Protein 6XAL (pdb70)

InterPro domains:
  IPR001128 Cytochrome P450 [PF00067] (275-364)
  IPR002397 Cytochrome P450, B-class [PR00359] (137-153)
  IPR002397 Cytochrome P450, B-class [PR00359] (194-216)
  IPR002397 Cytochrome P450, B-class [PR00359] (275-286)
  IPR002397 Cytochrome P450, B-class [PR00359] (293-320)
  IPR002397 Cytochrome P450, B-class [PR00359] (321-336)
  IPR002397 Cytochrome P450, B-class [PR00359] (342-351)
  IPR002397 Cytochrome P450, B-class [PR00359] (351-362)
  IPR017972 Cytochrome P450, conserved site [PS00086] (344-353)
  IPR036396 Cytochrome P450 superfamily [G3DSA:1.10.630.10] (3-401)
  IPR036396 Cytochrome P450 superfamily [SSF48264] (15-401)

B-factor: mean 25.26, std 9.52, range [11.2, 67.5]

Secondary structure (DSSP, 8-state):
--SPEES----SSS--HHHHHHHTSS-SSEEEEETTT--EEEEE--HHHHHHHHH-TTEEHHHHHSTTS--SSSS-SS-TT----HHHHHHHTT-SSHHHHHHSHHHHHHHHHHHHHHHHHHHHHHHT--S-EEHIIIIIHHHHHHHIIIIII----HHHHHHHHHHHHHHSB----HHHHHHHHHHHHHHHHHHHHHHHHSSS--HHHHHHT--PPPHHHHHHHHHHHHHHHHHHHHHHHHHHHHHHHT-HHHHHHHHH-GGGHHHHHHHHHHHS--BSS-EEEEESS-EEETTEEE-TT-EEEE-HHHHHT-TTTSSSTTS--TT---SPPSTT--GGG--TTHHHHHHHHHHHHHHHHTSTT-EESS-GGG--B-TTBSB--BS--EEE-

Structure (mmCIF, N/CA/C/O backbone):
data_6XAL
#
_entry.id   6XAL
#
_cell.length_a   55.805
_cell.length_b   56.282
_cell.length_c   56.094
_cell.angle_alpha   90.000
_cell.angle_beta   101.740
_cell.angle_gamma   90.000
#
_symmetry.space_group_name_H-M   'P 1 21 1'
#
loop_
_entity.id
_entity.type
_entity.pdbx_description
1 polymer NzeB
2 non-polymer 'PROTOPORPHYRIN IX CONTAINING FE'
3 non-polymer (3S,6S)-3-[(1H-indol-3-yl)methyl]-6-(propan-2-yl)piperazine-2,5-dione
4 water water
#
loop_
_atom_site.group_PDB
_atom_site.id
_atom_site.type_symbol
_atom_site.label_atom_id
_atom_site.label_alt_id
_atom_site.label_comp_id
_atom_site.label_asym_id
_atom_site.label_entity_id
_atom_site.label_seq_id
_atom_site.pdbx_PDB_ins_code
_atom_site.Cartn_x
_atom_site.Cartn_y
_atom_site.Cartn_z
_atom_site.occupancy
_atom_site.B_iso_or_equiv
_atom_site.auth_seq_id
_atom_site.auth_comp_id
_atom_site.auth_asym_id
_atom_site.auth_atom_id
_atom_site.pdbx_PDB_model_num
ATOM 1 N N . THR A 1 4 ? 36.963 -1.821 2.205 1.00 49.67 4 THR A N 1
ATOM 2 C CA . THR A 1 4 ? 37.202 -1.603 0.787 1.00 42.91 4 THR A CA 1
ATOM 3 C C . THR A 1 4 ? 35.997 -0.898 0.164 1.00 38.30 4 THR A C 1
ATOM 4 O O . THR A 1 4 ? 35.054 -0.496 0.851 1.00 35.72 4 THR A O 1
ATOM 8 N N . ALA A 1 5 ? 36.042 -0.719 -1.158 1.00 34.79 5 ALA A N 1
ATOM 9 C CA . ALA A 1 5 ? 34.953 -0.043 -1.855 1.00 37.53 5 ALA A CA 1
ATOM 10 C C . ALA A 1 5 ? 33.747 -0.939 -2.087 1.00 35.11 5 ALA A C 1
ATOM 11 O O . ALA A 1 5 ? 32.741 -0.470 -2.629 1.00 35.67 5 ALA A O 1
ATOM 13 N N . THR A 1 6 ? 33.824 -2.210 -1.714 1.00 31.79 6 THR A N 1
ATOM 14 C CA . THR A 1 6 ? 32.662 -3.084 -1.715 1.00 31.31 6 THR A CA 1
ATOM 15 C C . THR A 1 6 ? 32.062 -3.053 -0.317 1.00 27.01 6 THR A C 1
ATOM 16 O O . THR A 1 6 ? 32.780 -3.245 0.668 1.00 27.66 6 THR A O 1
ATOM 20 N N . LEU A 1 7 ? 30.758 -2.790 -0.234 1.00 30.58 7 LEU A N 1
ATOM 21 C CA . LEU A 1 7 ? 30.087 -2.728 1.058 1.00 31.53 7 LEU A CA 1
ATOM 22 C C . LEU A 1 7 ? 30.197 -4.060 1.779 1.00 25.81 7 LEU A C 1
ATOM 23 O O . LEU A 1 7 ? 30.044 -5.124 1.172 1.00 27.81 7 LEU A O 1
ATOM 28 N N . THR A 1 8 ? 30.461 -4.001 3.084 1.00 25.41 8 THR A N 1
ATOM 29 C CA . THR A 1 8 ? 30.370 -5.187 3.919 1.00 22.41 8 THR A CA 1
ATOM 30 C C . THR A 1 8 ? 28.961 -5.311 4.492 1.00 21.90 8 THR A C 1
ATOM 31 O O . THR A 1 8 ? 28.285 -4.314 4.756 1.00 25.99 8 THR A O 1
ATOM 35 N N . TYR A 1 9 ? 28.525 -6.549 4.668 1.00 22.97 9 TYR A N 1
ATOM 36 C CA . TYR A 1 9 ? 27.151 -6.839 5.042 1.00 19.44 9 TYR A CA 1
ATOM 37 C C . TYR A 1 9 ? 27.150 -7.749 6.264 1.00 23.00 9 TYR A C 1
ATOM 38 O O . TYR A 1 9 ? 27.959 -8.682 6.329 1.00 23.47 9 TYR A O 1
ATOM 47 N N . PRO A 1 10 ? 26.251 -7.528 7.253 1.00 19.43 10 PRO A N 1
ATOM 48 C CA . PRO A 1 10 ? 25.091 -6.625 7.298 1.00 19.57 10 PRO A CA 1
ATOM 49 C C . PRO A 1 10 ? 25.462 -5.206 7.710 1.00 20.13 10 PRO A C 1
ATOM 50 O O . PRO A 1 10 ? 26.653 -4.903 7.812 1.00 22.71 10 PRO A O 1
ATOM 54 N N . PHE A 1 11 ? 24.463 -4.354 7.947 1.00 17.84 11 PHE A N 1
ATOM 55 C CA . PHE A 1 11 ? 24.688 -2.925 8.118 1.00 19.01 11 PHE A CA 1
ATOM 56 C C . PHE A 1 11 ? 24.569 -2.449 9.561 1.00 20.11 11 PHE A C 1
ATOM 57 O O . PHE A 1 11 ? 24.482 -1.242 9.797 1.00 21.53 11 PHE A O 1
ATOM 65 N N . HIS A 1 12 ? 24.555 -3.363 10.526 1.00 18.52 12 HIS A N 1
ATOM 66 C CA . HIS A 1 12 ? 24.675 -3.045 11.948 1.00 20.38 12 HIS A CA 1
ATOM 67 C C . HIS A 1 12 ? 23.504 -2.238 12.491 1.00 22.37 12 HIS A C 1
ATOM 68 O O . HIS A 1 12 ? 23.645 -1.536 13.504 1.00 22.21 12 HIS A O 1
ATOM 75 N N . ASP A 1 13 ? 22.339 -2.346 11.856 1.00 19.56 13 ASP A N 1
ATOM 76 C CA . ASP A 1 13 ? 21.169 -1.593 12.295 1.00 19.04 13 ASP A CA 1
ATOM 77 C C . ASP A 1 13 ? 20.388 -2.451 13.289 1.00 19.09 13 ASP A C 1
ATOM 78 O O . ASP A 1 13 ? 19.349 -3.035 12.980 1.00 18.19 13 ASP A O 1
ATOM 83 N N . TRP A 1 14 ? 20.900 -2.512 14.522 1.00 17.81 14 TRP A N 1
ATOM 84 C CA . TRP A 1 14 ? 20.354 -3.439 15.503 1.00 18.15 14 TRP A CA 1
ATOM 85 C C . TRP A 1 14 ? 19.079 -2.941 16.169 1.00 16.38 14 TRP A C 1
ATOM 86 O O . TRP A 1 14 ? 18.422 -3.734 16.849 1.00 16.87 14 TRP A O 1
ATOM 97 N N . SER A 1 15 ? 18.736 -1.653 16.034 1.00 17.84 15 SER A N 1
ATOM 98 C CA . SER A 1 15 ? 17.509 -1.103 16.609 1.00 18.02 15 SER A CA 1
ATOM 99 C C . SER A 1 15 ? 16.414 -1.071 15.543 1.00 15.94 15 SER A C 1
ATOM 100 O O . SER A 1 15 ? 16.567 -1.633 14.464 1.00 18.41 15 SER A O 1
ATOM 103 N N . GLN A 1 16 ? 15.300 -0.383 15.817 1.00 18.29 16 GLN A N 1
ATOM 104 C CA . GLN A 1 16 ? 14.278 -0.280 14.772 1.00 17.51 16 GLN A CA 1
ATOM 105 C C . GLN A 1 16 ? 14.625 0.736 13.689 1.00 19.47 16 GLN A C 1
ATOM 106 O O . GLN A 1 16 ? 13.923 0.796 12.670 1.00 21.65 16 GLN A O 1
ATOM 112 N N . GLU A 1 17 ? 15.688 1.514 13.865 1.00 17.92 17 GLU A N 1
ATOM 113 C CA . GLU A 1 17 ? 16.089 2.468 12.833 1.00 21.35 17 GLU A CA 1
ATOM 114 C C . GLU A 1 17 ? 16.834 1.694 11.753 1.00 20.49 17 GLU A C 1
ATOM 115 O O . GLU A 1 17 ? 17.978 1.278 11.954 1.00 23.26 17 GLU A O 1
ATOM 121 N N . LEU A 1 18 ? 16.186 1.506 10.599 1.00 21.83 18 LEU A N 1
ATOM 122 C CA . LEU A 1 18 ? 16.793 0.765 9.500 1.00 20.43 18 LEU A CA 1
ATOM 123 C C . LEU A 1 18 ? 18.006 1.516 8.972 1.00 18.49 18 LEU A C 1
ATOM 124 O O . LEU A 1 18 ? 18.019 2.750 8.921 1.00 20.36 18 LEU A O 1
ATOM 129 N N . SER A 1 19 ? 19.030 0.775 8.562 1.00 18.40 19 SER A N 1
ATOM 130 C CA . SER A 1 19 ? 20.217 1.436 8.047 1.00 20.41 19 SER A CA 1
ATOM 131 C C . SER A 1 19 ? 19.842 2.291 6.840 1.00 20.13 19 SER A C 1
ATOM 132 O O . SER A 1 19 ? 19.177 1.796 5.916 1.00 19.81 19 SER A O 1
ATOM 135 N N . PRO A 1 20 ? 20.266 3.557 6.793 1.00 19.58 20 PRO A N 1
ATOM 136 C CA . PRO A 1 20 ? 19.994 4.382 5.604 1.00 21.75 20 PRO A CA 1
ATOM 137 C C . PRO A 1 20 ? 20.582 3.814 4.326 1.00 20.66 20 PRO A C 1
ATOM 138 O O . PRO A 1 20 ? 20.156 4.216 3.238 1.00 23.16 20 PRO A O 1
ATOM 142 N N . ARG A 1 21 ? 21.531 2.880 4.422 1.00 18.22 21 ARG A N 1
ATOM 143 C CA . ARG A 1 21 ? 22.149 2.323 3.221 1.00 17.17 21 ARG A CA 1
ATOM 144 C C . ARG A 1 21 ? 21.144 1.583 2.348 1.00 18.34 21 ARG A C 1
ATOM 145 O O . ARG A 1 21 ? 21.279 1.577 1.118 1.00 19.29 21 ARG A O 1
ATOM 153 N N . TYR A 1 22 ? 20.131 0.962 2.954 1.00 19.47 22 TYR A N 1
ATOM 154 C CA . TYR A 1 22 ? 19.153 0.217 2.171 1.00 17.89 22 TYR A CA 1
ATOM 155 C C . TYR A 1 22 ? 18.428 1.121 1.178 1.00 18.43 22 TYR A C 1
ATOM 156 O O . TYR A 1 22 ? 18.278 0.769 0.003 1.00 20.51 22 TYR A O 1
ATOM 165 N N . ALA A 1 23 ? 17.961 2.290 1.639 1.00 21.11 23 ALA A N 1
ATOM 166 C CA . ALA A 1 23 ? 17.274 3.225 0.745 1.00 22.74 23 ALA A CA 1
ATOM 167 C C . ALA A 1 23 ? 18.205 3.732 -0.353 1.00 21.73 23 ALA A C 1
ATOM 168 O O . ALA A 1 23 ? 17.789 3.906 -1.510 1.00 22.81 23 ALA A O 1
ATOM 170 N N . GLN A 1 24 ? 19.474 3.966 -0.011 1.00 20.76 24 GLN A N 1
ATOM 171 C CA . GLN A 1 24 ? 20.433 4.433 -1.011 1.00 23.41 24 GLN A CA 1
ATOM 172 C C . GLN A 1 24 ? 20.662 3.388 -2.093 1.00 21.96 24 GLN A C 1
ATOM 173 O O . GLN A 1 24 ? 20.711 3.717 -3.284 1.00 21.85 24 GLN A O 1
ATOM 179 N N . LEU A 1 25 ? 20.811 2.122 -1.704 1.00 18.51 25 LEU A N 1
ATOM 180 C CA . LEU A 1 25 ? 20.951 1.076 -2.708 1.00 17.87 25 LEU A CA 1
ATOM 181 C C . LEU A 1 25 ? 19.676 0.923 -3.530 1.00 19.14 25 LEU A C 1
ATOM 182 O O . LEU A 1 25 ? 19.740 0.683 -4.739 1.00 20.17 25 LEU A O 1
ATOM 187 N N . ARG A 1 26 ? 18.510 1.074 -2.890 1.00 20.02 26 ARG A N 1
ATOM 188 C CA . ARG A 1 26 ? 17.234 0.958 -3.597 1.00 22.87 26 ARG A CA 1
ATOM 189 C C . ARG A 1 26 ? 17.151 1.958 -4.744 1.00 23.91 26 ARG A C 1
ATOM 190 O O . ARG A 1 26 ? 16.678 1.624 -5.838 1.00 25.74 26 ARG A O 1
ATOM 198 N N . ALA A 1 27 ? 17.624 3.182 -4.517 1.00 22.12 27 ALA A N 1
ATOM 199 C CA . ALA A 1 27 ? 17.568 4.248 -5.513 1.00 23.34 27 ALA A CA 1
ATOM 200 C C . ALA A 1 27 ? 18.765 4.265 -6.461 1.00 25.08 27 ALA A C 1
ATOM 201 O O . ALA A 1 27 ? 18.843 5.153 -7.318 1.00 26.52 27 ALA A O 1
ATOM 203 N N . SER A 1 28 ? 19.700 3.330 -6.327 1.00 22.21 28 SER A N 1
ATOM 204 C CA . SER A 1 28 ? 20.849 3.281 -7.218 1.00 26.07 28 SER A CA 1
ATOM 205 C C . SER A 1 28 ? 20.424 2.767 -8.591 1.00 24.38 28 SER A C 1
ATOM 206 O O . SER A 1 28 ? 19.274 2.372 -8.811 1.00 26.17 28 SER A O 1
ATOM 209 N N . ASP A 1 29 ? 21.365 2.790 -9.536 1.00 28.12 29 ASP A N 1
ATOM 210 C CA . ASP A 1 29 ? 21.067 2.310 -10.880 1.00 27.00 29 ASP A CA 1
ATOM 211 C C . ASP A 1 29 ? 21.050 0.791 -10.977 1.00 31.99 29 ASP A C 1
ATOM 212 O O . ASP A 1 29 ? 20.531 0.254 -11.961 1.00 41.65 29 ASP A O 1
ATOM 217 N N . ALA A 1 30 ? 21.587 0.096 -9.995 1.00 22.85 30 ALA A N 1
ATOM 218 C CA . ALA A 1 30 ? 21.677 -1.358 -10.036 1.00 25.96 30 ALA A CA 1
ATOM 219 C C . ALA A 1 30 ? 20.470 -1.970 -9.333 1.00 24.74 30 ALA A C 1
ATOM 220 O O . ALA A 1 30 ? 20.149 -1.568 -8.207 1.00 26.95 30 ALA A O 1
ATOM 222 N N . PRO A 1 31 ? 19.773 -2.922 -9.963 1.00 21.50 31 PRO A N 1
ATOM 223 C CA . PRO A 1 31 ? 18.719 -3.661 -9.246 1.00 21.03 31 PRO A CA 1
ATOM 224 C C . PRO A 1 31 ? 19.269 -4.721 -8.308 1.00 21.43 31 PRO A C 1
ATOM 225 O O . PRO A 1 31 ? 18.533 -5.211 -7.437 1.00 20.67 31 PRO A O 1
ATOM 229 N N . VAL A 1 32 ? 20.529 -5.106 -8.474 1.00 19.88 32 VAL A N 1
ATOM 230 C CA . VAL A 1 32 ? 21.213 -6.048 -7.604 1.00 21.41 32 VAL A CA 1
ATOM 231 C C . VAL A 1 32 ? 22.591 -5.458 -7.361 1.00 23.41 32 VAL A C 1
ATOM 232 O O . VAL A 1 32 ? 23.259 -5.037 -8.312 1.00 26.04 32 VAL A O 1
ATOM 236 N N . CYS A 1 33 ? 23.014 -5.405 -6.103 1.00 23.93 33 CYS A N 1
ATOM 237 C CA A CYS A 1 33 ? 24.267 -4.760 -5.740 0.54 24.97 33 CYS A CA 1
ATOM 238 C CA B CYS A 1 33 ? 24.266 -4.765 -5.755 0.46 24.98 33 CYS A CA 1
ATOM 239 C C . CYS A 1 33 ? 25.217 -5.772 -5.115 1.00 25.54 33 CYS A C 1
ATOM 240 O O . CYS A 1 33 ? 24.827 -6.481 -4.175 1.00 23.31 33 CYS A O 1
ATOM 245 N N . PRO A 1 34 ? 26.459 -5.884 -5.598 1.00 23.72 34 PRO A N 1
ATOM 246 C CA . PRO A 1 34 ? 27.412 -6.806 -4.967 1.00 23.17 34 PRO A CA 1
ATOM 247 C C . PRO A 1 34 ? 27.876 -6.269 -3.619 1.00 27.46 34 PRO A C 1
ATOM 248 O O . PRO A 1 34 ? 28.166 -5.079 -3.466 1.00 27.32 34 PRO A O 1
ATOM 252 N N . VAL A 1 35 ? 27.921 -7.159 -2.629 1.00 23.30 35 VAL A N 1
ATOM 253 C CA . VAL A 1 35 ? 28.427 -6.855 -1.302 1.00 22.88 35 VAL A CA 1
ATOM 254 C C . VAL A 1 35 ? 29.355 -7.990 -0.873 1.00 21.71 35 VAL A C 1
ATOM 255 O O . VAL A 1 35 ? 29.513 -8.984 -1.576 1.00 23.82 35 VAL A O 1
ATOM 259 N N . VAL A 1 36 ? 29.957 -7.849 0.305 1.00 23.06 36 VAL A N 1
ATOM 260 C CA . VAL A 1 36 ? 30.812 -8.892 0.862 1.00 23.41 36 VAL A CA 1
ATOM 261 C C . VAL A 1 36 ? 30.415 -9.130 2.312 1.00 20.96 36 VAL A C 1
ATOM 262 O O . VAL A 1 36 ? 30.173 -8.177 3.058 1.00 23.68 36 VAL A O 1
ATOM 266 N N . SER A 1 37 ? 30.319 -10.401 2.697 1.00 22.89 37 SER A N 1
ATOM 267 C CA . SER A 1 37 ? 29.951 -10.766 4.060 1.00 25.31 37 SER A CA 1
ATOM 268 C C . SER A 1 37 ? 31.033 -10.329 5.041 1.00 26.03 37 SER A C 1
ATOM 269 O O . SER A 1 37 ? 32.203 -10.691 4.885 1.00 27.28 37 SER A O 1
ATOM 272 N N . GLU A 1 38 ? 30.639 -9.572 6.070 1.00 25.87 38 GLU A N 1
ATOM 273 C CA . GLU A 1 38 ? 31.596 -9.166 7.094 1.00 24.18 38 GLU A CA 1
ATOM 274 C C . GLU A 1 38 ? 32.152 -10.376 7.836 1.00 27.50 38 GLU A C 1
ATOM 275 O O . GLU A 1 38 ? 33.336 -10.402 8.194 1.00 32.58 38 GLU A O 1
ATOM 281 N N . GLY A 1 39 ? 31.320 -11.402 8.048 1.00 27.55 39 GLY A N 1
ATOM 282 C CA . GLY A 1 39 ? 31.718 -12.520 8.886 1.00 30.14 39 GLY A CA 1
ATOM 283 C C . GLY A 1 39 ? 32.573 -13.562 8.198 1.00 29.93 39 GLY A C 1
ATOM 284 O O . GLY A 1 39 ? 33.331 -14.273 8.865 1.00 33.79 39 GLY A O 1
ATOM 285 N N . THR A 1 40 ? 32.463 -13.677 6.872 1.00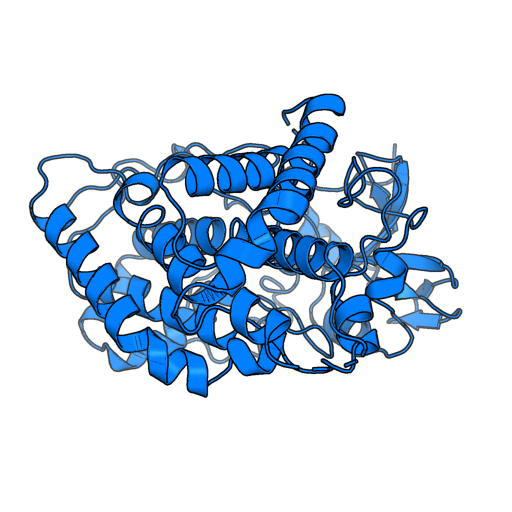 28.08 40 THR A N 1
ATOM 286 C CA . THR A 1 40 ? 33.195 -14.681 6.102 1.00 29.33 40 THR A CA 1
ATOM 287 C C . THR A 1 40 ? 34.021 -14.120 4.955 1.00 28.42 40 THR A C 1
ATOM 288 O O . THR A 1 40 ? 34.887 -14.839 4.442 1.00 33.06 40 THR A O 1
ATOM 292 N N . GLY A 1 41 ? 33.779 -12.891 4.516 1.00 27.75 41 GLY A N 1
ATOM 293 C CA . GLY A 1 41 ? 34.429 -12.404 3.316 1.00 28.35 41 GLY A CA 1
ATOM 294 C C . GLY A 1 41 ? 33.846 -12.929 2.023 1.00 26.34 41 GLY A C 1
ATOM 295 O O . GLY A 1 41 ? 34.386 -12.626 0.951 1.00 30.80 41 GLY A O 1
ATOM 296 N N . ASP A 1 42 ? 32.760 -13.699 2.086 1.00 25.42 42 ASP A N 1
ATOM 297 C CA . ASP A 1 42 ? 32.163 -14.251 0.876 1.00 28.27 42 ASP A CA 1
ATOM 298 C C . ASP A 1 42 ? 31.494 -13.148 0.059 1.00 28.55 42 ASP A C 1
ATOM 299 O O . ASP A 1 42 ? 30.854 -12.250 0.620 1.00 24.92 42 ASP A O 1
ATOM 304 N N . PRO A 1 43 ? 31.598 -13.197 -1.266 1.00 29.11 43 PRO A N 1
ATOM 305 C CA . PRO A 1 43 ? 30.851 -12.247 -2.093 1.00 23.27 43 PRO A CA 1
ATOM 306 C C . PRO A 1 43 ? 29.375 -12.615 -2.104 1.00 23.24 43 PRO A C 1
ATOM 307 O O . PRO A 1 43 ? 29.014 -13.793 -2.091 1.00 25.97 43 PRO A O 1
ATOM 311 N N . LEU A 1 44 ? 28.526 -11.587 -2.106 1.00 22.50 44 LEU A N 1
ATOM 312 C CA . LEU A 1 44 ? 27.080 -11.758 -2.116 1.00 23.05 44 LEU A CA 1
ATOM 313 C C . LEU A 1 44 ? 26.460 -10.664 -2.971 1.00 22.79 44 LEU A C 1
ATOM 314 O O . LEU A 1 44 ? 27.063 -9.620 -3.216 1.00 26.07 44 LEU A O 1
ATOM 319 N N . TRP A 1 45 ? 25.235 -10.918 -3.425 1.00 20.61 45 TRP A N 1
ATOM 320 C CA . TRP A 1 45 ? 24.432 -9.929 -4.126 1.00 19.37 45 TRP A CA 1
ATOM 321 C C . TRP A 1 45 ? 23.279 -9.525 -3.210 1.00 17.52 45 TRP A C 1
ATOM 322 O O . TRP A 1 45 ? 22.769 -10.352 -2.456 1.00 21.71 45 TRP A O 1
ATOM 333 N N . LEU A 1 46 ? 22.864 -8.263 -3.290 1.00 17.80 46 LEU A N 1
ATOM 334 C CA . LEU A 1 46 ? 21.823 -7.722 -2.414 1.00 16.63 46 LEU A CA 1
ATOM 335 C C . LEU A 1 46 ? 20.748 -6.995 -3.214 1.00 18.10 46 LEU A C 1
ATOM 336 O O . LEU A 1 46 ? 21.052 -6.073 -3.982 1.00 17.93 46 LEU A O 1
ATOM 341 N N . VAL A 1 47 ? 19.487 -7.383 -2.988 1.00 17.16 47 VAL A N 1
ATOM 342 C CA . VAL A 1 47 ? 18.305 -6.765 -3.587 1.00 17.86 47 VAL A CA 1
ATOM 343 C C . VAL A 1 47 ? 17.551 -5.984 -2.516 1.00 16.64 47 VAL A C 1
ATOM 344 O O . VAL A 1 47 ? 17.361 -6.477 -1.394 1.00 18.57 47 VAL A O 1
ATOM 348 N N . THR A 1 48 ? 17.102 -4.779 -2.871 1.00 16.96 48 THR A N 1
ATOM 349 C CA . THR A 1 48 ? 16.365 -3.909 -1.968 1.00 16.72 48 THR A CA 1
ATOM 350 C C . THR A 1 48 ? 15.056 -3.408 -2.548 1.00 18.23 48 THR A C 1
ATOM 351 O O . THR A 1 48 ? 14.322 -2.720 -1.834 1.00 18.40 48 THR A O 1
ATOM 355 N N . ARG A 1 49 ? 14.753 -3.701 -3.811 1.00 18.32 49 ARG A N 1
ATOM 356 C CA . ARG A 1 49 ? 13.527 -3.244 -4.460 1.00 18.90 49 ARG A CA 1
ATOM 357 C C . ARG A 1 49 ? 12.481 -4.344 -4.465 1.00 17.18 49 ARG A C 1
ATOM 358 O O . ARG A 1 49 ? 12.778 -5.500 -4.788 1.00 16.23 49 ARG A O 1
ATOM 366 N N . TYR A 1 50 ? 11.243 -3.954 -4.142 1.00 18.24 50 TYR A N 1
ATOM 367 C CA . TYR A 1 50 ? 10.110 -4.875 -4.131 1.00 17.09 50 TYR A CA 1
ATOM 368 C C . TYR A 1 50 ? 9.974 -5.635 -5.452 1.00 15.94 50 TYR A C 1
ATOM 369 O O . TYR A 1 50 ? 9.841 -6.864 -5.463 1.00 16.51 50 TYR A O 1
ATOM 378 N N . ALA A 1 51 ? 9.990 -4.914 -6.584 1.00 19.27 51 ALA A N 1
ATOM 379 C CA . ALA A 1 51 ? 9.713 -5.568 -7.861 1.00 20.61 51 ALA A CA 1
ATOM 380 C C . ALA A 1 51 ? 10.784 -6.595 -8.200 1.00 15.89 51 ALA A C 1
ATOM 381 O O . ALA A 1 51 ? 10.483 -7.673 -8.723 1.00 20.04 51 ALA A O 1
ATOM 383 N N . THR A 1 52 ? 12.043 -6.292 -7.874 1.00 17.31 52 THR A N 1
ATOM 384 C CA . THR A 1 52 ? 13.115 -7.247 -8.123 1.00 18.60 52 THR A CA 1
ATOM 385 C C . THR A 1 52 ? 13.018 -8.434 -7.175 1.00 17.62 52 THR A C 1
ATOM 386 O O . THR A 1 52 ? 13.253 -9.581 -7.572 1.00 17.99 52 THR A O 1
ATOM 390 N N . ALA A 1 53 ? 12.638 -8.171 -5.920 1.00 17.15 53 ALA A N 1
ATOM 391 C CA . ALA A 1 53 ? 12.507 -9.238 -4.930 1.00 16.32 53 ALA A CA 1
ATOM 392 C C . ALA A 1 53 ? 11.417 -10.234 -5.304 1.00 14.13 53 ALA A C 1
ATOM 393 O O . ALA A 1 53 ? 11.539 -11.432 -5.026 1.00 15.99 53 ALA A O 1
ATOM 395 N N . VAL A 1 54 ? 10.311 -9.750 -5.883 1.00 17.21 54 VAL A N 1
ATOM 396 C CA . VAL A 1 54 ? 9.269 -10.658 -6.350 1.00 17.86 54 VAL A CA 1
ATOM 397 C C . VAL A 1 54 ? 9.846 -11.611 -7.383 1.00 17.55 54 VAL A C 1
ATOM 398 O O . VAL A 1 54 ? 9.671 -12.831 -7.303 1.00 18.37 54 VAL A O 1
ATOM 402 N N . LYS A 1 55 ? 10.578 -11.059 -8.356 1.00 19.87 55 LYS A N 1
ATOM 403 C CA . LYS A 1 55 ? 11.199 -11.893 -9.378 1.00 20.40 55 LYS A CA 1
ATOM 404 C C . LYS A 1 55 ? 12.167 -12.897 -8.768 1.00 19.52 55 LYS A C 1
ATOM 405 O O . LYS A 1 55 ? 12.190 -14.065 -9.174 1.00 23.18 55 LYS A O 1
ATOM 411 N N . LEU A 1 56 ? 12.990 -12.455 -7.808 1.00 18.59 56 LEU A N 1
ATOM 412 C CA . LEU A 1 56 ? 13.969 -13.345 -7.190 1.00 22.09 56 LEU A CA 1
ATOM 413 C C . LEU A 1 56 ? 13.286 -14.499 -6.472 1.00 19.92 56 LEU A C 1
ATOM 414 O O . LEU A 1 56 ? 13.639 -15.664 -6.674 1.00 21.99 56 LEU A O 1
ATOM 419 N N . LEU A 1 57 ? 12.299 -14.191 -5.625 1.00 19.83 57 LEU A N 1
ATOM 420 C CA . LEU A 1 57 ? 11.720 -15.197 -4.742 1.00 18.54 57 LEU A CA 1
ATOM 421 C C . LEU A 1 57 ? 10.669 -16.073 -5.411 1.00 19.44 57 LEU A C 1
ATOM 422 O O . LEU A 1 57 ? 10.219 -17.040 -4.790 1.00 20.83 57 LEU A O 1
ATOM 427 N N . GLU A 1 58 ? 10.284 -15.776 -6.652 1.00 20.22 58 GLU A N 1
ATOM 428 C CA . GLU A 1 58 ? 9.381 -16.633 -7.411 1.00 22.79 58 GLU A CA 1
ATOM 429 C C . GLU A 1 58 ? 10.077 -17.381 -8.539 1.00 23.19 58 GLU A C 1
ATOM 430 O O . GLU A 1 58 ? 9.415 -18.124 -9.267 1.00 25.67 58 GLU A O 1
ATOM 436 N N . ASP A 1 59 ? 11.389 -17.210 -8.690 1.00 20.60 59 ASP A N 1
ATOM 437 C CA . ASP A 1 59 ? 12.167 -17.827 -9.759 1.00 23.36 59 ASP A CA 1
ATOM 438 C C . ASP A 1 59 ? 12.625 -19.206 -9.306 1.00 25.55 59 ASP A C 1
ATOM 439 O O . ASP A 1 59 ? 13.358 -19.332 -8.318 1.00 23.29 59 ASP A O 1
ATOM 444 N N . SER A 1 60 ? 12.211 -20.236 -10.044 1.00 25.62 60 SER A N 1
ATOM 445 C CA . SER A 1 60 ? 12.562 -21.607 -9.704 1.00 24.53 60 SER A CA 1
ATOM 446 C C . SER A 1 60 ? 14.052 -21.893 -9.841 1.00 24.44 60 SER A C 1
ATOM 447 O O . SER A 1 60 ? 14.511 -22.927 -9.343 1.00 30.15 60 SER A O 1
ATOM 450 N N . ARG A 1 61 ? 14.813 -21.012 -10.495 1.00 23.13 61 ARG A N 1
ATOM 451 C CA . ARG A 1 61 ? 16.254 -21.188 -10.626 1.00 25.52 61 ARG A CA 1
ATOM 452 C C . ARG A 1 61 ? 17.028 -20.711 -9.403 1.00 25.16 61 ARG A C 1
ATOM 453 O O . ARG A 1 61 ? 18.254 -20.850 -9.371 1.00 23.85 61 ARG A O 1
ATOM 461 N N . PHE A 1 62 ? 16.357 -20.148 -8.405 1.00 24.80 62 PHE A N 1
ATOM 462 C CA . PHE A 1 62 ? 16.999 -19.686 -7.183 1.00 23.63 62 PHE A CA 1
ATOM 463 C C . PHE A 1 62 ? 16.590 -20.620 -6.052 1.00 28.41 62 PHE A C 1
ATOM 464 O O . PHE A 1 62 ? 15.400 -20.728 -5.734 1.00 29.65 62 PHE A O 1
ATOM 472 N N . SER A 1 63 ? 17.569 -21.287 -5.446 1.00 22.20 63 SER A N 1
ATOM 473 C CA . SER A 1 63 ? 17.331 -22.352 -4.480 1.00 20.98 63 SER A CA 1
ATOM 474 C C . SER A 1 63 ? 17.672 -21.865 -3.079 1.00 22.08 63 SER A C 1
ATOM 475 O O . SER A 1 63 ? 18.800 -21.435 -2.819 1.00 21.08 63 SER A O 1
ATOM 478 N N . SER A 1 64 ? 16.706 -21.958 -2.171 1.00 19.10 64 SER A N 1
ATOM 479 C CA . SER A 1 64 ? 16.999 -21.658 -0.775 1.00 21.91 64 SER A CA 1
ATOM 480 C C . SER A 1 64 ? 17.908 -22.721 -0.180 1.00 23.86 64 SER A C 1
ATOM 481 O O . SER A 1 64 ? 18.909 -22.407 0.479 1.00 22.56 64 SER A O 1
ATOM 484 N N . GLU A 1 65 ? 17.590 -23.990 -0.438 1.00 27.57 65 GLU A N 1
ATOM 485 C CA . GLU A 1 65 ? 18.343 -25.086 0.157 1.00 24.70 65 GLU A CA 1
ATOM 486 C C . GLU A 1 65 ? 19.801 -25.062 -0.286 1.00 25.30 65 GLU A C 1
ATOM 487 O O . GLU A 1 65 ? 20.703 -25.330 0.516 1.00 27.64 65 GLU A O 1
ATOM 493 N N . ALA A 1 66 ? 20.055 -24.714 -1.551 1.00 23.50 66 ALA A N 1
ATOM 494 C CA . ALA A 1 66 ? 21.433 -24.633 -2.025 1.00 25.85 66 ALA A CA 1
ATOM 495 C C . ALA A 1 66 ? 22.213 -23.545 -1.298 1.00 26.23 66 ALA A C 1
ATOM 496 O O . ALA A 1 66 ? 23.418 -23.688 -1.075 1.00 24.32 66 ALA A O 1
ATOM 498 N N . ALA A 1 67 ? 21.548 -22.457 -0.913 1.00 24.29 67 ALA A N 1
ATOM 499 C CA . ALA A 1 67 ? 22.211 -21.397 -0.165 1.00 22.71 67 ALA A CA 1
ATOM 500 C C . ALA A 1 67 ? 22.419 -21.753 1.300 1.00 22.84 67 ALA A C 1
ATOM 501 O O . ALA A 1 67 ? 23.178 -21.058 1.986 1.00 24.69 67 ALA A O 1
ATOM 503 N N . GLN A 1 68 ? 21.754 -22.792 1.789 1.00 21.18 68 GLN A N 1
ATOM 504 C CA . GLN A 1 68 ? 21.917 -23.287 3.143 1.00 21.47 68 GLN A CA 1
ATOM 505 C C . GLN A 1 68 ? 23.052 -24.299 3.271 1.00 27.02 68 GLN A C 1
ATOM 506 O O . GLN A 1 68 ? 23.430 -24.635 4.396 1.00 25.67 68 GLN A O 1
ATOM 512 N N . ALA A 1 69 ? 23.612 -24.771 2.159 1.00 25.48 69 ALA A N 1
ATOM 513 C CA . ALA A 1 69 ? 24.559 -25.879 2.201 1.00 26.73 69 ALA A CA 1
ATOM 514 C C . ALA A 1 69 ? 25.932 -25.418 2.687 1.00 24.50 69 ALA A C 1
ATOM 515 O O . ALA A 1 69 ? 26.293 -24.246 2.588 1.00 26.03 69 ALA A O 1
ATOM 517 N N . SER A 1 70 ? 26.703 -26.369 3.218 1.00 31.40 70 SER A N 1
ATOM 518 C CA A SER A 1 70 ? 28.045 -26.052 3.685 0.59 30.93 70 SER A CA 1
ATOM 519 C CA B SER A 1 70 ? 28.050 -26.068 3.685 0.41 30.91 70 SER A CA 1
ATOM 520 C C . SER A 1 70 ? 28.918 -25.598 2.524 1.00 26.34 70 SER A C 1
ATOM 521 O O . SER A 1 70 ? 28.861 -26.152 1.422 1.00 30.39 70 SER A O 1
ATOM 526 N N . GLY A 1 71 ? 29.725 -24.573 2.773 1.00 29.09 71 GLY A N 1
ATOM 527 C CA . GLY A 1 71 ? 30.557 -24.003 1.740 1.00 29.14 71 GLY A CA 1
ATOM 528 C C . GLY A 1 71 ? 29.882 -22.964 0.876 1.00 30.21 71 GLY A C 1
ATOM 529 O O . GLY A 1 71 ? 30.578 -22.243 0.149 1.00 30.54 71 GLY A O 1
ATOM 530 N N . ALA A 1 72 ? 28.555 -22.853 0.930 1.00 26.66 72 ALA A N 1
ATOM 531 C CA . ALA A 1 72 ? 27.880 -21.799 0.191 1.00 24.62 72 ALA A CA 1
ATOM 532 C C . ALA A 1 72 ? 28.351 -20.441 0.703 1.00 21.45 72 ALA A C 1
ATOM 533 O O . ALA A 1 72 ? 28.597 -20.285 1.907 1.00 25.32 72 ALA A O 1
ATOM 535 N N . PRO A 1 73 ? 28.520 -19.451 -0.175 1.00 22.71 73 PRO A N 1
ATOM 536 C CA . PRO A 1 73 ? 28.727 -18.081 0.304 1.00 24.40 73 PRO A CA 1
ATOM 537 C C . PRO A 1 73 ? 27.574 -17.691 1.219 1.00 23.07 73 PRO A C 1
ATOM 538 O O . PRO A 1 73 ? 26.410 -17.975 0.932 1.00 23.35 73 PRO A O 1
ATOM 542 N N . ARG A 1 74 ? 27.909 -17.065 2.341 1.00 23.00 74 ARG A N 1
ATOM 543 C CA . ARG A 1 74 ? 26.918 -16.873 3.388 1.00 20.42 74 ARG A CA 1
ATOM 544 C C . ARG A 1 74 ? 27.183 -15.570 4.119 1.00 25.34 74 ARG A C 1
ATOM 545 O O . ARG A 1 74 ? 28.296 -15.037 4.108 1.00 25.22 74 ARG A O 1
ATOM 553 N N . GLN A 1 75 ? 26.136 -15.054 4.759 1.00 22.37 75 GLN A N 1
ATOM 554 C CA . GLN A 1 75 ? 26.297 -13.863 5.582 1.00 22.63 75 GLN A CA 1
ATOM 555 C C . GLN A 1 75 ? 26.617 -14.197 7.034 1.00 20.32 75 GLN A C 1
ATOM 556 O O . GLN A 1 75 ? 27.266 -13.393 7.712 1.00 23.59 75 GLN A O 1
ATOM 562 N N . GLU A 1 76 ? 26.191 -15.366 7.529 1.00 21.52 76 GLU A N 1
ATOM 563 C CA . GLU A 1 76 ? 26.370 -15.685 8.944 1.00 22.16 76 GLU A CA 1
ATOM 564 C C . GLU A 1 76 ? 27.826 -16.060 9.226 1.00 24.31 76 GLU A C 1
ATOM 565 O O . GLU A 1 76 ? 28.470 -16.713 8.401 1.00 24.56 76 GLU A O 1
ATOM 571 N N . PRO A 1 77 ? 28.372 -15.646 10.376 1.00 22.59 77 PRO A N 1
ATOM 572 C CA . PRO A 1 77 ? 29.786 -15.963 10.647 1.00 22.73 77 PRO A CA 1
ATOM 573 C C . PRO A 1 77 ? 30.046 -17.439 10.886 1.00 27.10 77 PRO A C 1
ATOM 574 O O . PRO A 1 77 ? 31.080 -17.957 10.439 1.00 30.29 77 PRO A O 1
ATOM 578 N N . VAL A 1 78 ? 29.164 -18.133 11.595 1.00 25.83 78 VAL A N 1
ATOM 579 C CA . VAL A 1 78 ? 29.314 -19.560 11.853 1.00 29.11 78 VAL A CA 1
ATOM 580 C C . VAL A 1 78 ? 28.132 -20.304 11.245 1.00 35.17 78 VAL A C 1
ATOM 581 O O . VAL A 1 78 ? 26.993 -19.823 11.283 1.00 30.71 78 VAL A O 1
ATOM 585 N N . GLU A 1 79 ? 28.417 -21.461 10.654 1.00 29.21 79 GLU A N 1
ATOM 586 C CA . GLU A 1 79 ? 27.365 -22.271 10.054 1.00 32.69 79 GLU A CA 1
ATOM 587 C C . GLU A 1 79 ? 26.305 -22.613 11.097 1.00 27.99 79 GLU A C 1
ATOM 588 O O . GLU A 1 79 ? 26.617 -22.897 12.257 1.00 28.88 79 GLU A O 1
ATOM 594 N N . LEU A 1 80 ? 25.041 -22.566 10.676 1.00 31.26 80 LEU A N 1
ATOM 595 C CA . LEU A 1 80 ? 23.903 -22.765 11.568 1.00 30.33 80 LEU A CA 1
ATOM 596 C C . LEU A 1 80 ? 23.580 -24.237 11.791 1.00 34.70 80 LEU A C 1
ATOM 597 O O . LEU A 1 80 ? 22.413 -24.612 11.968 1.00 37.17 80 LEU A O 1
ATOM 602 N N . ARG A 1 81 ? 24.596 -25.101 11.797 1.00 35.89 81 ARG A N 1
ATOM 603 C CA . ARG A 1 81 ? 24.404 -26.527 12.029 1.00 36.27 81 ARG A CA 1
ATOM 604 C C . ARG A 1 81 ? 25.384 -27.002 13.094 1.00 37.02 81 ARG A C 1
ATOM 605 O O . ARG A 1 81 ? 26.382 -26.337 13.398 1.00 41.67 81 ARG A O 1
ATOM 613 N N . ALA A 1 82 ? 25.078 -28.155 13.672 1.00 45.56 82 ALA A N 1
ATOM 614 C CA . ALA A 1 82 ? 26.021 -28.803 14.563 1.00 44.84 82 ALA A CA 1
ATOM 615 C C . ALA A 1 82 ? 27.220 -29.302 13.756 1.00 46.33 82 ALA A C 1
ATOM 616 O O . ALA A 1 82 ? 27.096 -29.588 12.560 1.00 39.61 82 ALA A O 1
ATOM 618 N N . PRO A 1 83 ? 28.397 -29.391 14.378 1.00 51.09 83 PRO A N 1
ATOM 619 C CA . PRO A 1 83 ? 29.606 -29.790 13.635 1.00 51.67 83 PRO A CA 1
ATOM 620 C C . PRO A 1 83 ? 29.450 -31.151 12.973 1.00 39.79 83 PRO A C 1
ATOM 621 O O . PRO A 1 83 ? 29.221 -32.164 13.637 1.00 39.29 83 PRO A O 1
ATOM 625 N N . GLY A 1 84 ? 29.568 -31.164 11.645 1.00 41.48 84 GLY A N 1
ATOM 626 C CA . GLY A 1 84 ? 29.520 -32.403 10.896 1.00 42.27 84 GLY A CA 1
ATOM 627 C C . GLY A 1 84 ? 28.145 -33.002 10.707 1.00 41.23 84 GLY A C 1
ATOM 628 O O . GLY A 1 84 ? 28.038 -34.211 10.484 1.00 35.56 84 GLY A O 1
ATOM 629 N N . THR A 1 85 ? 27.088 -32.204 10.801 1.00 37.95 85 THR A N 1
ATOM 630 C CA . THR A 1 85 ? 25.734 -32.675 10.559 1.00 36.89 85 THR A CA 1
ATOM 631 C C . THR A 1 85 ? 25.219 -32.091 9.251 1.00 35.75 85 THR A C 1
ATOM 632 O O . THR A 1 85 ? 25.787 -31.149 8.692 1.00 37.02 85 THR A O 1
ATOM 636 N N . ARG A 1 86 ? 24.119 -32.667 8.765 1.00 34.02 86 ARG A N 1
ATOM 637 C CA . ARG A 1 86 ? 23.565 -32.237 7.488 1.00 37.27 86 ARG A CA 1
ATOM 638 C C . ARG A 1 86 ? 23.068 -30.795 7.555 1.00 36.92 86 ARG A C 1
ATOM 639 O O . ARG A 1 86 ? 23.387 -29.976 6.684 1.00 35.66 86 ARG A O 1
ATOM 647 N N . GLY A 1 87 ? 22.312 -30.456 8.598 1.00 39.59 87 GLY A N 1
ATOM 648 C CA . GLY A 1 87 ? 21.688 -29.146 8.649 1.00 39.16 87 GLY A CA 1
ATOM 649 C C . GLY A 1 87 ? 20.759 -28.969 7.465 1.00 36.80 87 GLY A C 1
ATOM 650 O O . GLY A 1 87 ? 20.939 -28.067 6.639 1.00 34.98 87 GLY A O 1
ATOM 651 N N . ASP A 1 88 ? 19.766 -29.848 7.379 1.00 35.85 88 ASP A N 1
ATOM 652 C CA . ASP A 1 88 ? 18.922 -29.975 6.197 1.00 36.99 88 ASP A CA 1
ATOM 653 C C . ASP A 1 88 ? 17.549 -30.474 6.642 1.00 35.15 88 ASP A C 1
ATOM 654 O O . ASP A 1 88 ? 16.987 -31.408 6.068 1.00 37.00 88 ASP A O 1
ATOM 659 N N . ALA A 1 89 ? 16.993 -29.842 7.684 1.00 30.89 89 ALA A N 1
ATOM 660 C CA . ALA A 1 89 ? 15.868 -30.434 8.409 1.00 30.44 89 ALA A CA 1
ATOM 661 C C . ALA A 1 89 ? 14.647 -30.626 7.516 1.00 30.64 89 ALA A C 1
ATOM 662 O O . ALA A 1 89 ? 14.005 -31.681 7.556 1.00 30.86 89 ALA A O 1
ATOM 664 N N . ILE A 1 90 ? 14.304 -29.618 6.712 1.00 30.74 90 ILE A N 1
ATOM 665 C CA . ILE A 1 90 ? 13.110 -29.722 5.878 1.00 34.51 90 ILE A CA 1
ATOM 666 C C . ILE A 1 90 ? 13.248 -30.857 4.864 1.00 37.05 90 ILE A C 1
ATOM 667 O O . ILE A 1 90 ? 12.290 -31.598 4.605 1.00 36.69 90 ILE A O 1
ATOM 672 N N . ALA A 1 91 ? 14.444 -31.032 4.295 1.00 37.35 91 ALA A N 1
ATOM 673 C CA . ALA A 1 91 ? 14.643 -32.116 3.335 1.00 41.99 91 ALA A CA 1
ATOM 674 C C . ALA A 1 91 ? 14.620 -33.479 4.017 1.00 42.00 91 ALA A C 1
ATOM 675 O O . ALA A 1 91 ? 14.111 -34.454 3.449 1.00 38.70 91 ALA A O 1
ATOM 677 N N . MET A 1 92 ? 15.174 -33.570 5.232 1.00 36.03 92 MET A N 1
ATOM 678 C CA . MET A 1 92 ? 15.145 -34.837 5.960 1.00 36.69 92 MET A CA 1
ATOM 679 C C . MET A 1 92 ? 13.724 -35.235 6.338 1.00 39.32 92 MET A C 1
ATOM 680 O O . MET A 1 92 ? 13.401 -36.429 6.358 1.00 34.09 92 MET A O 1
ATOM 685 N N . LEU A 1 93 ? 12.861 -34.256 6.626 1.00 39.73 93 LEU A N 1
ATOM 686 C CA . LEU A 1 93 ? 11.458 -34.559 6.895 1.00 41.58 93 LEU A CA 1
ATOM 687 C C . LEU A 1 93 ? 10.760 -35.063 5.637 1.00 40.46 93 LEU A C 1
ATOM 688 O O . LEU A 1 93 ? 9.984 -36.024 5.691 1.00 43.87 93 LEU A O 1
ATOM 693 N N . ARG A 1 94 ? 11.028 -34.428 4.496 1.00 36.86 94 ARG A N 1
ATOM 694 C CA . ARG A 1 94 ? 10.433 -34.874 3.242 1.00 46.13 94 ARG A CA 1
ATOM 695 C C . ARG A 1 94 ? 10.919 -36.266 2.857 1.00 48.20 94 ARG A C 1
ATOM 696 O O . ARG A 1 94 ? 10.156 -37.051 2.279 1.00 44.60 94 ARG A O 1
ATOM 704 N N . GLU A 1 95 ? 12.174 -36.592 3.183 1.00 41.98 95 GLU A N 1
ATOM 705 C CA . GLU A 1 95 ? 12.721 -37.907 2.858 1.00 44.23 95 GLU A CA 1
ATOM 706 C C . GLU A 1 95 ? 11.970 -39.028 3.566 1.00 50.05 95 GLU A C 1
ATOM 707 O O . GLU A 1 95 ? 11.818 -40.120 3.008 1.00 53.76 95 GLU A O 1
ATOM 713 N N . ALA A 1 96 ? 11.543 -38.742 4.781 1.00 46.28 96 ALA A N 1
ATOM 714 C CA . ALA A 1 96 ? 10.831 -39.690 5.651 1.00 50.67 96 ALA A CA 1
ATOM 715 C C . ALA A 1 96 ? 9.378 -39.815 5.190 1.00 50.59 96 ALA A C 1
ATOM 716 O O . ALA A 1 96 ? 8.628 -40.576 5.781 1.00 54.12 96 ALA A O 1
ATOM 718 N N . GLY A 1 97 ? 9.013 -39.060 4.171 1.00 50.14 97 GLY A N 1
ATOM 719 C CA . GLY A 1 97 ? 7.642 -39.082 3.647 1.00 53.40 97 GLY A CA 1
ATOM 720 C C . GLY A 1 97 ? 6.752 -38.058 4.309 1.00 55.95 97 GLY A C 1
ATOM 721 O O . GLY A 1 97 ? 5.566 -38.188 4.129 1.00 58.22 97 GLY A O 1
ATOM 722 N N . LEU A 1 98 ? 7.308 -37.189 5.156 1.00 51.86 98 LEU A N 1
ATOM 723 C CA . LEU A 1 98 ? 6.574 -36.087 5.832 1.00 51.83 98 LEU A CA 1
ATOM 724 C C . LEU A 1 98 ? 6.699 -34.836 4.959 1.00 53.54 98 LEU A C 1
ATOM 725 O O . LEU A 1 98 ? 7.321 -33.868 5.392 1.00 53.52 98 LEU A O 1
ATOM 730 N N . ARG A 1 99 ? 6.124 -34.834 3.769 1.00 55.90 99 ARG A N 1
ATOM 731 C CA . ARG A 1 99 ? 6.331 -33.616 2.937 1.00 58.23 99 ARG A CA 1
ATOM 732 C C . ARG A 1 99 ? 5.733 -32.341 3.559 1.00 53.56 99 ARG A C 1
ATOM 733 O O . ARG A 1 99 ? 6.383 -31.309 3.461 1.00 55.58 99 ARG A O 1
ATOM 735 N N . SER A 1 100 ? 4.554 -32.400 4.173 1.00 52.00 100 SER A N 1
ATOM 736 C CA . SER A 1 100 ? 3.798 -31.184 4.622 1.00 46.63 100 SER A CA 1
ATOM 737 C C . SER A 1 100 ? 3.535 -31.072 6.135 1.00 43.01 100 SER A C 1
ATOM 738 O O . SER A 1 100 ? 2.720 -30.234 6.514 1.00 37.79 100 SER A O 1
ATOM 741 N N . VAL A 1 101 ? 4.229 -31.819 6.976 1.00 39.62 101 VAL A N 1
ATOM 742 C CA . VAL A 1 101 ? 3.889 -31.816 8.427 1.00 35.36 101 VAL A CA 1
ATOM 743 C C . VAL A 1 101 ? 4.018 -30.404 9.026 1.00 36.59 101 VAL A C 1
ATOM 744 O O . VAL A 1 101 ? 3.165 -30.081 9.810 1.00 34.56 101 VAL A O 1
ATOM 748 N N . LEU A 1 102 ? 5.025 -29.599 8.647 1.00 35.67 102 LEU A N 1
ATOM 749 C CA . LEU A 1 102 ? 5.152 -28.267 9.303 1.00 34.69 102 LEU A CA 1
ATOM 750 C C . LEU A 1 102 ? 3.954 -27.375 8.987 1.00 39.14 102 LEU A C 1
ATOM 751 O O . LEU A 1 102 ? 3.358 -26.845 9.904 1.00 30.52 102 LEU A O 1
ATOM 756 N N . ALA A 1 103 ? 3.605 -27.291 7.711 1.00 39.34 103 ALA A N 1
ATOM 757 C CA . ALA A 1 103 ? 2.437 -26.480 7.385 1.00 42.04 103 ALA A CA 1
ATOM 758 C C . ALA A 1 103 ? 1.174 -27.057 8.009 1.00 40.72 103 ALA A C 1
ATOM 759 O O . ALA A 1 103 ? 0.319 -26.310 8.502 1.00 38.49 103 ALA A O 1
ATOM 761 N N . ASP A 1 104 ? 1.043 -28.388 8.002 1.00 37.32 104 ASP A N 1
ATOM 762 C CA . ASP A 1 104 ? -0.154 -29.022 8.543 1.00 41.14 104 ASP A CA 1
ATOM 763 C C . ASP A 1 104 ? -0.345 -28.669 10.013 1.00 42.05 104 ASP A C 1
ATOM 764 O O . ASP A 1 104 ? -1.436 -28.261 10.428 1.00 43.97 104 ASP A O 1
ATOM 769 N N . GLY A 1 105 ? 0.713 -28.806 10.814 1.00 38.30 105 GLY A N 1
ATOM 770 C CA . GLY A 1 105 ? 0.652 -28.524 12.234 1.00 35.41 105 GLY A CA 1
ATOM 771 C C . GLY A 1 105 ? 0.675 -27.064 12.623 1.00 39.18 105 GLY A C 1
ATOM 772 O O . GLY A 1 105 ? 0.528 -26.746 13.806 1.00 39.38 105 GLY A O 1
ATOM 773 N N . LEU A 1 106 ? 0.853 -26.157 11.664 1.00 33.07 106 LEU A N 1
ATOM 774 C CA . LEU A 1 106 ? 0.873 -24.727 11.940 1.00 33.50 106 LEU A CA 1
ATOM 775 C C . LEU A 1 106 ? -0.209 -23.956 11.189 1.00 28.05 106 LEU A C 1
ATOM 776 O O . LEU A 1 106 ? -0.238 -22.723 11.274 1.00 30.40 106 LEU A O 1
ATOM 781 N N . GLY A 1 107 ? -1.098 -24.640 10.475 1.00 28.55 107 GLY A N 1
ATOM 782 C CA . GLY A 1 107 ? -2.036 -23.992 9.587 1.00 27.08 107 GLY A CA 1
ATOM 783 C C . GLY A 1 107 ? -3.330 -23.591 10.264 1.00 22.32 107 GLY A C 1
ATOM 784 O O . GLY A 1 107 ? -3.421 -23.503 11.495 1.00 25.49 107 GLY A O 1
ATOM 785 N N . PRO A 1 108 ? -4.373 -23.376 9.459 1.00 21.40 108 PRO A N 1
ATOM 786 C CA . PRO A 1 108 ? -5.622 -22.819 10.003 1.00 20.17 108 PRO A CA 1
ATOM 787 C C . PRO A 1 108 ? -6.288 -23.687 11.049 1.00 24.69 108 PRO A C 1
ATOM 788 O O . PRO A 1 108 ? -6.880 -23.151 11.997 1.00 22.25 108 PRO A O 1
ATOM 792 N N . ARG A 1 109 ? -6.215 -25.010 10.921 1.00 24.62 109 ARG A N 1
ATOM 793 C CA . ARG A 1 109 ? -6.815 -25.849 11.955 1.00 27.01 109 ARG A CA 1
ATOM 794 C C . ARG A 1 109 ? -6.072 -25.720 13.278 1.00 27.11 109 ARG A C 1
ATOM 795 O O . ARG A 1 109 ? -6.701 -25.758 14.345 1.00 27.27 109 ARG A O 1
ATOM 803 N N . ALA A 1 110 ? -4.749 -25.549 13.234 1.00 24.08 110 ALA A N 1
ATOM 804 C CA . ALA A 1 110 ? -3.968 -25.361 14.453 1.00 27.26 110 ALA A CA 1
ATOM 805 C C . ALA A 1 110 ? -4.300 -24.034 15.133 1.00 26.51 110 ALA A C 1
ATOM 806 O O . ALA A 1 110 ? -4.385 -23.963 16.366 1.00 24.54 110 ALA A O 1
ATOM 808 N N . VAL A 1 111 ? -4.474 -22.968 14.351 1.00 20.26 111 VAL A N 1
ATOM 809 C CA . VAL A 1 111 ? -4.951 -21.708 14.910 1.00 18.21 111 VAL A CA 1
ATOM 810 C C . VAL A 1 111 ? -6.293 -21.911 15.598 1.00 20.44 111 VAL A C 1
ATOM 811 O O . VAL A 1 111 ? -6.536 -21.385 16.689 1.00 18.58 111 VAL A O 1
ATOM 815 N N . ARG A 1 112 ? -7.191 -22.671 14.977 1.00 20.93 112 ARG A N 1
ATOM 816 C CA . ARG A 1 112 ? -8.488 -22.868 15.612 1.00 23.71 112 ARG A CA 1
ATOM 817 C C . ARG A 1 112 ? -8.370 -23.652 16.919 1.00 20.58 112 ARG A C 1
ATOM 818 O O . ARG A 1 112 ? -9.191 -23.453 17.825 1.00 25.04 112 ARG A O 1
ATOM 826 N N . ARG A 1 113 ? -7.351 -24.502 17.063 1.00 20.14 113 ARG A N 1
ATOM 827 C CA . ARG A 1 113 ? -7.133 -25.194 18.334 1.00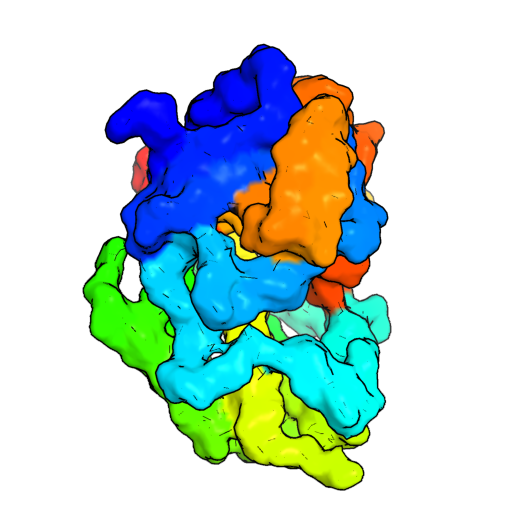 22.86 113 ARG A CA 1
ATOM 828 C C . ARG A 1 113 ? -6.540 -24.265 19.389 1.00 19.02 113 ARG A C 1
ATOM 829 O O . ARG A 1 113 ? -6.945 -24.309 20.558 1.00 19.33 113 ARG A O 1
ATOM 837 N N . HIS A 1 114 ? -5.581 -23.421 19.010 1.00 16.62 114 HIS A N 1
ATOM 838 C CA . HIS A 1 114 ? -4.789 -22.694 19.989 1.00 17.70 114 HIS A CA 1
ATOM 839 C C . HIS A 1 114 ? -5.229 -21.253 20.214 1.00 15.41 114 HIS A C 1
ATOM 840 O O . HIS A 1 114 ? -4.810 -20.667 21.214 1.00 15.16 114 HIS A O 1
ATOM 847 N N . GLN A 1 115 ? -6.050 -20.671 19.338 1.00 14.60 115 GLN A N 1
ATOM 848 C CA . GLN A 1 115 ? -6.316 -19.235 19.460 1.00 14.01 115 GLN A CA 1
ATOM 849 C C . GLN A 1 115 ? -6.994 -18.897 20.779 1.00 18.59 115 GLN A C 1
ATOM 850 O O . GLN A 1 115 ? -6.747 -17.827 21.346 1.00 16.39 115 GLN A O 1
ATOM 856 N N . GLY A 1 116 ? -7.795 -19.816 21.315 1.00 16.04 116 GLY A N 1
ATOM 857 C CA . GLY A 1 116 ? -8.493 -19.582 22.567 1.00 15.93 116 GLY A CA 1
ATOM 858 C C . GLY A 1 116 ? -7.553 -19.347 23.727 1.00 14.42 116 GLY A C 1
ATOM 859 O O . GLY A 1 116 ? -7.619 -18.299 24.393 1.00 15.69 116 GLY A O 1
ATOM 860 N N . TRP A 1 117 ? -6.666 -20.303 23.994 1.00 15.54 117 TRP A N 1
ATOM 861 C CA . TRP A 1 117 ? -5.740 -20.101 25.105 1.00 14.73 117 TRP A CA 1
ATOM 862 C C . TRP A 1 117 ? -4.738 -18.988 24.823 1.00 14.94 117 TRP A C 1
ATOM 863 O O . TRP A 1 117 ? -4.282 -18.330 25.762 1.00 15.48 117 TRP A O 1
ATOM 874 N N . ILE A 1 118 ? -4.362 -18.771 23.558 1.00 14.04 118 ILE A N 1
ATOM 875 C CA . ILE A 1 118 ? -3.432 -17.683 23.247 1.00 14.86 118 ILE A CA 1
ATOM 876 C C . ILE A 1 118 ? -4.040 -16.339 23.650 1.00 14.42 118 ILE A C 1
ATOM 877 O O . ILE A 1 118 ? -3.392 -15.510 24.303 1.00 14.62 118 ILE A O 1
ATOM 882 N N . ASN A 1 119 ? -5.305 -16.122 23.294 1.00 14.53 119 ASN A N 1
ATOM 883 C CA . ASN A 1 119 ? -5.996 -14.898 23.691 1.00 15.15 119 ASN A CA 1
ATOM 884 C C . ASN A 1 119 ? -6.242 -14.848 25.193 1.00 15.76 119 ASN A C 1
ATOM 885 O O . ASN A 1 119 ? -6.095 -13.779 25.805 1.00 17.30 119 ASN A O 1
ATOM 890 N N . ASP A 1 120 ? -6.611 -15.984 25.811 1.00 15.64 120 ASP A N 1
ATOM 891 C CA . ASP A 1 120 ? -6.742 -16.032 27.270 1.00 16.66 120 ASP A CA 1
ATOM 892 C C . ASP A 1 120 ? -5.459 -15.558 27.934 1.00 15.14 120 ASP A C 1
ATOM 893 O O . ASP A 1 120 ? -5.486 -14.771 28.891 1.00 16.30 120 ASP A O 1
ATOM 898 N N . LEU A 1 121 ? -4.320 -16.057 27.459 1.00 15.35 121 LEU A N 1
ATOM 899 C CA . LEU A 1 121 ? -3.049 -15.765 28.105 1.00 16.28 121 LEU A CA 1
ATOM 900 C C . LEU A 1 121 ? -2.625 -14.324 27.876 1.00 16.83 121 LEU A C 1
ATOM 901 O O . LEU A 1 121 ? -2.125 -13.667 28.802 1.00 15.82 121 LEU A O 1
ATOM 906 N N . ALA A 1 122 ? -2.790 -13.819 26.646 1.00 15.03 122 ALA A N 1
ATOM 907 C CA . ALA A 1 122 ? -2.502 -12.411 26.405 1.00 14.38 122 ALA A CA 1
ATOM 908 C C . ALA A 1 122 ? -3.311 -11.542 27.357 1.00 16.87 122 ALA A C 1
ATOM 909 O O . ALA A 1 122 ? -2.801 -10.560 27.913 1.00 16.64 122 ALA A O 1
ATOM 911 N N . GLU A 1 123 ? -4.573 -11.909 27.571 1.00 16.28 123 GLU A N 1
ATOM 912 C CA . GLU A 1 123 ? -5.433 -11.161 28.474 1.00 17.93 123 GLU A CA 1
ATOM 913 C C . GLU A 1 123 ? -5.002 -11.321 29.927 1.00 18.30 123 GLU A C 1
ATOM 914 O O . GLU A 1 123 ? -4.982 -10.340 30.679 1.00 19.05 123 GLU A O 1
ATOM 920 N N . THR A 1 124 ? -4.657 -12.538 30.345 1.00 16.87 124 THR A N 1
ATOM 921 C CA . THR A 1 124 ? -4.187 -12.739 31.716 1.00 18.40 124 THR A CA 1
ATOM 922 C C . THR A 1 124 ? -2.942 -11.902 31.989 1.00 18.44 124 THR A C 1
ATOM 923 O O . THR A 1 124 ? -2.851 -11.209 33.015 1.00 18.31 124 THR A O 1
ATOM 927 N N . LEU A 1 125 ? -1.986 -11.914 31.053 1.00 16.62 125 LEU A N 1
ATOM 928 C CA . LEU A 1 125 ? -0.741 -11.178 31.242 1.00 16.27 125 LEU A CA 1
ATOM 929 C C . LEU A 1 125 ? -0.990 -9.678 31.288 1.00 15.33 125 LEU A C 1
ATOM 930 O O . LEU A 1 125 ? -0.435 -8.975 32.144 1.00 16.22 125 LEU A O 1
ATOM 935 N N . MET A 1 126 ? -1.829 -9.166 30.388 1.00 15.81 126 MET A N 1
ATOM 936 C CA . MET A 1 126 ? -2.087 -7.734 30.382 1.00 14.62 126 MET A CA 1
ATOM 937 C C . MET A 1 126 ? -2.898 -7.308 31.601 1.00 17.88 126 MET A C 1
ATOM 938 O O . MET A 1 126 ? -2.672 -6.213 32.130 1.00 18.06 126 MET A O 1
ATOM 943 N N . SER A 1 127 ? -3.815 -8.159 32.074 1.00 16.30 127 SER A N 1
ATOM 944 C CA . SER A 1 127 ? -4.583 -7.833 33.276 1.00 18.21 127 SER A CA 1
ATOM 945 C C . SER A 1 127 ? -3.672 -7.727 34.495 1.00 19.74 127 SER A C 1
ATOM 946 O O . SER A 1 127 ? -3.861 -6.850 35.351 1.00 20.10 127 SER A O 1
ATOM 949 N N . GLU A 1 128 ? -2.677 -8.604 34.590 1.00 15.81 128 GLU A N 1
ATOM 950 C CA . GLU A 1 128 ? -1.688 -8.494 35.658 1.00 18.24 128 GLU A CA 1
ATOM 951 C C . GLU A 1 128 ? -0.924 -7.182 35.554 1.00 18.91 128 GLU A C 1
ATOM 952 O O . GLU A 1 128 ? -0.727 -6.486 36.559 1.00 18.52 128 GLU A O 1
ATOM 958 N N . LEU A 1 129 ? -0.521 -6.798 34.340 1.00 16.00 129 LEU A N 1
ATOM 959 C CA . LEU A 1 129 ? 0.176 -5.524 34.174 1.00 15.08 129 LEU A CA 1
ATOM 960 C C . LEU A 1 129 ? -0.715 -4.340 34.524 1.00 15.40 129 LEU A C 1
ATOM 961 O O . LEU A 1 129 ? -0.221 -3.332 35.047 1.00 18.14 129 LEU A O 1
ATOM 966 N N . ALA A 1 130 ? -2.018 -4.448 34.275 1.00 16.78 130 ALA A N 1
ATOM 967 C CA . ALA A 1 130 ? -2.940 -3.376 34.619 1.00 17.73 130 ALA A CA 1
ATOM 968 C C . ALA A 1 130 ? -3.022 -3.147 36.122 1.00 24.15 130 ALA A C 1
ATOM 969 O O . ALA A 1 130 ? -3.485 -2.083 36.549 1.00 24.18 130 ALA A O 1
ATOM 971 N N . SER A 1 131 ?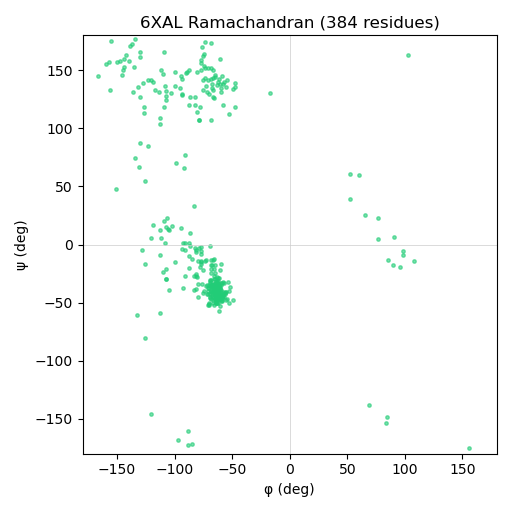 -2.582 -4.110 36.926 1.00 21.40 131 SER A N 1
ATOM 972 C CA . SER A 1 131 ? -2.551 -3.965 38.376 1.00 22.31 131 SER A CA 1
ATOM 973 C C . SER A 1 131 ? -1.220 -3.433 38.894 1.00 28.58 131 SER A C 1
ATOM 974 O O . SER A 1 131 ? -1.056 -3.286 40.112 1.00 31.30 131 SER A O 1
ATOM 977 N N . ARG A 1 132 ? -0.268 -3.141 38.017 1.00 23.99 132 ARG A N 1
ATOM 978 C CA . ARG A 1 132 ? 1.080 -2.784 38.428 1.00 25.22 132 ARG A CA 1
ATOM 979 C C . ARG A 1 132 ? 1.203 -1.293 38.695 1.00 30.87 132 ARG A C 1
ATOM 980 O O . ARG A 1 132 ? 0.511 -0.472 38.091 1.00 29.29 132 ARG A O 1
ATOM 988 N N . GLU A 1 133 ? 2.105 -0.962 39.613 1.00 35.45 133 GLU A N 1
ATOM 989 C CA . GLU A 1 133 ? 2.468 0.413 39.911 1.00 34.72 133 GLU A CA 1
ATOM 990 C C . GLU A 1 133 ? 3.692 0.795 39.101 1.00 27.34 133 GLU A C 1
ATOM 991 O O . GLU A 1 133 ? 4.580 -0.029 38.868 1.00 34.51 133 GLU A O 1
ATOM 997 N N . GLY A 1 134 ? 3.740 2.053 38.680 1.00 29.83 134 GLY A N 1
ATOM 998 C CA . GLY A 1 134 ? 4.972 2.580 38.134 1.00 23.90 134 GLY A CA 1
ATOM 999 C C . GLY A 1 134 ? 5.332 1.950 36.800 1.00 25.42 134 GLY A C 1
ATOM 1000 O O . GLY A 1 134 ? 4.481 1.736 35.929 1.00 25.68 134 GLY A O 1
ATOM 1001 N N . THR A 1 135 ? 6.614 1.649 36.643 1.00 20.45 135 THR A N 1
ATOM 1002 C CA . THR A 1 135 ? 7.143 1.141 35.381 1.00 21.00 135 THR A CA 1
ATOM 1003 C C . THR A 1 135 ? 7.192 -0.380 35.407 1.00 21.57 135 THR A C 1
ATOM 1004 O O . THR A 1 135 ? 7.617 -0.981 36.399 1.00 23.81 135 THR A O 1
ATOM 1008 N N . PHE A 1 136 ? 6.737 -0.998 34.321 1.00 17.32 136 PHE A N 1
ATOM 1009 C CA . PHE A 1 136 ? 6.803 -2.441 34.151 1.00 17.28 136 PHE A CA 1
ATOM 1010 C C . PHE A 1 136 ? 7.417 -2.750 32.789 1.00 16.80 136 PHE A C 1
ATOM 1011 O O . PHE A 1 136 ? 7.560 -1.874 31.933 1.00 18.34 136 PHE A O 1
ATOM 1019 N N . ASP A 1 137 ? 7.824 -3.992 32.600 1.00 16.20 137 ASP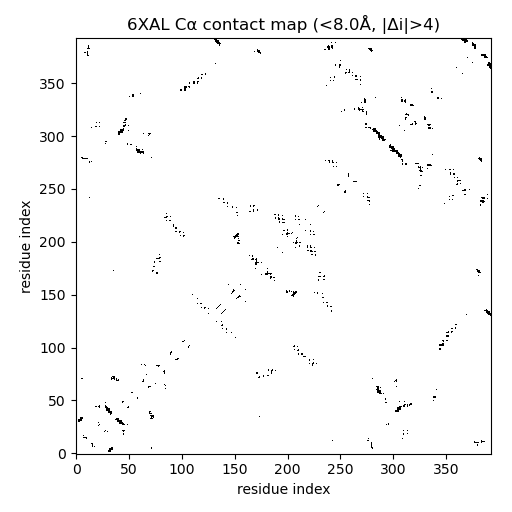 A N 1
ATOM 1020 C CA . ASP A 1 137 ? 8.613 -4.376 31.429 1.00 18.44 137 ASP A CA 1
ATOM 1021 C C . ASP A 1 137 ? 7.786 -5.295 30.538 1.00 15.67 137 ASP A C 1
ATOM 1022 O O . ASP A 1 137 ? 7.553 -6.459 30.885 1.00 17.20 137 ASP A O 1
ATOM 1027 N N . LEU A 1 138 ? 7.360 -4.780 29.378 1.00 14.52 138 LEU A N 1
ATOM 1028 C CA . LEU A 1 138 ? 6.551 -5.578 28.456 1.00 14.45 138 LEU A CA 1
ATOM 1029 C C . LEU A 1 138 ? 7.328 -6.719 27.815 1.00 13.64 138 LEU A C 1
ATOM 1030 O O . LEU A 1 138 ? 6.705 -7.703 27.391 1.00 16.15 138 LEU A O 1
ATOM 1035 N N . ALA A 1 139 ? 8.652 -6.624 27.722 1.00 13.78 139 ALA A N 1
ATOM 1036 C CA . ALA A 1 139 ? 9.422 -7.750 27.200 1.00 15.99 139 ALA A CA 1
ATOM 1037 C C . ALA A 1 139 ? 9.442 -8.898 28.208 1.00 19.03 139 ALA A C 1
ATOM 1038 O O . ALA A 1 139 ? 9.078 -10.033 27.881 1.00 18.52 139 ALA A O 1
ATOM 1040 N N . ALA A 1 140 ? 9.819 -8.616 29.459 1.00 15.94 140 ALA A N 1
ATOM 1041 C CA . ALA A 1 140 ? 9.962 -9.686 30.444 1.00 17.61 140 ALA A CA 1
ATOM 1042 C C . ALA A 1 140 ? 8.614 -10.231 30.893 1.00 17.66 140 ALA A C 1
ATOM 1043 O O . ALA A 1 140 ? 8.487 -11.435 31.163 1.00 17.43 140 ALA A O 1
ATOM 1045 N N . ASP A 1 141 ? 7.595 -9.377 31.009 1.00 16.04 141 ASP A N 1
ATOM 1046 C CA . ASP A 1 141 ? 6.368 -9.748 31.700 1.00 17.09 141 ASP A CA 1
ATOM 1047 C C . ASP A 1 141 ? 5.171 -9.877 30.767 1.00 15.10 141 ASP A C 1
ATOM 1048 O O . ASP A 1 141 ? 4.057 -10.138 31.223 1.00 17.09 141 ASP A O 1
ATOM 1053 N N . PHE A 1 142 ? 5.394 -9.749 29.456 1.00 15.33 142 PHE A N 1
ATOM 1054 C CA . PHE A 1 142 ? 4.362 -10.065 28.472 1.00 15.91 142 PHE A CA 1
ATOM 1055 C C . PHE A 1 142 ? 4.945 -10.941 27.365 1.00 14.60 142 PHE A C 1
ATOM 1056 O O . PHE A 1 142 ? 4.478 -12.065 27.163 1.00 15.64 142 PHE A O 1
ATOM 1064 N N . VAL A 1 143 ? 5.950 -10.452 26.644 1.00 13.91 143 VAL A N 1
ATOM 1065 C CA . VAL A 1 143 ? 6.427 -11.202 25.479 1.00 14.95 143 VAL A CA 1
ATOM 1066 C C . VAL A 1 143 ? 7.043 -12.530 25.902 1.00 16.57 143 VAL A C 1
ATOM 1067 O O . VAL A 1 143 ? 6.773 -13.572 25.293 1.00 17.23 143 VAL A O 1
ATOM 1071 N N . GLU A 1 144 ? 7.881 -12.520 26.941 1.00 16.18 144 GLU A N 1
ATOM 1072 C CA A GLU A 1 144 ? 8.538 -13.760 27.350 0.42 18.41 144 GLU A CA 1
ATOM 1073 C CA B GLU A 1 144 ? 8.539 -13.758 27.363 0.58 18.38 144 GLU A CA 1
ATOM 1074 C C . GLU A 1 144 ? 7.549 -14.844 27.767 1.00 19.96 144 GLU A C 1
ATOM 1075 O O . GLU A 1 144 ? 7.633 -15.963 27.226 1.00 18.14 144 GLU A O 1
ATOM 1086 N N . PRO A 1 145 ? 6.594 -14.605 28.671 1.00 15.88 145 PRO A N 1
ATOM 1087 C CA . PRO A 1 145 ? 5.665 -15.696 29.017 1.00 18.50 145 PRO A CA 1
ATOM 1088 C C . PRO A 1 145 ? 4.760 -16.108 27.869 1.00 19.73 145 PRO A C 1
ATOM 1089 O O . PRO A 1 145 ? 4.424 -17.295 27.743 1.00 18.88 145 PRO A O 1
ATOM 1093 N N . LEU A 1 146 ? 4.347 -15.171 27.017 1.00 16.97 146 LEU A N 1
ATOM 1094 C CA . LEU A 1 146 ? 3.485 -15.546 25.903 1.00 16.79 146 LEU A CA 1
ATOM 1095 C C . LEU A 1 146 ? 4.243 -16.393 24.887 1.00 17.72 146 LEU A C 1
ATOM 1096 O O . LEU A 1 146 ? 3.750 -17.439 24.441 1.00 17.64 146 LEU A O 1
ATOM 1101 N N . SER A 1 147 ? 5.450 -15.969 24.518 1.00 17.64 147 SER A N 1
ATOM 1102 C CA . SER A 1 147 ? 6.234 -16.743 23.559 1.00 19.05 147 SER A CA 1
ATOM 1103 C C . SER A 1 147 ? 6.698 -18.077 24.145 1.00 21.40 147 SER A C 1
ATOM 1104 O O . SER A 1 147 ? 6.768 -19.073 23.413 1.00 23.74 147 SER A O 1
ATOM 1107 N N . SER A 1 148 ? 7.014 -18.122 25.444 1.00 23.07 148 SER A N 1
ATOM 1108 C CA . SER A 1 148 ? 7.368 -19.386 26.092 1.00 23.84 148 SER A CA 1
ATOM 1109 C C . SER A 1 148 ? 6.222 -20.390 25.998 1.00 25.81 148 SER A C 1
ATOM 1110 O O . SER A 1 148 ? 6.429 -21.569 25.675 1.00 23.89 148 SER A O 1
ATOM 1113 N N . ALA A 1 149 ? 4.999 -19.937 26.279 1.00 21.72 149 ALA A N 1
ATOM 1114 C CA . ALA A 1 149 ? 3.836 -20.808 26.152 1.00 21.37 149 ALA A CA 1
ATOM 1115 C C . ALA A 1 149 ? 3.627 -21.255 24.710 1.00 21.70 149 ALA A C 1
ATOM 1116 O O . ALA A 1 149 ? 3.280 -22.417 24.458 1.00 19.63 149 ALA A O 1
ATOM 1118 N N . LEU A 1 150 ? 3.808 -20.342 23.751 1.00 18.06 150 LEU A N 1
ATOM 1119 C CA . LEU A 1 150 ? 3.673 -20.703 22.344 1.00 19.04 150 LEU A CA 1
ATOM 1120 C C . LEU A 1 150 ? 4.620 -21.839 21.990 1.00 19.72 150 LEU A C 1
ATOM 1121 O O . LEU A 1 150 ? 4.229 -22.815 21.335 1.00 18.58 150 LEU A O 1
ATOM 1126 N N . VAL A 1 151 ? 5.866 -21.734 22.444 1.00 21.04 151 VAL A N 1
ATOM 1127 C CA . VAL A 1 151 ? 6.892 -22.724 22.123 1.00 26.30 151 VAL A CA 1
ATOM 1128 C C . VAL A 1 151 ? 6.530 -24.085 22.700 1.00 24.96 151 VAL A C 1
ATOM 1129 O O . VAL A 1 151 ? 6.600 -25.111 22.011 1.00 23.78 151 VAL A O 1
ATOM 1133 N N . SER A 1 152 ? 6.184 -24.121 23.987 1.00 23.04 152 SER A N 1
ATOM 1134 C CA . SER A 1 152 ? 5.849 -25.385 24.633 1.00 24.57 152 SER A CA 1
ATOM 1135 C C . SER A 1 152 ? 4.606 -25.999 24.014 1.00 25.15 152 SER A C 1
ATOM 1136 O O . SER A 1 152 ? 4.603 -27.174 23.631 1.00 24.83 152 SER A O 1
ATOM 1139 N N . ARG A 1 153 ? 3.540 -25.210 23.890 1.00 20.36 153 ARG A N 1
ATOM 1140 C CA . ARG A 1 153 ? 2.243 -25.768 23.528 1.00 19.97 153 ARG A CA 1
ATOM 1141 C C . ARG A 1 153 ? 2.145 -26.106 22.042 1.00 20.29 153 ARG A C 1
ATOM 1142 O O . ARG A 1 153 ? 1.516 -27.109 21.685 1.00 21.59 153 ARG A O 1
ATOM 1150 N N . THR A 1 154 ? 2.787 -25.330 21.164 1.00 18.53 154 THR A N 1
ATOM 1151 C CA . THR A 1 154 ? 2.630 -25.557 19.731 1.00 18.03 154 THR A CA 1
ATOM 1152 C C . THR A 1 154 ? 3.839 -26.173 19.042 1.00 20.31 154 THR A C 1
ATOM 1153 O O . THR A 1 154 ? 3.679 -26.740 17.958 1.00 20.44 154 THR A O 1
ATOM 1157 N N . LEU A 1 155 ? 5.033 -26.079 19.617 1.00 18.35 155 LEU A N 1
ATOM 1158 C CA . LEU A 1 155 ? 6.231 -26.505 18.903 1.00 19.77 155 LEU A CA 1
ATOM 1159 C C . LEU A 1 155 ? 6.881 -27.741 19.512 1.00 21.94 155 LEU A C 1
ATOM 1160 O O . LEU A 1 155 ? 7.045 -28.750 18.821 1.00 20.93 155 LEU A O 1
ATOM 1165 N N . LEU A 1 156 ? 7.279 -27.690 20.782 1.00 21.54 156 LEU A N 1
ATOM 1166 C CA . LEU A 1 156 ? 8.174 -28.698 21.339 1.00 22.81 156 LEU A CA 1
ATOM 1167 C C . LEU A 1 156 ? 7.533 -29.638 22.348 1.00 28.09 156 LEU A C 1
ATOM 1168 O O . LEU A 1 156 ? 8.040 -30.750 22.530 1.00 25.85 156 LEU A O 1
ATOM 1173 N N . GLY A 1 157 ? 6.449 -29.236 22.996 1.00 22.52 157 GLY A N 1
ATOM 1174 C CA . GLY A 1 157 ? 5.958 -29.930 24.164 1.00 24.60 157 GLY A CA 1
ATOM 1175 C C . GLY A 1 157 ? 6.324 -29.187 25.437 1.00 24.56 157 GLY A C 1
ATOM 1176 O O . GLY A 1 157 ? 7.207 -28.324 25.460 1.00 23.42 157 GLY A O 1
ATOM 1177 N N . GLU A 1 158 ? 5.625 -29.536 26.522 1.00 29.78 158 GLU A N 1
ATOM 1178 C CA . GLU A 1 158 ? 5.816 -28.877 27.811 1.00 31.72 158 GLU A CA 1
ATOM 1179 C C . GLU A 1 158 ? 7.281 -28.879 28.233 1.00 29.51 158 GLU A C 1
ATOM 1180 O O . GLU A 1 158 ? 7.850 -29.936 28.514 1.00 33.70 158 GLU A O 1
ATOM 1186 N N . LEU A 1 159 ? 7.900 -27.701 28.269 1.00 31.80 159 LEU A N 1
ATOM 1187 C CA . LEU A 1 159 ? 9.274 -27.549 28.724 1.00 27.09 159 LEU A CA 1
ATOM 1188 C C . LEU A 1 159 ? 9.281 -27.050 30.161 1.00 31.24 159 LEU A C 1
ATOM 1189 O O . LEU A 1 159 ? 8.387 -26.315 30.586 1.00 35.99 159 LEU A O 1
ATOM 1194 N N . SER A 1 160 ? 10.300 -27.454 30.908 1.00 33.37 160 SER A N 1
ATOM 1195 C CA . SER A 1 160 ? 10.543 -26.824 32.193 1.00 32.81 160 SER A CA 1
ATOM 1196 C C . SER A 1 160 ? 11.149 -25.442 31.975 1.00 31.87 160 SER A C 1
ATOM 1197 O O . SER A 1 160 ? 11.630 -25.111 30.887 1.00 30.47 160 SER A O 1
ATOM 1200 N N . ALA A 1 161 ? 11.111 -24.622 33.030 1.00 31.08 161 ALA A N 1
ATOM 1201 C CA . ALA A 1 161 ? 11.709 -23.294 32.946 1.00 35.72 161 ALA A CA 1
ATOM 1202 C C . ALA A 1 161 ? 13.176 -23.375 32.543 1.00 33.33 161 ALA A C 1
ATOM 1203 O O . ALA A 1 161 ? 13.648 -22.576 31.724 1.00 34.22 161 ALA A O 1
ATOM 1205 N N . ASP A 1 162 ? 13.910 -24.343 33.098 1.00 31.46 162 ASP A N 1
ATOM 1206 C CA . ASP A 1 162 ? 15.326 -24.476 32.773 1.00 31.42 162 ASP A CA 1
ATOM 1207 C C . ASP A 1 162 ? 15.523 -24.881 31.319 1.00 31.36 162 ASP A C 1
ATOM 1208 O O . ASP A 1 162 ? 16.475 -24.434 30.668 1.00 30.51 162 ASP A O 1
ATOM 1213 N N . GLU A 1 163 ? 14.643 -25.737 30.794 1.00 31.26 163 GLU A N 1
ATOM 1214 C CA . GLU A 1 163 ? 14.763 -26.141 29.397 1.00 28.93 163 GLU A CA 1
ATOM 1215 C C . GLU A 1 163 ? 14.444 -24.979 28.468 1.00 27.13 163 GLU A C 1
ATOM 1216 O O . GLU A 1 163 ? 15.159 -24.740 27.490 1.00 28.81 163 GLU A O 1
ATOM 1222 N N . ARG A 1 164 ? 13.358 -24.257 28.755 1.00 31.37 164 ARG A N 1
ATOM 1223 C CA . ARG A 1 164 ? 13.037 -23.040 28.014 1.00 30.27 164 ARG A CA 1
ATOM 1224 C C . ARG A 1 164 ? 14.198 -22.058 28.053 1.00 31.69 164 ARG A C 1
ATOM 1225 O O . ARG A 1 164 ? 14.611 -21.527 27.014 1.00 31.70 164 ARG A O 1
ATOM 1233 N N . ASP A 1 165 ? 14.755 -21.826 29.249 1.00 30.64 165 ASP A N 1
ATOM 1234 C CA . ASP A 1 165 ? 15.875 -20.900 29.390 1.00 33.02 165 ASP A CA 1
ATOM 1235 C C . ASP A 1 165 ? 17.070 -21.336 28.550 1.00 29.51 165 ASP A C 1
ATOM 1236 O O . ASP A 1 165 ? 17.716 -20.509 27.895 1.00 28.24 165 ASP A O 1
ATOM 1241 N N . LEU A 1 166 ? 17.368 -22.635 28.542 1.00 25.97 166 LEU A N 1
ATOM 1242 C CA . LEU A 1 166 ? 18.527 -23.123 27.805 1.00 24.81 166 LEU A CA 1
ATOM 1243 C C . LEU A 1 166 ? 18.342 -22.942 26.301 1.00 27.97 166 LEU A C 1
ATOM 1244 O O . LEU A 1 166 ? 19.244 -22.459 25.613 1.00 23.54 166 LEU A O 1
ATOM 1249 N N . LEU A 1 167 ? 17.186 -23.341 25.768 1.00 25.47 167 LEU A N 1
ATOM 1250 C CA . LEU A 1 167 ? 16.993 -23.233 24.323 1.00 26.06 167 LEU A CA 1
ATOM 1251 C C . LEU A 1 167 ? 16.966 -21.776 23.880 1.00 27.60 167 LEU A C 1
ATOM 1252 O O . LEU A 1 167 ? 17.544 -21.427 22.842 1.00 22.79 167 LEU A O 1
ATOM 1257 N N . ALA A 1 168 ? 16.313 -20.916 24.670 1.00 25.59 168 ALA A N 1
ATOM 1258 C CA . ALA A 1 168 ? 16.294 -19.487 24.372 1.00 29.89 168 ALA A CA 1
ATOM 1259 C C . ALA A 1 168 ? 17.702 -18.911 24.352 1.00 27.12 168 ALA A C 1
ATOM 1260 O O . ALA A 1 168 ? 18.046 -18.128 23.459 1.00 25.92 168 ALA A O 1
ATOM 1262 N N . HIS A 1 169 ? 18.536 -19.291 25.325 1.00 26.44 169 HIS A N 1
ATOM 1263 C CA . HIS A 1 169 ? 19.916 -18.818 25.334 1.00 30.01 169 HIS A CA 1
ATOM 1264 C C . HIS A 1 169 ? 20.686 -19.342 24.131 1.00 26.91 169 HIS A C 1
ATOM 1265 O O . HIS A 1 169 ? 21.494 -18.619 23.539 1.00 24.30 169 HIS A O 1
ATOM 1272 N N . CYS A 1 170 ? 20.445 -20.596 23.744 1.00 23.80 170 CYS A N 1
ATOM 1273 C CA . CYS A 1 170 ? 21.139 -21.145 22.586 1.00 24.01 170 CYS A CA 1
ATOM 1274 C C . CYS A 1 170 ? 20.759 -20.398 21.312 1.00 22.14 170 CYS A C 1
ATOM 1275 O O . CYS A 1 170 ? 21.612 -20.131 20.461 1.00 20.83 170 CYS A O 1
ATOM 1278 N N . ALA A 1 171 ? 19.475 -20.072 21.158 1.00 23.20 171 ALA A N 1
ATOM 1279 C CA . ALA A 1 171 ? 19.053 -19.302 19.991 1.00 22.89 171 ALA A CA 1
ATOM 1280 C C . ALA A 1 171 ? 19.711 -17.926 19.981 1.00 21.80 171 ALA A C 1
ATOM 1281 O O . ALA A 1 171 ? 20.259 -17.497 18.959 1.00 20.14 171 ALA A O 1
ATOM 1283 N N . ASP A 1 172 ? 19.684 -17.233 21.126 1.00 20.80 172 ASP A N 1
ATOM 1284 C CA . ASP A 1 172 ? 20.267 -15.892 21.213 1.00 21.35 172 ASP A CA 1
ATOM 1285 C C . ASP A 1 172 ? 21.766 -15.916 20.952 1.00 25.26 172 ASP A C 1
ATOM 1286 O O . ASP A 1 172 ? 22.315 -14.993 20.341 1.00 27.83 172 ASP A O 1
ATOM 1291 N N . THR A 1 173 ? 22.449 -16.966 21.401 1.00 24.13 173 THR A N 1
ATOM 1292 C CA . THR A 1 173 ? 23.899 -17.005 21.251 1.00 23.87 173 THR A CA 1
ATOM 1293 C C . THR A 1 173 ? 24.326 -17.451 19.855 1.00 22.69 173 THR A C 1
ATOM 1294 O O . THR A 1 173 ? 25.292 -16.921 19.299 1.00 25.10 173 THR A O 1
ATOM 1298 N N . GLY A 1 174 ? 23.621 -18.415 19.259 1.00 20.83 174 GLY A N 1
ATOM 1299 C CA . GLY A 1 174 ? 24.019 -18.897 17.950 1.00 21.03 174 GLY A CA 1
ATOM 1300 C C . GLY A 1 174 ? 23.576 -18.034 16.784 1.00 20.71 174 GLY A C 1
ATOM 1301 O O . GLY A 1 174 ? 24.246 -17.995 15.750 1.00 21.19 174 GLY A O 1
ATOM 1302 N N . LEU A 1 175 ? 22.464 -17.319 16.936 1.00 19.32 175 LEU A N 1
ATOM 1303 C CA . LEU A 1 175 ? 21.869 -16.581 15.823 1.00 21.23 175 LEU A CA 1
ATOM 1304 C C . LEU A 1 175 ? 22.269 -15.108 15.903 1.00 16.75 175 LEU A C 1
ATOM 1305 O O . LEU A 1 175 ? 21.458 -14.209 16.172 1.00 16.97 175 LEU A O 1
ATOM 1310 N N . ARG A 1 176 ? 23.557 -14.877 15.637 1.00 17.73 176 ARG A N 1
ATOM 1311 C CA . ARG A 1 176 ? 24.186 -13.592 15.896 1.00 19.44 176 ARG A CA 1
ATOM 1312 C C . ARG A 1 176 ? 25.230 -13.323 14.831 1.00 16.83 176 ARG A C 1
ATOM 1313 O O . ARG A 1 176 ? 25.910 -14.244 14.359 1.00 19.47 176 ARG A O 1
ATOM 1321 N N . PHE A 1 177 ? 25.381 -12.048 14.487 1.00 17.70 177 PHE A N 1
ATOM 1322 C CA . PHE A 1 177 ? 26.475 -11.598 13.621 1.00 19.25 177 PHE A CA 1
ATOM 1323 C C . PHE A 1 177 ? 27.735 -11.275 14.431 1.00 19.38 177 PHE A C 1
ATOM 1324 O O . PHE A 1 177 ? 28.864 -11.343 13.921 1.00 22.70 177 PHE A O 1
ATOM 1339 N N . GLY A 1 179 ? 29.080 -10.214 18.919 1.00 23.14 179 GLY A N 1
ATOM 1340 C CA . GLY A 1 179 ? 28.753 -10.056 20.326 1.00 24.49 179 GLY A CA 1
ATOM 1341 C C . GLY A 1 179 ? 29.098 -11.239 21.214 1.00 24.86 179 GLY A C 1
ATOM 1342 O O . GLY A 1 179 ? 28.989 -11.166 22.438 1.00 28.61 179 GLY A O 1
ATOM 1343 N N . VAL A 1 180 ? 29.491 -12.345 20.583 1.00 23.42 180 VAL A N 1
ATOM 1344 C CA . VAL A 1 180 ? 29.921 -13.548 21.285 1.00 24.00 180 VAL A CA 1
ATOM 1345 C C . VAL A 1 180 ? 31.079 -14.140 20.496 1.00 24.69 180 VAL A C 1
ATOM 1346 O O . VAL A 1 180 ? 31.309 -13.799 19.337 1.00 24.20 180 VAL A O 1
ATOM 1350 N N . THR A 1 181 ? 31.831 -15.026 21.143 1.00 25.33 181 THR A N 1
ATOM 1351 C CA . THR A 1 181 ? 32.937 -15.645 20.430 1.00 25.22 181 THR A CA 1
ATOM 1352 C C . THR A 1 181 ? 32.429 -16.725 19.478 1.00 25.19 181 THR A C 1
ATOM 1353 O O . THR A 1 181 ? 31.319 -17.240 19.618 1.00 24.00 181 THR A O 1
ATOM 1357 N N . HIS A 1 182 ? 33.265 -17.038 18.484 1.00 24.63 182 HIS A N 1
ATOM 1358 C CA . HIS A 1 182 ? 33.031 -18.179 17.603 1.00 30.74 182 HIS A CA 1
ATOM 1359 C C . HIS A 1 182 ? 32.721 -19.436 18.409 1.00 27.87 182 HIS A C 1
ATOM 1360 O O . HIS A 1 182 ? 31.752 -20.150 18.128 1.00 23.22 182 HIS A O 1
ATOM 1367 N N . GLU A 1 183 ? 33.530 -19.707 19.437 1.00 24.84 183 GLU A N 1
ATOM 1368 C CA . GLU A 1 183 ? 33.356 -20.928 20.219 1.00 25.31 183 GLU A CA 1
ATOM 1369 C C . GLU A 1 183 ? 32.015 -20.940 20.940 1.00 25.44 183 GLU A C 1
ATOM 1370 O O . GLU A 1 183 ? 31.383 -21.995 21.077 1.00 22.41 183 GLU A O 1
ATOM 1376 N N . GLU A 1 184 ? 31.569 -19.779 21.419 1.00 25.57 184 GLU A N 1
ATOM 1377 C CA . GLU A 1 184 ? 30.278 -19.701 22.087 1.00 25.53 184 GLU A CA 1
ATOM 1378 C C . GLU A 1 184 ? 29.133 -19.943 21.115 1.00 23.25 184 GLU A C 1
ATOM 1379 O O . GLU A 1 184 ? 28.121 -20.552 21.490 1.00 21.99 184 GLU A O 1
ATOM 1385 N N . GLN A 1 185 ? 29.287 -19.494 19.866 1.00 27.29 185 GLN A N 1
ATOM 1386 C CA . GLN A 1 185 ? 28.256 -19.710 18.855 1.00 27.82 185 GLN A CA 1
ATOM 1387 C C . GLN A 1 185 ? 28.124 -21.190 18.526 1.00 28.28 185 GLN A C 1
ATOM 1388 O O . GLN A 1 185 ? 27.018 -21.744 18.544 1.00 27.36 185 GLN A O 1
ATOM 1394 N N . VAL A 1 186 ? 29.251 -21.844 18.229 1.00 26.17 186 VAL A N 1
ATOM 1395 C CA . VAL A 1 186 ? 29.237 -23.277 17.938 1.00 27.47 186 VAL A CA 1
ATOM 1396 C C . VAL A 1 186 ? 28.661 -24.047 19.112 1.00 27.47 186 VAL A C 1
ATOM 1397 O O . VAL A 1 186 ? 27.828 -24.947 18.941 1.00 26.36 186 VAL A O 1
ATOM 1401 N N . HIS A 1 187 ? 29.078 -23.692 20.329 1.00 24.45 187 HIS A N 1
ATOM 1402 C CA . HIS A 1 187 ? 28.593 -24.399 21.506 1.00 24.27 187 HIS A CA 1
ATOM 1403 C C . HIS A 1 187 ? 27.085 -24.268 21.672 1.00 27.47 187 HIS A C 1
ATOM 1404 O O . HIS A 1 187 ? 26.437 -25.191 22.178 1.00 29.58 187 HIS A O 1
ATOM 1411 N N . ALA A 1 188 ? 26.512 -23.125 21.282 1.00 25.58 188 ALA A N 1
ATOM 1412 C CA . ALA A 1 188 ? 25.065 -22.948 21.370 1.00 27.14 188 ALA A CA 1
ATOM 1413 C C . ALA A 1 188 ? 24.334 -23.981 20.518 1.00 27.91 188 ALA A C 1
ATOM 1414 O O . ALA A 1 188 ? 23.351 -24.587 20.961 1.00 25.47 188 ALA A O 1
ATOM 1416 N N . PHE A 1 189 ? 24.808 -24.206 19.295 1.00 22.67 189 PHE A N 1
ATOM 1417 C CA . PHE A 1 189 ? 24.194 -25.224 18.452 1.00 27.96 189 PHE A CA 1
ATOM 1418 C C . PHE A 1 189 ? 24.437 -26.620 19.017 1.00 28.05 189 PHE A C 1
ATOM 1419 O O . PHE A 1 189 ? 23.548 -27.478 18.972 1.00 29.11 189 PHE A O 1
ATOM 1427 N N . THR A 1 190 ? 25.620 -26.852 19.595 1.00 27.39 190 THR A N 1
ATOM 1428 C CA . THR A 1 190 ? 25.904 -28.150 20.206 1.00 26.43 190 THR A CA 1
ATOM 1429 C C . THR A 1 190 ? 24.923 -28.452 21.328 1.00 31.50 190 THR A C 1
ATOM 1430 O O . THR A 1 190 ? 24.295 -29.518 21.352 1.00 36.30 190 THR A O 1
ATOM 1434 N N . GLN A 1 191 ? 24.788 -27.528 22.277 1.00 24.84 191 GLN A N 1
ATOM 1435 C CA . GLN A 1 191 ? 23.865 -27.740 23.380 1.00 34.25 191 GLN A CA 1
ATOM 1436 C C . GLN A 1 191 ? 22.453 -27.965 22.875 1.00 35.66 191 GLN A C 1
ATOM 1437 O O . GLN A 1 191 ? 21.690 -28.714 23.492 1.00 33.64 191 GLN A O 1
ATOM 1443 N N . MET A 1 192 ? 22.096 -27.330 21.755 1.00 34.21 192 MET A N 1
ATOM 1444 C CA . MET A 1 192 ? 20.779 -27.524 21.162 1.00 32.81 192 MET A CA 1
ATOM 1445 C C . MET A 1 192 ? 20.645 -28.920 20.568 1.00 33.30 192 MET A C 1
ATOM 1446 O O . MET A 1 192 ? 19.687 -29.642 20.869 1.00 33.04 192 MET A O 1
ATOM 1451 N N . HIS A 1 193 ? 21.597 -29.311 19.719 1.00 38.06 193 HIS A N 1
ATOM 1452 C CA . HIS A 1 193 ? 21.543 -30.624 19.081 1.00 41.33 193 HIS A CA 1
ATOM 1453 C C . HIS A 1 193 ? 21.634 -31.738 20.116 1.00 44.97 193 HIS A C 1
ATOM 1454 O O . HIS A 1 193 ? 20.812 -32.661 20.127 1.00 47.36 193 HIS A O 1
ATOM 1461 N N . GLU A 1 194 ? 22.629 -31.663 21.003 1.00 42.47 194 GLU A N 1
ATOM 1462 C CA . GLU A 1 194 ? 22.747 -32.665 22.056 1.00 45.18 194 GLU A CA 1
ATOM 1463 C C . GLU A 1 194 ? 21.532 -32.661 22.976 1.00 44.29 194 GLU A C 1
ATOM 1464 O O . GLU A 1 194 ? 21.176 -33.706 23.532 1.00 46.29 194 GLU A O 1
ATOM 1470 N N . PHE A 1 195 ? 20.872 -31.508 23.138 1.00 39.93 195 PHE A N 1
ATOM 1471 C CA . PHE A 1 195 ? 19.645 -31.472 23.926 1.00 36.05 195 PHE A CA 1
ATOM 1472 C C . PHE A 1 195 ? 18.554 -32.305 23.273 1.00 35.11 195 PHE A C 1
ATOM 1473 O O . PHE A 1 195 ? 17.841 -33.055 23.952 1.00 38.65 195 PHE A O 1
ATOM 1481 N N . PHE A 1 196 ? 18.402 -32.176 21.957 1.00 38.38 196 PHE A N 1
ATOM 1482 C CA . PHE A 1 196 ? 17.314 -32.868 21.280 1.00 37.51 196 PHE A CA 1
ATOM 1483 C C . PHE A 1 196 ? 17.635 -34.334 21.025 1.00 39.82 196 PHE A C 1
ATOM 1484 O O . PHE A 1 196 ? 16.735 -35.175 21.109 1.00 38.23 196 PHE A O 1
ATOM 1492 N N . LEU A 1 197 ? 18.902 -34.663 20.752 1.00 41.16 197 LEU A N 1
ATOM 1493 C CA . LEU A 1 197 ? 19.297 -36.066 20.662 1.00 42.84 197 LEU A CA 1
ATOM 1494 C C . LEU A 1 197 ? 18.893 -36.844 21.904 1.00 43.78 197 LEU A C 1
ATOM 1495 O O . LEU A 1 197 ? 18.574 -38.035 21.814 1.00 43.07 197 LEU A O 1
ATOM 1500 N N . GLU A 1 198 ? 18.882 -36.191 23.067 1.00 41.44 198 GLU A N 1
ATOM 1501 C CA . GLU A 1 198 ? 18.552 -36.863 24.315 1.00 42.63 198 GLU A CA 1
ATOM 1502 C C . GLU A 1 198 ? 17.071 -36.764 24.680 1.00 43.48 198 GLU A C 1
ATOM 1503 O O . GLU A 1 198 ? 16.496 -37.732 25.191 1.00 46.13 198 GLU A O 1
ATOM 1509 N N . HIS A 1 199 ? 16.428 -35.623 24.421 1.00 38.16 199 HIS A N 1
ATOM 1510 C CA . HIS A 1 199 ? 15.104 -35.365 24.969 1.00 37.78 199 HIS A CA 1
ATOM 1511 C C . HIS A 1 199 ? 13.981 -35.307 23.941 1.00 26.90 199 HIS A C 1
ATOM 1512 O O . HIS A 1 199 ? 12.814 -35.271 24.346 1.00 31.24 199 HIS A O 1
ATOM 1519 N N . ALA A 1 200 ? 14.289 -35.310 22.640 1.00 26.09 200 ALA A N 1
ATOM 1520 C CA . ALA A 1 200 ? 13.236 -35.137 21.639 1.00 30.05 200 ALA A CA 1
ATOM 1521 C C . ALA A 1 200 ? 12.199 -36.251 21.707 1.00 32.37 200 ALA A C 1
ATOM 1522 O O . ALA A 1 200 ? 10.995 -35.991 21.597 1.00 28.42 200 ALA A O 1
ATOM 1524 N N . ARG A 1 201 ? 12.642 -37.501 21.886 1.00 32.14 201 ARG A N 1
ATOM 1525 C CA . ARG A 1 201 ? 11.689 -38.603 21.972 1.00 32.68 201 ARG A CA 1
ATOM 1526 C C . ARG A 1 201 ? 10.779 -38.447 23.182 1.00 30.74 201 ARG A C 1
ATOM 1527 O O . ARG A 1 201 ? 9.568 -38.674 23.087 1.00 32.92 201 ARG A O 1
ATOM 1535 N N . ARG A 1 202 ? 11.341 -38.044 24.324 1.00 30.80 202 ARG A N 1
ATOM 1536 C CA . ARG A 1 202 ? 10.521 -37.813 25.507 1.00 29.64 202 ARG A CA 1
ATOM 1537 C C . ARG A 1 202 ? 9.516 -36.691 25.269 1.00 33.12 202 ARG A C 1
ATOM 1538 O O . ARG A 1 202 ? 8.331 -36.826 25.591 1.00 33.60 202 ARG A O 1
ATOM 1546 N N . LEU A 1 203 ? 9.973 -35.577 24.692 1.00 31.79 203 LEU A N 1
ATOM 1547 C CA . LEU A 1 203 ? 9.079 -34.450 24.448 1.00 31.59 203 LEU A CA 1
ATOM 1548 C C . LEU A 1 203 ? 7.980 -34.816 23.458 1.00 29.30 203 LEU A C 1
ATOM 1549 O O . LEU A 1 203 ? 6.807 -34.481 23.668 1.00 29.00 203 LEU A O 1
ATOM 1554 N N . ALA A 1 204 ? 8.338 -35.514 22.379 1.00 27.96 204 ALA A N 1
ATOM 1555 C CA . ALA A 1 204 ? 7.349 -35.911 21.384 1.00 26.05 204 ALA A CA 1
ATOM 1556 C C . ALA A 1 204 ? 6.324 -36.889 21.940 1.00 31.13 204 ALA A C 1
ATOM 1557 O O . ALA A 1 204 ? 5.208 -36.960 21.414 1.00 34.43 204 ALA A O 1
ATOM 1559 N N . GLY A 1 205 ? 6.672 -37.641 22.986 1.00 32.03 205 GLY A N 1
ATOM 1560 C CA . GLY A 1 205 ? 5.783 -38.644 23.539 1.00 29.53 205 GLY A CA 1
ATOM 1561 C C . GLY A 1 205 ? 4.771 -38.147 24.544 1.00 34.57 205 GLY A C 1
ATOM 1562 O O . GLY A 1 205 ? 3.838 -38.883 24.885 1.00 35.76 205 GLY A O 1
ATOM 1563 N N . THR A 1 206 ? 4.929 -36.920 25.031 1.00 30.78 206 THR A N 1
ATOM 1564 C CA . THR A 1 206 ? 3.975 -36.364 25.974 1.00 34.10 206 THR A CA 1
ATOM 1565 C C . THR A 1 206 ? 2.676 -35.995 25.258 1.00 31.94 206 THR A C 1
ATOM 1566 O O . THR A 1 206 ? 2.679 -35.695 24.061 1.00 30.67 206 THR A O 1
ATOM 1570 N N . PRO A 1 207 ? 1.549 -36.032 25.967 1.00 33.38 207 PRO A N 1
ATOM 1571 C CA . PRO A 1 207 ? 0.275 -35.638 25.352 1.00 29.77 207 PRO A CA 1
ATOM 1572 C C . PRO A 1 207 ? 0.277 -34.177 24.917 1.00 31.01 207 PRO A C 1
ATOM 1573 O O . PRO A 1 207 ? 0.787 -33.298 25.616 1.00 35.03 207 PRO A O 1
ATOM 1577 N N . GLY A 1 208 ? -0.309 -33.924 23.760 1.00 29.75 208 GLY A N 1
ATOM 1578 C CA . GLY A 1 208 ? -0.449 -32.571 23.270 1.00 32.14 208 GLY A CA 1
ATOM 1579 C C . GLY A 1 208 ? -0.583 -32.539 21.761 1.00 33.02 208 GLY A C 1
ATOM 1580 O O . GLY A 1 208 ? -0.670 -33.568 21.094 1.00 33.09 208 GLY A O 1
ATOM 1581 N N . GLU A 1 209 ? -0.604 -31.316 21.239 1.00 32.36 209 GLU A N 1
ATOM 1582 C CA . GLU A 1 209 ? -0.749 -31.060 19.816 1.00 31.40 209 GLU A CA 1
ATOM 1583 C C . GLU A 1 209 ? 0.519 -30.465 19.225 1.00 26.82 209 GLU A C 1
ATOM 1584 O O . GLU A 1 209 ? 0.502 -29.995 18.084 1.00 30.59 209 GLU A O 1
ATOM 1590 N N . HIS A 1 210 ? 1.617 -30.495 19.974 1.00 25.28 210 HIS A N 1
ATOM 1591 C CA . HIS A 1 210 ? 2.826 -29.800 19.567 1.00 24.47 210 HIS A CA 1
ATOM 1592 C C . HIS A 1 210 ? 3.431 -30.416 18.313 1.00 23.11 210 HIS A C 1
ATOM 1593 O O . HIS A 1 210 ? 3.305 -31.618 18.049 1.00 24.56 210 HIS A O 1
ATOM 1600 N N . LEU A 1 211 ? 4.105 -29.563 17.544 1.00 21.58 211 LEU A N 1
ATOM 1601 C CA . LEU A 1 211 ? 4.614 -29.956 16.237 1.00 22.33 211 LEU A CA 1
ATOM 1602 C C . LEU A 1 211 ? 5.614 -31.104 16.336 1.00 21.51 211 LEU A C 1
ATOM 1603 O O . LEU A 1 211 ? 5.642 -31.980 15.464 1.00 20.15 211 LEU A O 1
ATOM 1608 N N . LEU A 1 212 ? 6.447 -31.124 17.382 1.00 21.26 212 LEU A N 1
ATOM 1609 C CA . LEU A 1 212 ? 7.448 -32.185 17.482 1.00 21.94 212 LEU A CA 1
ATOM 1610 C C . LEU A 1 212 ? 6.788 -33.551 17.616 1.00 21.94 212 LEU A C 1
ATOM 1611 O O . LEU A 1 212 ? 7.280 -34.544 17.062 1.00 21.92 212 LEU A O 1
ATOM 1616 N N . LYS A 1 213 ? 5.665 -33.619 18.335 1.00 20.00 213 LYS A N 1
ATOM 1617 C CA . LYS A 1 213 ? 4.900 -34.860 18.406 1.00 21.07 213 LYS A CA 1
ATOM 1618 C C . LYS A 1 213 ? 4.342 -35.243 17.036 1.00 25.70 213 LYS A C 1
ATOM 1619 O O . LYS A 1 213 ? 4.452 -36.398 16.609 1.00 23.95 213 LYS A O 1
ATOM 1625 N N . LEU A 1 214 ? 3.735 -34.283 16.331 1.00 23.03 214 LEU A N 1
ATOM 1626 C CA . LEU A 1 214 ? 3.188 -34.558 15.003 1.00 24.71 214 LEU A CA 1
ATOM 1627 C C . LEU A 1 214 ? 4.254 -35.117 14.066 1.00 25.15 214 LEU A C 1
ATOM 1628 O O . LEU A 1 214 ? 3.996 -36.057 13.298 1.00 22.80 214 LEU A O 1
ATOM 1633 N N . ILE A 1 215 ? 5.455 -34.538 14.103 1.00 22.01 215 ILE A N 1
ATOM 1634 C CA . ILE A 1 215 ? 6.559 -35.019 13.276 1.00 21.50 215 ILE A CA 1
ATOM 1635 C C . ILE A 1 215 ? 6.926 -36.449 13.653 1.00 25.56 215 ILE A C 1
ATOM 1636 O O . ILE A 1 215 ? 7.113 -37.312 12.784 1.00 26.10 215 ILE A O 1
ATOM 1641 N N . ALA A 1 216 ? 7.031 -36.720 14.958 1.00 20.72 216 ALA A N 1
ATOM 1642 C CA . ALA A 1 216 ? 7.463 -38.038 15.411 1.00 29.44 216 ALA A CA 1
ATOM 1643 C C . ALA A 1 216 ? 6.421 -39.112 15.137 1.00 29.77 216 ALA A C 1
ATOM 1644 O O . ALA A 1 216 ? 6.780 -40.271 14.902 1.00 34.80 216 ALA A O 1
ATOM 1646 N N . GLU A 1 217 ? 5.136 -38.756 15.161 1.00 31.62 217 GLU A N 1
ATOM 1647 C CA . GLU A 1 217 ? 4.061 -39.741 15.179 1.00 31.67 217 GLU A CA 1
ATOM 1648 C C . GLU A 1 217 ? 3.326 -39.843 13.846 1.00 39.77 217 GLU A C 1
ATOM 1649 O O . GLU A 1 217 ? 2.183 -40.311 13.807 1.00 46.58 217 GLU A O 1
ATOM 1655 N N . ALA A 1 218 ? 3.963 -39.437 12.752 1.00 39.61 218 ALA A N 1
ATOM 1656 C CA . ALA A 1 218 ? 3.318 -39.489 11.444 1.00 42.73 218 ALA A CA 1
ATOM 1657 C C . ALA A 1 218 ? 3.901 -40.592 10.564 1.00 41.54 218 ALA A C 1
ATOM 1658 O O . ALA A 1 218 ? 5.106 -40.628 10.310 1.00 43.29 218 ALA A O 1
ATOM 1660 N N . GLY A 1 223 ? 10.081 -46.621 6.984 1.00 52.79 223 GLY A N 1
ATOM 1661 C CA . GLY A 1 223 ? 10.991 -46.690 8.113 1.00 56.85 223 GLY A CA 1
ATOM 1662 C C . GLY A 1 223 ? 10.811 -45.547 9.092 1.00 63.32 223 GLY A C 1
ATOM 1663 O O . GLY A 1 223 ? 10.784 -44.386 8.684 1.00 67.50 223 GLY A O 1
ATOM 1664 N N . PRO A 1 224 ? 10.695 -45.871 10.381 1.00 66.15 224 PRO A N 1
ATOM 1665 C CA . PRO A 1 224 ? 10.425 -44.834 11.385 1.00 63.34 224 PRO A CA 1
ATOM 1666 C C . PRO A 1 224 ? 11.519 -43.777 11.424 1.00 58.07 224 PRO A C 1
ATOM 1667 O O . PRO A 1 224 ? 12.650 -43.986 10.979 1.00 56.27 224 PRO A O 1
ATOM 1671 N N . LEU A 1 225 ? 11.155 -42.619 11.973 1.00 57.97 225 LEU A N 1
ATOM 1672 C CA . LEU A 1 225 ? 12.044 -41.464 11.980 1.00 52.62 225 LEU A CA 1
ATOM 1673 C C . LEU A 1 225 ? 13.193 -41.682 12.958 1.00 46.61 225 LEU A C 1
ATOM 1674 O O . LEU A 1 225 ? 12.978 -42.075 14.109 1.00 51.31 225 LEU A O 1
ATOM 1679 N N . SER A 1 226 ? 14.415 -41.423 12.499 1.00 47.53 226 SER A N 1
ATOM 1680 C CA . SER A 1 226 ? 15.590 -41.608 13.336 1.00 52.33 226 SER A CA 1
ATOM 1681 C C . SER A 1 226 ? 15.704 -40.489 14.369 1.00 51.29 226 SER A C 1
ATOM 1682 O O . SER A 1 226 ? 15.094 -39.423 14.244 1.00 49.04 226 SER A O 1
ATOM 1685 N N . ASP A 1 227 ? 16.505 -40.749 15.407 1.00 51.96 227 ASP A N 1
ATOM 1686 C CA . ASP A 1 227 ? 16.722 -39.745 16.445 1.00 52.91 227 ASP A CA 1
ATOM 1687 C C . ASP A 1 227 ? 17.443 -38.520 15.901 1.00 50.78 227 ASP A C 1
ATOM 1688 O O . ASP A 1 227 ? 17.247 -37.410 16.410 1.00 49.76 227 ASP A O 1
ATOM 1693 N N . GLU A 1 228 ? 18.282 -38.698 14.878 1.00 50.52 228 GLU A N 1
ATOM 1694 C CA . GLU A 1 228 ? 18.986 -37.560 14.297 1.00 47.55 228 GLU A CA 1
ATOM 1695 C C . GLU A 1 228 ? 18.032 -36.662 13.521 1.00 47.08 228 GLU A C 1
ATOM 1696 O O . GLU A 1 228 ? 18.143 -35.431 13.579 1.00 42.10 228 GLU A O 1
ATOM 1702 N N . ALA A 1 229 ? 17.087 -37.258 12.788 1.00 43.73 229 ALA A N 1
ATOM 1703 C CA . ALA A 1 229 ? 16.082 -36.457 12.098 1.00 40.78 229 ALA A CA 1
ATOM 1704 C C . ALA A 1 229 ? 15.165 -35.756 13.093 1.00 35.44 229 ALA A C 1
ATOM 1705 O O . ALA A 1 229 ? 14.808 -34.590 12.900 1.00 35.06 229 ALA A O 1
ATOM 1707 N N . LEU A 1 230 ? 14.782 -36.448 14.166 1.00 36.36 230 LEU A N 1
ATOM 1708 C CA . LEU A 1 230 ? 13.938 -35.821 15.175 1.00 37.94 230 LEU A CA 1
ATOM 1709 C C . LEU A 1 230 ? 14.685 -34.726 15.927 1.00 38.21 230 LEU A C 1
ATOM 1710 O O . LEU A 1 230 ? 14.087 -33.705 16.290 1.00 30.03 230 LEU A O 1
ATOM 1715 N N . ALA A 1 231 ? 15.987 -34.914 16.160 1.00 35.43 231 ALA A N 1
ATOM 1716 C CA . ALA A 1 231 ? 16.791 -33.858 16.769 1.00 33.05 231 ALA A CA 1
ATOM 1717 C C . ALA A 1 231 ? 16.942 -32.673 15.829 1.00 27.54 231 ALA A C 1
ATOM 1718 O O . ALA A 1 231 ? 16.883 -31.515 16.267 1.00 28.08 231 ALA A O 1
ATOM 1720 N N . GLU A 1 232 ? 17.155 -32.939 14.536 1.00 29.39 232 GLU A N 1
ATOM 1721 C CA . GLU A 1 232 ? 17.219 -31.857 13.559 1.00 26.06 232 GLU A CA 1
ATOM 1722 C C . GLU A 1 232 ? 15.904 -31.089 13.513 1.00 27.20 232 GLU A C 1
ATOM 1723 O O . GLU A 1 232 ? 15.900 -29.866 13.341 1.00 23.50 232 GLU A O 1
ATOM 1729 N N . ALA A 1 233 ? 14.779 -31.795 13.661 1.00 28.01 233 ALA A N 1
ATOM 1730 C CA . ALA A 1 233 ? 13.479 -31.131 13.683 1.00 24.55 233 ALA A CA 1
ATOM 1731 C C . ALA A 1 233 ? 13.355 -30.210 14.889 1.00 24.28 233 ALA A C 1
ATOM 1732 O O . ALA A 1 233 ? 12.851 -29.088 14.770 1.00 21.09 233 ALA A O 1
ATOM 1734 N N . GLY A 1 234 ? 13.816 -30.663 16.055 1.00 21.04 234 GLY A N 1
ATOM 1735 C CA . GLY A 1 234 ? 13.778 -29.812 17.236 1.00 21.76 234 GLY A CA 1
ATOM 1736 C C . GLY A 1 234 ? 14.581 -28.536 17.066 1.00 21.67 234 GLY A C 1
ATOM 1737 O O . GLY A 1 234 ? 14.105 -27.438 17.379 1.00 21.63 234 GLY A O 1
ATOM 1738 N N . SER A 1 235 ? 15.810 -28.656 16.563 1.00 21.77 235 SER A N 1
ATOM 1739 C CA . SER A 1 235 ? 16.631 -27.467 16.372 1.00 20.73 235 SER A CA 1
ATOM 1740 C C . SER A 1 235 ? 16.007 -26.531 15.346 1.00 22.21 235 SER A C 1
ATOM 1741 O O . SER A 1 235 ? 16.096 -25.305 15.478 1.00 22.06 235 SER A O 1
ATOM 1744 N N . LEU A 1 236 ? 15.367 -27.091 14.316 1.00 20.90 236 LEU A N 1
ATOM 1745 C CA . LEU A 1 236 ? 14.677 -26.266 13.330 1.00 19.37 236 LEU A CA 1
ATOM 1746 C C . LEU A 1 236 ? 13.578 -25.441 13.980 1.00 18.04 236 LEU A C 1
ATOM 1747 O O . LEU A 1 236 ? 13.452 -24.241 13.712 1.00 19.15 236 LEU A O 1
ATOM 1752 N N . LEU A 1 237 ? 12.774 -26.073 14.836 1.00 18.05 237 LEU A N 1
ATOM 1753 C CA . LEU A 1 237 ? 11.654 -25.382 15.463 1.00 17.38 237 LEU A CA 1
ATOM 1754 C C . LEU A 1 237 ? 12.132 -24.290 16.412 1.00 19.02 237 LEU A C 1
ATOM 1755 O O . LEU A 1 237 ? 11.504 -23.229 16.503 1.00 18.81 237 LEU A O 1
ATOM 1760 N N . VAL A 1 238 ? 13.245 -24.519 17.114 1.00 18.19 238 VAL A N 1
ATOM 1761 C CA . VAL A 1 238 ? 13.793 -23.475 17.981 1.00 21.34 238 VAL A CA 1
ATOM 1762 C C . VAL A 1 238 ? 14.274 -22.293 17.150 1.00 19.37 238 VAL A C 1
ATOM 1763 O O . VAL A 1 238 ? 13.886 -21.143 17.393 1.00 19.31 238 VAL A O 1
ATOM 1767 N N . VAL A 1 239 ? 15.111 -22.563 16.149 1.00 18.47 239 VAL A N 1
ATOM 1768 C CA . VAL A 1 239 ? 15.708 -21.508 15.336 1.00 19.24 239 VAL A CA 1
ATOM 1769 C C . VAL A 1 239 ? 14.631 -20.709 14.606 1.00 19.91 239 VAL A C 1
ATOM 1770 O O . VAL A 1 239 ? 14.685 -19.476 14.550 1.00 19.14 239 VAL A O 1
ATOM 1774 N N . ALA A 1 240 ? 13.630 -21.396 14.048 1.00 18.62 240 ALA A N 1
ATOM 1775 C CA . ALA A 1 240 ? 12.637 -20.718 13.224 1.00 17.46 240 ALA A CA 1
ATOM 1776 C C . ALA A 1 240 ? 11.535 -20.076 14.055 1.00 16.39 240 ALA A C 1
ATOM 1777 O O . ALA A 1 240 ? 10.917 -19.100 13.614 1.00 17.78 240 ALA A O 1
ATOM 1779 N N . GLY A 1 241 ? 11.265 -20.612 15.234 1.00 16.43 241 GLY A N 1
ATOM 1780 C CA . GLY A 1 241 ? 10.110 -20.216 16.011 1.00 17.28 241 GLY A CA 1
ATOM 1781 C C . GLY A 1 241 ? 10.365 -19.372 17.248 1.00 18.89 241 GLY A C 1
ATOM 1782 O O . GLY A 1 241 ? 9.497 -18.573 17.604 1.00 19.68 241 GLY A O 1
ATOM 1783 N N . PHE A 1 242 ? 11.531 -19.519 17.904 1.00 18.85 242 PHE A N 1
ATOM 1784 C CA A PHE A 1 242 ? 11.727 -18.810 19.159 0.50 19.31 242 PHE A CA 1
ATOM 1785 C CA B PHE A 1 242 ? 11.819 -18.840 19.180 0.50 19.35 242 PHE A CA 1
ATOM 1786 C C . PHE A 1 242 ? 12.167 -17.361 18.970 1.00 15.93 242 PHE A C 1
ATOM 1787 O O . PHE A 1 242 ? 11.465 -16.465 19.465 1.00 16.94 242 PHE A O 1
ATOM 1802 N N . PRO A 1 243 ? 13.281 -17.057 18.278 1.00 16.47 243 PRO A N 1
ATOM 1803 C CA . PRO A 1 243 ? 13.738 -15.657 18.245 1.00 16.20 243 PRO A CA 1
ATOM 1804 C C . PRO A 1 243 ? 12.908 -14.776 17.334 1.00 15.17 243 PRO A C 1
ATOM 1805 O O . PRO A 1 243 ? 12.912 -13.548 17.508 1.00 14.96 243 PRO A O 1
ATOM 1809 N N . THR A 1 244 ? 12.207 -15.379 16.378 1.00 14.06 244 THR A N 1
ATOM 1810 C CA . THR A 1 244 ? 11.314 -14.650 15.485 1.00 15.35 244 THR A CA 1
ATOM 1811 C C . THR A 1 244 ? 10.093 -14.161 16.251 1.00 14.17 244 THR A C 1
ATOM 1812 O O . THR A 1 244 ? 9.766 -12.969 16.231 1.00 15.50 244 THR A O 1
ATOM 1816 N N . SER A 1 245 ? 9.433 -15.062 16.975 1.00 15.82 245 SER A N 1
ATOM 1817 C CA . SER A 1 245 ? 8.244 -14.673 17.727 1.00 17.57 245 SER A CA 1
ATOM 1818 C C . SER A 1 245 ? 8.577 -13.653 18.809 1.00 16.66 245 SER A C 1
ATOM 1819 O O . SER A 1 245 ? 7.859 -12.659 18.969 1.00 17.27 245 SER A O 1
ATOM 1822 N N . SER A 1 246 ? 9.666 -13.865 19.555 1.00 15.35 246 SER A N 1
ATOM 1823 C CA . SER A 1 246 ? 9.977 -12.929 20.634 1.00 16.21 246 SER A CA 1
ATOM 1824 C C . SER A 1 246 ? 10.454 -11.589 20.088 1.00 14.19 246 SER A C 1
ATOM 1825 O O . SER A 1 246 ? 10.030 -10.528 20.573 1.00 14.71 246 SER A O 1
ATOM 1828 N N . GLY A 1 247 ? 11.313 -11.605 19.068 1.00 13.32 247 GLY A N 1
ATOM 1829 C CA . GLY A 1 247 ? 11.738 -10.352 18.477 1.00 12.96 247 GLY A CA 1
ATOM 1830 C C . GLY A 1 247 ?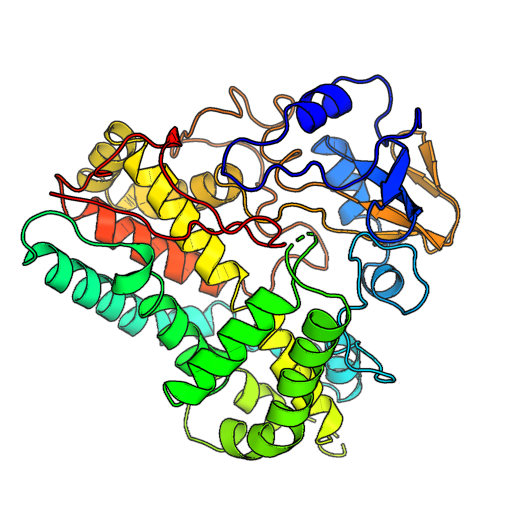 10.581 -9.592 17.860 1.00 14.28 247 GLY A C 1
ATOM 1831 O O . GLY A 1 247 ? 10.414 -8.393 18.102 1.00 13.97 247 GLY A O 1
ATOM 1832 N N . PHE A 1 248 ? 9.731 -10.285 17.095 1.00 13.25 248 PHE A N 1
ATOM 1833 C CA . PHE A 1 248 ? 8.660 -9.568 16.409 1.00 11.27 248 PHE A CA 1
ATOM 1834 C C . PHE A 1 248 ? 7.636 -9.006 17.393 1.00 12.50 248 PHE A C 1
ATOM 1835 O O . PHE A 1 248 ? 7.193 -7.860 17.242 1.00 13.45 248 PHE A O 1
ATOM 1843 N N . LEU A 1 249 ? 7.224 -9.792 18.388 1.00 11.53 249 LEU A N 1
ATOM 1844 C CA . LEU A 1 249 ? 6.241 -9.288 19.352 1.00 11.20 249 LEU A CA 1
ATOM 1845 C C . LEU A 1 249 ? 6.778 -8.085 20.122 1.00 12.51 249 LEU A C 1
ATOM 1846 O O . LEU A 1 249 ? 6.045 -7.114 20.356 1.00 13.13 249 LEU A O 1
ATOM 1851 N N . CYS A 1 250 ? 8.057 -8.115 20.513 1.00 12.00 250 CYS A N 1
ATOM 1852 C CA . CYS A 1 250 ? 8.674 -6.938 21.126 1.00 14.11 250 CYS A CA 1
ATOM 1853 C C . CYS A 1 250 ? 8.628 -5.741 20.183 1.00 11.74 250 CYS A C 1
ATOM 1854 O O . CYS A 1 250 ? 8.287 -4.619 20.582 1.00 13.28 250 CYS A O 1
ATOM 1857 N N . GLY A 1 251 ? 8.990 -5.951 18.921 1.00 11.87 251 GLY A N 1
ATOM 1858 C CA . GLY A 1 251 ? 9.031 -4.833 18.002 1.00 12.59 251 GLY A CA 1
ATOM 1859 C C . GLY A 1 251 ? 7.650 -4.301 17.694 1.00 11.91 251 GLY A C 1
ATOM 1860 O O . GLY A 1 251 ? 7.461 -3.087 17.572 1.00 13.76 251 GLY A O 1
ATOM 1861 N N . ALA A 1 252 ? 6.665 -5.192 17.607 1.00 12.41 252 ALA A N 1
ATOM 1862 C CA . ALA A 1 252 ? 5.295 -4.763 17.359 1.00 12.79 252 ALA A CA 1
ATOM 1863 C C . ALA A 1 252 ? 4.764 -3.933 18.520 1.00 12.85 252 ALA A C 1
ATOM 1864 O O . ALA A 1 252 ? 4.068 -2.933 18.302 1.00 13.17 252 ALA A O 1
ATOM 1866 N N . LEU A 1 253 ? 5.077 -4.323 19.760 1.00 11.34 253 LEU A N 1
ATOM 1867 C CA . LEU A 1 253 ? 4.674 -3.518 20.906 1.00 13.82 253 LEU A CA 1
ATOM 1868 C C . LEU A 1 253 ? 5.295 -2.131 20.830 1.00 13.13 253 LEU A C 1
ATOM 1869 O O . LEU A 1 253 ? 4.614 -1.126 21.086 1.00 13.47 253 LEU A O 1
ATOM 1874 N N . LEU A 1 254 ? 6.579 -2.051 20.478 1.00 13.63 254 LEU A N 1
ATOM 1875 C CA . LEU A 1 254 ? 7.213 -0.743 20.314 1.00 13.16 254 LEU A CA 1
ATOM 1876 C C . LEU A 1 254 ? 6.504 0.087 19.255 1.00 15.33 254 LEU A C 1
ATOM 1877 O O . LEU A 1 254 ? 6.225 1.269 19.476 1.00 13.72 254 LEU A O 1
ATOM 1882 N N . THR A 1 255 ? 6.183 -0.514 18.109 1.00 14.08 255 THR A N 1
ATOM 1883 C CA . THR A 1 255 ? 5.450 0.225 17.081 1.00 14.15 255 THR A CA 1
ATOM 1884 C C . THR A 1 255 ? 4.113 0.747 17.605 1.00 14.57 255 THR A C 1
ATOM 1885 O O . THR A 1 255 ? 3.760 1.912 17.380 1.00 14.61 255 THR A O 1
ATOM 1889 N N . LEU A 1 256 ? 3.355 -0.088 18.314 1.00 13.77 256 LEU A N 1
ATOM 1890 C CA . LEU A 1 256 ? 2.063 0.362 18.835 1.00 12.78 256 LEU A CA 1
ATOM 1891 C C . LEU A 1 256 ? 2.232 1.505 19.828 1.00 14.27 256 LEU A C 1
ATOM 1892 O O . LEU A 1 256 ? 1.466 2.480 19.803 1.00 14.99 256 LEU A O 1
ATOM 1897 N N . LEU A 1 257 ? 3.206 1.392 20.728 1.00 15.20 257 LEU A N 1
ATOM 1898 C CA . LEU A 1 257 ? 3.396 2.430 21.738 1.00 16.44 257 LEU A CA 1
ATOM 1899 C C . LEU A 1 257 ? 3.821 3.748 21.110 1.00 18.19 257 LEU A C 1
ATOM 1900 O O . LEU A 1 257 ? 3.499 4.821 21.640 1.00 19.30 257 LEU A O 1
ATOM 1905 N N . ARG A 1 258 ? 4.515 3.692 19.977 1.00 17.13 258 ARG A N 1
ATOM 1906 C CA . ARG A 1 258 ? 4.935 4.896 19.278 1.00 20.63 258 ARG A CA 1
ATOM 1907 C C . ARG A 1 258 ? 3.830 5.506 18.421 1.00 18.60 258 ARG A C 1
ATOM 1908 O O . ARG A 1 258 ? 4.029 6.598 17.866 1.00 21.04 258 ARG A O 1
ATOM 1916 N N . HIS A 1 259 ? 2.668 4.859 18.319 1.00 17.84 259 HIS A N 1
ATOM 1917 C CA . HIS A 1 259 ? 1.557 5.341 17.499 1.00 16.06 259 HIS A CA 1
ATOM 1918 C C . HIS A 1 259 ? 0.255 5.339 18.291 1.00 15.74 259 HIS A C 1
ATOM 1919 O O . HIS A 1 259 ? -0.680 4.600 17.973 1.00 16.46 259 HIS A O 1
ATOM 1926 N N . PRO A 1 260 ? 0.147 6.193 19.316 1.00 16.95 260 PRO A N 1
ATOM 1927 C CA . PRO A 1 260 ? -1.087 6.212 20.119 1.00 17.93 260 PRO A CA 1
ATOM 1928 C C . PRO A 1 260 ? -2.350 6.528 19.333 1.00 21.17 260 PRO A C 1
ATOM 1929 O O . PRO A 1 260 ? -3.420 6.008 19.669 1.00 19.29 260 PRO A O 1
ATOM 1933 N N . ASP A 1 261 ? -2.271 7.358 18.291 1.00 20.95 261 ASP A N 1
ATOM 1934 C CA . ASP A 1 261 ? -3.467 7.634 17.496 1.00 23.35 261 ASP A CA 1
ATOM 1935 C C . ASP A 1 261 ? -3.988 6.362 16.842 1.00 20.22 261 ASP A C 1
ATOM 1936 O O . ASP A 1 261 ? -5.198 6.115 16.812 1.00 20.27 261 ASP A O 1
ATOM 1941 N N . ALA A 1 262 ? -3.081 5.533 16.323 1.00 20.82 262 ALA A N 1
ATOM 1942 C CA . ALA A 1 262 ? -3.485 4.271 15.717 1.00 18.29 262 ALA A CA 1
ATOM 1943 C C . ALA A 1 262 ? -4.113 3.339 16.746 1.00 16.88 262 ALA A C 1
ATOM 1944 O O . ALA A 1 262 ? -5.111 2.672 16.457 1.00 17.33 262 ALA A O 1
ATOM 1946 N N . VAL A 1 263 ? -3.535 3.278 17.948 1.00 15.97 263 VAL A N 1
ATOM 1947 C CA . VAL A 1 263 ? -4.081 2.418 18.994 1.00 15.70 263 VAL A CA 1
ATOM 1948 C C . VAL A 1 263 ? -5.463 2.896 19.421 1.00 18.47 263 VAL A C 1
ATOM 1949 O O . VAL A 1 263 ? -6.372 2.088 19.636 1.00 18.47 263 VAL A O 1
ATOM 1953 N N . GLN A 1 264 ? -5.651 4.215 19.536 1.00 18.79 264 GLN A N 1
ATOM 1954 C CA . GLN A 1 264 ? -6.975 4.723 19.890 1.00 21.49 264 GLN A CA 1
ATOM 1955 C C . GLN A 1 264 ? -8.009 4.328 18.842 1.00 19.38 264 GLN A C 1
ATOM 1956 O O . GLN A 1 264 ? -9.152 3.998 19.181 1.00 20.93 264 GLN A O 1
ATOM 1962 N N . GLU A 1 265 ? -7.616 4.317 17.566 1.00 19.12 265 GLU A N 1
ATOM 1963 C CA . GLU A 1 265 ? -8.513 3.855 16.508 1.00 21.26 265 GLU A CA 1
ATOM 1964 C C . GLU A 1 265 ? -8.876 2.383 16.684 1.00 19.86 265 GLU A C 1
ATOM 1965 O O . GLU A 1 265 ? -10.033 1.985 16.491 1.00 18.66 265 GLU A O 1
ATOM 1971 N N . LEU A 1 266 ? -7.890 1.552 17.034 1.00 16.19 266 LEU A N 1
ATOM 1972 C CA . LEU A 1 266 ? -8.162 0.134 17.237 1.00 17.32 266 LEU A CA 1
ATOM 1973 C C . LEU A 1 266 ? -9.001 -0.103 18.484 1.00 16.68 266 LEU A C 1
ATOM 1974 O O . LEU A 1 266 ? -9.792 -1.050 18.523 1.00 17.96 266 LEU A O 1
ATOM 1979 N N . HIS A 1 267 ? -8.851 0.753 19.497 1.00 18.05 267 HIS A N 1
ATOM 1980 C CA . HIS A 1 267 ? -9.680 0.644 20.689 1.00 17.11 267 HIS A CA 1
ATOM 1981 C C . HIS A 1 267 ? -11.140 0.895 20.356 1.00 18.67 267 HIS A C 1
ATOM 1982 O O . HIS A 1 267 ? -12.028 0.206 20.872 1.00 20.23 267 HIS A O 1
ATOM 1989 N N . ALA A 1 268 ? -11.396 1.859 19.475 1.00 20.58 268 ALA A N 1
ATOM 1990 C CA . ALA A 1 268 ? -12.760 2.218 19.117 1.00 21.53 268 ALA A CA 1
ATOM 1991 C C . ALA A 1 268 ? -13.343 1.271 18.081 1.00 23.51 268 ALA A C 1
ATOM 1992 O O . ALA A 1 268 ? -14.563 1.086 18.037 1.00 24.44 268 ALA A O 1
ATOM 1994 N N . HIS A 1 269 ? -12.501 0.660 17.248 1.00 20.02 269 HIS A N 1
ATOM 1995 C CA . HIS A 1 269 ? -12.955 -0.144 16.113 1.00 24.81 269 HIS A CA 1
ATOM 1996 C C . HIS A 1 269 ? -12.165 -1.445 16.072 1.00 21.37 269 HIS A C 1
ATOM 1997 O O . HIS A 1 269 ? -11.287 -1.632 15.216 1.00 22.34 269 HIS A O 1
ATOM 2004 N N . PRO A 1 270 ? -12.471 -2.379 16.974 1.00 19.19 270 PRO A N 1
ATOM 2005 C CA . PRO A 1 270 ? -11.674 -3.617 17.066 1.00 23.06 270 PRO A CA 1
ATOM 2006 C C . PRO A 1 270 ? -11.675 -4.460 15.807 1.00 21.84 270 PRO A C 1
ATOM 2007 O O . PRO A 1 270 ? -10.756 -5.268 15.628 1.00 19.46 270 PRO A O 1
ATOM 2011 N N . GLU A 1 271 ? -12.670 -4.307 14.930 1.00 21.94 271 GLU A N 1
ATOM 2012 C CA . GLU A 1 271 ? -12.695 -5.060 13.684 1.00 21.32 271 GLU A CA 1
ATOM 2013 C C . GLU A 1 271 ? -11.552 -4.670 12.754 1.00 23.89 271 GLU A C 1
ATOM 2014 O O . GLU A 1 271 ? -11.296 -5.381 11.773 1.00 22.46 271 GLU A O 1
ATOM 2020 N N . ARG A 1 272 ? -10.862 -3.569 13.038 1.00 20.88 272 ARG A N 1
ATOM 2021 C CA . ARG A 1 272 ? -9.721 -3.132 12.246 1.00 18.61 272 ARG A CA 1
ATOM 2022 C C . ARG A 1 272 ? -8.407 -3.768 12.687 1.00 19.84 272 ARG A C 1
ATOM 2023 O O . ARG A 1 272 ? -7.372 -3.518 12.061 1.00 18.64 272 ARG A O 1
ATOM 2031 N N . VAL A 1 273 ? -8.426 -4.597 13.728 1.00 18.04 273 VAL A N 1
ATOM 2032 C CA . VAL A 1 273 ? -7.186 -5.187 14.227 1.00 16.14 273 VAL A CA 1
ATOM 2033 C C . VAL A 1 273 ? -6.489 -6.070 13.197 1.00 18.42 273 VAL A C 1
ATOM 2034 O O . VAL A 1 273 ? -5.268 -5.922 13.020 1.00 17.01 273 VAL A O 1
ATOM 2038 N N . PRO A 1 274 ? -7.171 -6.988 12.490 1.00 17.21 274 PRO A N 1
ATOM 2039 C CA . PRO A 1 274 ? -6.449 -7.795 11.491 1.00 17.65 274 PRO A CA 1
ATOM 2040 C C . PRO A 1 274 ? -5.661 -6.968 10.489 1.00 19.35 274 PRO A C 1
ATOM 2041 O O . PRO A 1 274 ? -4.529 -7.336 10.155 1.00 16.67 274 PRO A O 1
ATOM 2045 N N . SER A 1 275 ? -6.212 -5.845 10.021 1.00 16.15 275 SER A N 1
ATOM 2046 C CA . SER A 1 275 ? -5.459 -4.992 9.103 1.00 17.85 275 SER A CA 1
ATOM 2047 C C . SER A 1 275 ? -4.246 -4.372 9.787 1.00 17.16 275 SER A C 1
ATOM 2048 O O . SER A 1 275 ? -3.189 -4.199 9.158 1.00 16.41 275 SER A O 1
ATOM 2051 N N . ALA A 1 276 ? -4.361 -4.050 11.070 1.00 15.67 276 ALA A N 1
ATOM 2052 C CA . ALA A 1 276 ? -3.211 -3.516 11.782 1.00 14.22 276 ALA A CA 1
ATOM 2053 C C . ALA A 1 276 ? -2.116 -4.565 11.917 1.00 13.93 276 ALA A C 1
ATOM 2054 O O . ALA A 1 276 ? -0.926 -4.229 11.850 1.00 14.35 276 ALA A O 1
ATOM 2056 N N . VAL A 1 277 ? -2.497 -5.839 12.091 1.00 14.14 277 VAL A N 1
ATOM 2057 C CA . VAL A 1 277 ? -1.519 -6.925 12.140 1.00 14.31 277 VAL A CA 1
ATOM 2058 C C . VAL A 1 277 ? -0.709 -6.968 10.846 1.00 13.68 277 VAL A C 1
ATOM 2059 O O . VAL A 1 277 ? 0.524 -7.081 10.865 1.00 12.31 277 VAL A O 1
ATOM 2063 N N . GLU A 1 278 ? -1.390 -6.866 9.696 1.00 13.07 278 GLU A N 1
ATOM 2064 C CA . GLU A 1 278 ? -0.676 -6.885 8.425 1.00 13.49 278 GLU A CA 1
ATOM 2065 C C . GLU A 1 278 ? 0.245 -5.676 8.289 1.00 13.04 278 GLU A C 1
ATOM 2066 O O . GLU A 1 278 ? 1.377 -5.804 7.815 1.00 13.30 278 GLU A O 1
ATOM 2072 N N . GLU A 1 279 ? -0.203 -4.498 8.738 1.00 13.29 279 GLU A N 1
ATOM 2073 C CA . GLU A 1 279 ? 0.658 -3.323 8.664 1.00 13.56 279 GLU A CA 1
ATOM 2074 C C . GLU A 1 279 ? 1.861 -3.442 9.596 1.00 13.31 279 GLU A C 1
ATOM 2075 O O . GLU A 1 279 ? 2.953 -2.998 9.245 1.00 13.33 279 GLU A O 1
ATOM 2081 N N . LEU A 1 280 ? 1.694 -4.067 10.767 1.00 11.87 280 LEU A N 1
ATOM 2082 C CA . LEU A 1 280 ? 2.837 -4.333 11.642 1.00 11.96 280 LEU A CA 1
ATOM 2083 C C . LEU A 1 280 ? 3.852 -5.247 10.965 1.00 11.33 280 LEU A C 1
ATOM 2084 O O . LEU A 1 280 ? 5.066 -5.030 11.075 1.00 13.42 280 LEU A O 1
ATOM 2089 N N . LEU A 1 281 ? 3.372 -6.270 10.260 1.00 11.70 281 LEU A N 1
ATOM 2090 C CA . LEU A 1 281 ? 4.267 -7.189 9.562 1.00 13.08 281 LEU A CA 1
ATOM 2091 C C . LEU A 1 281 ? 5.056 -6.481 8.468 1.00 13.77 281 LEU A C 1
ATOM 2092 O O . LEU A 1 281 ? 6.191 -6.870 8.177 1.00 14.85 281 LEU A O 1
ATOM 2097 N N . ARG A 1 282 ? 4.481 -5.451 7.850 1.00 12.58 282 ARG A N 1
ATOM 2098 C CA . ARG A 1 282 ? 5.228 -4.672 6.866 1.00 11.97 282 ARG A CA 1
ATOM 2099 C C . ARG A 1 282 ? 6.158 -3.671 7.536 1.00 12.17 282 ARG A C 1
ATOM 2100 O O . ARG A 1 282 ? 7.325 -3.537 7.148 1.00 13.45 282 ARG A O 1
ATOM 2108 N N . TYR A 1 283 ? 5.664 -2.966 8.547 1.00 13.76 283 TYR A N 1
ATOM 2109 C CA . TYR A 1 283 ? 6.352 -1.786 9.058 1.00 13.65 283 TYR A CA 1
ATOM 2110 C C . TYR A 1 283 ? 7.445 -2.128 10.056 1.00 13.87 283 TYR A C 1
ATOM 2111 O O . TYR A 1 283 ? 8.486 -1.464 10.081 1.00 15.18 283 TYR A O 1
ATOM 2120 N N . THR A 1 284 ? 7.198 -3.113 10.920 1.00 12.87 284 THR A N 1
ATOM 2121 C CA . THR A 1 284 ? 8.098 -3.426 12.033 1.00 13.47 284 THR A CA 1
ATOM 2122 C C . THR A 1 284 ? 9.254 -4.302 11.552 1.00 13.66 284 THR A C 1
ATOM 2123 O O . THR A 1 284 ? 9.012 -5.397 11.037 1.00 13.90 284 THR A O 1
ATOM 2127 N N . PRO A 1 285 ? 10.505 -3.861 11.681 1.00 13.05 285 PRO A N 1
ATOM 2128 C CA . PRO A 1 285 ? 11.632 -4.641 11.153 1.00 14.11 285 PRO A CA 1
ATOM 2129 C C . PRO A 1 285 ? 11.950 -5.816 12.054 1.00 12.95 285 PRO A C 1
ATOM 2130 O O . PRO A 1 285 ? 11.738 -5.769 13.265 1.00 15.11 285 PRO A O 1
ATOM 2134 N N . LEU A 1 286 ? 12.456 -6.889 11.448 1.00 14.20 286 LEU A N 1
ATOM 2135 C CA . LEU A 1 286 ? 12.780 -8.082 12.231 1.00 13.53 286 LEU A CA 1
ATOM 2136 C C . LEU A 1 286 ? 14.223 -8.518 12.016 1.00 15.37 286 LEU A C 1
ATOM 2137 O O . LEU A 1 286 ? 15.089 -8.223 12.844 1.00 15.87 286 LEU A O 1
ATOM 2142 N N . SER A 1 287 ? 14.508 -9.210 10.921 1.00 13.62 287 SER A N 1
ATOM 2143 C CA . SER A 1 287 ? 15.879 -9.643 10.678 1.00 14.83 287 SER A CA 1
ATOM 2144 C C . SER A 1 287 ? 16.792 -8.462 10.379 1.00 15.83 287 SER A C 1
ATOM 2145 O O . SER A 1 287 ? 16.405 -7.508 9.699 1.00 15.80 287 SER A O 1
ATOM 2148 N N . THR A 1 288 ? 18.025 -8.543 10.883 1.00 15.18 288 THR A N 1
ATOM 2149 C CA . THR A 1 288 ? 19.095 -7.612 10.542 1.00 15.60 288 THR A CA 1
ATOM 2150 C C . THR A 1 288 ? 19.925 -8.079 9.348 1.00 15.22 288 THR A C 1
ATOM 2151 O O . THR A 1 288 ? 20.869 -7.383 8.964 1.00 17.95 288 THR A O 1
ATOM 2155 N N . GLY A 1 289 ? 19.589 -9.224 8.755 1.00 15.31 289 GLY A N 1
ATOM 2156 C CA . GLY A 1 289 ? 20.169 -9.652 7.493 1.00 15.37 289 GLY A CA 1
ATOM 2157 C C . GLY A 1 289 ? 19.106 -9.839 6.434 1.00 15.97 289 GLY A C 1
ATOM 2158 O O . GLY A 1 289 ? 18.101 -9.115 6.440 1.00 15.19 289 GLY A O 1
ATOM 2159 N N . SER A 1 290 ? 19.289 -10.817 5.545 1.00 16.93 290 SER A N 1
ATOM 2160 C CA . SER A 1 290 ? 18.437 -10.985 4.371 1.00 15.23 290 SER A CA 1
ATOM 2161 C C . SER A 1 290 ? 18.056 -12.450 4.179 1.00 16.12 290 SER A C 1
ATOM 2162 O O . SER A 1 290 ? 18.803 -13.354 4.566 1.00 17.68 290 SER A O 1
ATOM 2165 N N . VAL A 1 291 ? 16.897 -12.693 3.553 1.00 15.37 291 VAL A N 1
ATOM 2166 C CA . VAL A 1 291 ? 16.659 -14.029 3.012 1.00 15.63 291 VAL A CA 1
ATOM 2167 C C . VAL A 1 291 ? 17.573 -14.202 1.810 1.00 16.78 291 VAL A C 1
ATOM 2168 O O . VAL A 1 291 ? 17.967 -13.225 1.169 1.00 19.16 291 VAL A O 1
ATOM 2172 N N . LYS A 1 292 ? 17.944 -15.443 1.525 1.00 15.37 292 LYS A N 1
ATOM 2173 C CA . LYS A 1 292 ? 18.961 -15.664 0.508 1.00 16.76 292 LYS A CA 1
ATOM 2174 C C . LYS A 1 292 ? 18.668 -16.923 -0.295 1.00 15.77 292 LYS A C 1
ATOM 2175 O O . LYS A 1 292 ? 18.038 -17.865 0.185 1.00 15.18 292 LYS A O 1
ATOM 2181 N N . ARG A 1 293 ? 19.144 -16.916 -1.541 1.00 17.34 293 ARG A N 1
ATOM 2182 C CA . ARG A 1 293 ? 18.929 -18.005 -2.479 1.00 17.86 293 ARG A CA 1
ATOM 2183 C C . ARG A 1 293 ? 20.175 -18.141 -3.336 1.00 20.98 293 ARG A C 1
ATOM 2184 O O . ARG A 1 293 ? 20.858 -17.156 -3.617 1.00 19.64 293 ARG A O 1
ATOM 2192 N N . MET A 1 294 ? 20.444 -19.362 -3.779 1.00 19.62 294 MET A N 1
ATOM 2193 C CA . MET A 1 294 ? 21.571 -19.615 -4.667 1.00 22.33 294 MET A CA 1
ATOM 2194 C C . MET A 1 294 ? 21.072 -19.904 -6.075 1.00 19.56 294 MET A C 1
ATOM 2195 O O . MET A 1 294 ? 20.168 -20.728 -6.260 1.00 20.14 294 MET A O 1
ATOM 2200 N N . ALA A 1 295 ? 21.669 -19.240 -7.058 1.00 22.54 295 ALA A N 1
ATOM 2201 C CA . ALA A 1 295 ? 21.359 -19.543 -8.448 1.00 21.21 295 ALA A CA 1
ATOM 2202 C C . ALA A 1 295 ? 21.853 -20.945 -8.786 1.00 23.13 295 ALA A C 1
ATOM 2203 O O . ALA A 1 295 ? 23.018 -21.273 -8.554 1.00 22.65 295 ALA A O 1
ATOM 2205 N N . THR A 1 296 ? 20.968 -21.781 -9.321 1.00 22.31 296 THR A N 1
ATOM 2206 C CA . THR A 1 296 ? 21.338 -23.146 -9.682 1.00 23.36 296 THR A CA 1
ATOM 2207 C C . THR A 1 296 ? 21.759 -23.271 -11.140 1.00 20.94 296 THR A C 1
ATOM 2208 O O . THR A 1 296 ? 22.160 -24.359 -11.566 1.00 27.08 296 THR A O 1
ATOM 2212 N N . GLU A 1 297 ? 21.674 -22.184 -11.899 1.00 22.25 297 GLU A N 1
ATOM 2213 C CA . GLU A 1 297 ? 22.133 -22.106 -13.278 1.00 23.13 297 GLU A CA 1
ATOM 2214 C C . GLU A 1 297 ? 22.376 -20.630 -13.549 1.00 27.87 297 GLU A C 1
ATOM 2215 O O . GLU A 1 297 ? 21.844 -19.766 -12.844 1.00 23.70 297 GLU A O 1
A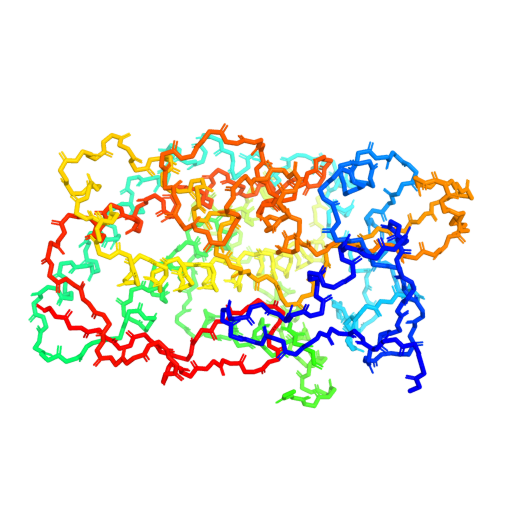TOM 2221 N N . ASP A 1 298 ? 23.221 -20.342 -14.542 1.00 24.53 298 ASP A N 1
ATOM 2222 C CA . ASP A 1 298 ? 23.426 -18.960 -14.955 1.00 23.29 298 ASP A CA 1
ATOM 2223 C C . ASP A 1 298 ? 22.093 -18.345 -15.368 1.00 29.01 298 ASP A C 1
ATOM 2224 O O . ASP A 1 298 ? 21.287 -18.979 -16.058 1.00 27.81 298 ASP A O 1
ATOM 2229 N N . LEU A 1 299 ? 21.868 -17.097 -14.958 1.00 28.87 299 LEU A N 1
ATOM 2230 C CA . LEU A 1 299 ? 20.620 -16.407 -15.263 1.00 24.05 299 LEU A CA 1
ATOM 2231 C C . LEU A 1 299 ? 20.858 -14.904 -15.244 1.00 25.61 299 LEU A C 1
ATOM 2232 O O . LEU A 1 299 ? 21.943 -14.426 -14.904 1.00 23.73 299 LEU A O 1
ATOM 2237 N N . GLU A 1 300 ? 19.817 -14.163 -15.612 1.00 24.26 300 GLU A N 1
ATOM 2238 C CA . GLU A 1 300 ? 19.750 -12.728 -15.392 1.00 24.83 300 GLU A CA 1
ATOM 2239 C C . GLU A 1 300 ? 18.502 -12.413 -14.582 1.00 25.64 300 GLU A C 1
ATOM 2240 O O . GLU A 1 300 ? 17.449 -13.032 -14.776 1.00 24.58 300 GLU A O 1
ATOM 2246 N N . ILE A 1 301 ? 18.630 -11.457 -13.671 1.00 22.11 301 ILE A N 1
ATOM 2247 C CA . ILE A 1 301 ? 17.494 -10.903 -12.948 1.00 21.00 301 ILE A CA 1
ATOM 2248 C C . ILE A 1 301 ? 17.549 -9.393 -13.137 1.00 21.20 301 ILE A C 1
ATOM 2249 O O . ILE A 1 301 ? 18.547 -8.754 -12.779 1.00 20.50 301 ILE A O 1
ATOM 2254 N N . ASP A 1 302 ? 16.513 -8.840 -13.766 1.00 21.36 302 ASP A N 1
ATOM 2255 C CA . ASP A 1 302 ? 16.445 -7.415 -14.074 1.00 18.57 302 ASP A CA 1
ATOM 2256 C C . ASP A 1 302 ? 17.690 -6.934 -14.815 1.00 23.08 302 ASP A C 1
ATOM 2257 O O . ASP A 1 302 ? 18.198 -5.837 -14.577 1.00 24.29 302 ASP A O 1
ATOM 2262 N N . GLY A 1 303 ? 18.179 -7.770 -15.729 1.00 21.60 303 GLY A N 1
ATOM 2263 C CA . GLY A 1 303 ? 19.318 -7.440 -16.556 1.00 23.54 303 GLY A CA 1
ATOM 2264 C C . GLY A 1 303 ? 20.665 -7.817 -15.979 1.00 27.35 303 GLY A C 1
ATOM 2265 O O . GLY A 1 303 ? 21.646 -7.886 -16.730 1.00 25.19 303 GLY A O 1
ATOM 2266 N N . VAL A 1 304 ? 20.752 -8.065 -14.674 1.00 24.06 304 VAL A N 1
ATOM 2267 C CA . VAL A 1 304 ? 22.029 -8.355 -14.032 1.00 21.09 304 VAL A CA 1
ATOM 2268 C C . VAL A 1 304 ? 22.312 -9.844 -14.150 1.00 22.58 304 VAL A C 1
ATOM 2269 O O . VAL A 1 304 ? 21.486 -10.672 -13.758 1.00 22.83 304 VAL A O 1
ATOM 2273 N N . ARG A 1 305 ? 23.485 -10.188 -14.675 1.00 23.84 305 ARG A N 1
ATOM 2274 C CA . ARG A 1 305 ? 23.842 -11.583 -14.883 1.00 21.47 305 ARG A CA 1
ATOM 2275 C C . ARG A 1 305 ? 24.374 -12.204 -13.593 1.00 24.01 305 ARG A C 1
ATOM 2276 O O . ARG A 1 305 ? 25.294 -11.667 -12.965 1.00 27.43 305 ARG A O 1
ATOM 2284 N N . ILE A 1 306 ? 23.789 -13.336 -13.201 1.00 22.16 306 ILE A N 1
ATOM 2285 C CA . ILE A 1 306 ? 24.180 -14.080 -12.010 1.00 24.67 306 ILE A CA 1
ATOM 2286 C C . ILE A 1 306 ? 24.688 -15.441 -12.458 1.00 25.79 306 ILE A C 1
ATOM 2287 O O . ILE A 1 306 ? 24.041 -16.113 -13.270 1.00 26.00 306 ILE A O 1
ATOM 2292 N N . LYS A 1 307 ? 25.838 -15.849 -11.929 1.00 24.96 307 LYS A N 1
ATOM 2293 C CA . LYS A 1 307 ? 26.405 -17.145 -12.266 1.00 29.20 307 LYS A CA 1
ATOM 2294 C C . LYS A 1 307 ? 25.899 -18.219 -11.313 1.00 27.24 307 LYS A C 1
ATOM 2295 O O . LYS A 1 307 ? 25.617 -17.956 -10.140 1.00 24.24 307 LYS A O 1
ATOM 2301 N N . ALA A 1 308 ? 25.775 -19.440 -11.836 1.00 25.32 308 ALA A N 1
ATOM 2302 C CA . ALA A 1 308 ? 25.464 -20.594 -11.005 1.00 24.93 308 ALA A CA 1
ATOM 2303 C C . ALA A 1 308 ? 26.396 -20.638 -9.801 1.00 27.67 308 ALA A C 1
ATOM 2304 O O . ALA A 1 308 ? 27.606 -20.425 -9.927 1.00 24.18 308 ALA A O 1
ATOM 2306 N N . GLY A 1 309 ? 25.823 -20.877 -8.621 1.00 23.22 309 GLY A N 1
ATOM 2307 C CA . GLY A 1 309 ? 26.579 -20.939 -7.392 1.00 24.45 309 GLY A CA 1
ATOM 2308 C C . GLY A 1 309 ? 26.610 -19.654 -6.586 1.00 22.35 309 GLY A C 1
ATOM 2309 O O . GLY A 1 309 ? 26.931 -19.701 -5.391 1.00 27.36 309 GLY A O 1
ATOM 2310 N N . GLU A 1 310 ? 26.308 -18.517 -7.203 1.00 22.72 310 GLU A N 1
ATOM 2311 C CA . GLU A 1 310 ? 26.314 -17.241 -6.498 1.00 23.79 310 GLU A CA 1
ATOM 2312 C C . GLU A 1 310 ? 25.025 -17.066 -5.701 1.00 22.17 310 GLU A C 1
ATOM 2313 O O . GLU A 1 310 ? 23.967 -17.586 -6.068 1.00 22.57 310 GLU A O 1
ATOM 2319 N N . VAL A 1 311 ? 25.136 -16.361 -4.575 1.00 20.98 311 VAL A N 1
ATOM 2320 C CA . VAL A 1 311 ? 24.035 -16.189 -3.629 1.00 21.27 311 VAL A CA 1
ATOM 2321 C C . VAL A 1 311 ? 23.511 -14.759 -3.726 1.00 20.25 311 VAL A C 1
ATOM 2322 O O . VAL A 1 311 ? 24.285 -13.793 -3.665 1.00 21.61 311 VAL A O 1
ATOM 2326 N N . VAL A 1 312 ? 22.197 -14.630 -3.913 1.00 20.45 312 VAL A N 1
ATOM 2327 C CA . VAL A 1 312 ? 21.512 -13.345 -3.998 1.00 18.34 312 VAL A CA 1
ATOM 2328 C C . VAL A 1 312 ? 20.599 -13.237 -2.782 1.00 19.23 312 VAL A C 1
ATOM 2329 O O . VAL A 1 312 ? 19.855 -14.178 -2.475 1.00 20.35 312 VAL A O 1
ATOM 2333 N N . MET A 1 313 ? 20.677 -12.102 -2.090 1.00 20.14 313 MET A N 1
ATOM 2334 C CA . MET A 1 313 ? 19.940 -11.837 -0.856 1.00 18.04 313 MET A CA 1
ATOM 2335 C C . MET A 1 313 ? 18.883 -10.765 -1.094 1.00 18.46 313 MET A C 1
ATOM 2336 O O . MET A 1 313 ? 19.073 -9.857 -1.904 1.00 17.25 313 MET A O 1
ATOM 2341 N N . VAL A 1 314 ? 17.781 -10.835 -0.341 1.00 16.40 314 VAL A N 1
ATOM 2342 C CA A VAL A 1 314 ? 16.824 -9.740 -0.304 0.56 17.07 314 VAL A CA 1
ATOM 2343 C CA B VAL A 1 314 ? 16.753 -9.788 -0.306 0.44 17.06 314 VAL A CA 1
ATOM 2344 C C . VAL A 1 314 ? 16.547 -9.366 1.142 1.00 13.51 314 VAL A C 1
ATOM 2345 O O . VAL A 1 314 ? 16.246 -10.220 1.985 1.00 14.50 314 VAL A O 1
ATOM 2352 N N . SER A 1 315 ? 16.697 -8.079 1.427 1.00 14.17 315 SER A N 1
ATOM 2353 C CA . SER A 1 315 ? 16.342 -7.533 2.730 1.00 13.84 315 SER A CA 1
ATOM 2354 C C . SER A 1 315 ? 14.830 -7.313 2.750 1.00 14.38 315 SER A C 1
ATOM 2355 O O . SER A 1 315 ? 14.304 -6.455 2.027 1.00 14.43 315 SER A O 1
ATOM 2358 N N . LEU A 1 316 ? 14.129 -8.075 3.596 1.00 12.43 316 LEU A N 1
ATOM 2359 C CA . LEU A 1 316 ? 12.681 -7.926 3.667 1.00 12.70 316 LEU A CA 1
ATOM 2360 C C . LEU A 1 316 ? 12.315 -6.542 4.173 1.00 14.12 316 LEU A C 1
ATOM 2361 O O . LEU A 1 316 ? 11.321 -5.953 3.732 1.00 13.08 316 LEU A O 1
ATOM 2366 N N . GLU A 1 317 ? 13.112 -6.015 5.102 1.00 13.88 317 GLU A N 1
ATOM 2367 C CA . GLU A 1 317 ? 12.939 -4.653 5.588 1.00 14.29 317 GLU A CA 1
ATOM 2368 C C . GLU A 1 317 ? 13.037 -3.639 4.454 1.00 13.58 317 GLU A C 1
ATOM 2369 O O . GLU A 1 317 ? 12.199 -2.740 4.330 1.00 13.94 317 GLU A O 1
ATOM 2375 N N . ALA A 1 318 ? 14.074 -3.755 3.617 1.00 13.90 318 ALA A N 1
ATOM 2376 C CA . ALA A 1 318 ? 14.227 -2.820 2.505 1.00 14.79 318 ALA A CA 1
ATOM 2377 C C . ALA A 1 318 ? 13.020 -2.875 1.580 1.00 12.38 318 ALA A C 1
ATOM 2378 O O . ALA A 1 318 ? 12.481 -1.837 1.176 1.00 15.89 318 ALA A O 1
ATOM 2380 N N . VAL A 1 319 ? 12.581 -4.079 1.236 1.00 13.07 319 VAL A N 1
ATOM 2381 C CA A VAL A 1 319 ? 11.475 -4.170 0.293 0.31 13.53 319 VAL A CA 1
ATOM 2382 C CA B VAL A 1 319 ? 11.451 -4.260 0.319 0.69 13.47 319 VAL A CA 1
ATOM 2383 C C . VAL A 1 319 ? 10.167 -3.707 0.925 1.00 13.29 319 VAL A C 1
ATOM 2384 O O . VAL A 1 319 ? 9.347 -3.073 0.247 1.00 15.13 319 VAL A O 1
ATOM 2391 N N . ASN A 1 320 ? 9.957 -3.973 2.219 1.00 14.46 320 ASN A N 1
ATOM 2392 C CA . ASN A 1 320 ? 8.746 -3.511 2.897 1.00 13.28 320 ASN A CA 1
ATOM 2393 C C . ASN A 1 320 ? 8.695 -1.999 3.034 1.00 14.02 320 ASN A C 1
ATOM 2394 O O . ASN A 1 320 ? 7.615 -1.444 3.288 1.00 15.16 320 ASN A O 1
ATOM 2399 N N . HIS A 1 321 ? 9.833 -1.321 2.881 1.00 14.22 321 HIS A N 1
ATOM 2400 C CA . HIS A 1 321 ? 9.895 0.134 2.941 1.00 14.92 321 HIS A CA 1
ATOM 2401 C C . HIS A 1 321 ? 10.166 0.758 1.572 1.00 16.66 321 HIS A C 1
ATOM 2402 O O . HIS A 1 321 ? 10.600 1.912 1.499 1.00 18.54 321 HIS A O 1
ATOM 2409 N N . ASP A 1 322 ? 9.902 0.018 0.501 1.00 14.19 322 ASP A N 1
ATOM 2410 C CA . ASP A 1 322 ? 10.137 0.510 -0.864 1.00 14.51 322 ASP A CA 1
ATOM 2411 C C . ASP A 1 322 ? 9.018 1.462 -1.279 1.00 17.50 322 ASP A C 1
ATOM 2412 O O . ASP A 1 322 ? 7.864 1.033 -1.386 1.00 17.31 322 ASP A O 1
ATOM 2417 N N . PRO A 1 323 ? 9.319 2.737 -1.575 1.00 18.11 323 PRO A N 1
ATOM 2418 C CA . PRO A 1 323 ? 8.258 3.673 -2.005 1.00 18.54 323 PRO A CA 1
ATOM 2419 C C . PRO A 1 323 ? 7.661 3.354 -3.370 1.00 19.54 323 PRO A C 1
ATOM 2420 O O . PRO A 1 323 ? 6.565 3.851 -3.670 1.00 23.86 323 PRO A O 1
ATOM 2424 N N . ASP A 1 324 ? 8.324 2.547 -4.203 1.00 20.36 324 ASP A N 1
ATOM 2425 C CA . ASP A 1 324 ? 7.699 2.103 -5.443 1.00 25.44 324 ASP A CA 1
ATOM 2426 C C . ASP A 1 324 ? 6.540 1.156 -5.183 1.00 24.49 324 ASP A C 1
ATOM 2427 O O . ASP A 1 324 ? 5.680 0.991 -6.055 1.00 29.31 324 ASP A O 1
ATOM 2432 N N . ALA A 1 325 ? 6.499 0.527 -4.008 1.00 20.60 325 ALA A N 1
ATOM 2433 C CA . ALA A 1 325 ? 5.443 -0.408 -3.659 1.00 19.59 325 ALA A CA 1
ATOM 2434 C C . ALA A 1 325 ? 4.445 0.183 -2.678 1.00 16.95 325 ALA A C 1
ATOM 2435 O O . ALA A 1 325 ? 3.242 -0.061 -2.801 1.00 20.11 325 ALA A O 1
ATOM 2437 N N . PHE A 1 326 ? 4.920 0.949 -1.704 1.00 16.54 326 PHE A N 1
ATOM 2438 C CA . PHE A 1 326 ? 4.092 1.449 -0.610 1.00 18.62 326 PHE A CA 1
ATOM 2439 C C . PHE A 1 326 ? 4.260 2.958 -0.542 1.00 18.81 326 PHE A C 1
ATOM 2440 O O . PHE A 1 326 ? 5.336 3.449 -0.189 1.00 22.18 326 PHE A O 1
ATOM 2448 N N . GLU A 1 327 ? 3.198 3.691 -0.851 1.00 20.80 327 GLU A N 1
ATOM 2449 C CA . GLU A 1 327 ? 3.256 5.138 -0.720 1.00 23.48 327 GLU A CA 1
ATOM 2450 C C . GLU A 1 327 ? 3.474 5.506 0.742 1.00 22.65 327 GLU A C 1
ATOM 2451 O O . GLU A 1 327 ? 2.873 4.912 1.640 1.00 22.03 327 GLU A O 1
ATOM 2457 N N . ASP A 1 328 ? 4.352 6.476 0.982 1.00 21.89 328 ASP A N 1
ATOM 2458 C CA . ASP A 1 328 ? 4.736 6.871 2.333 1.00 20.84 328 ASP A CA 1
ATOM 2459 C C . ASP A 1 328 ? 5.170 5.637 3.129 1.00 20.68 328 ASP A C 1
ATOM 2460 O O . ASP A 1 328 ? 4.561 5.301 4.150 1.00 20.17 328 ASP A O 1
ATOM 2465 N N . PRO A 1 329 ? 6.209 4.939 2.671 1.00 18.84 329 PRO A N 1
ATOM 2466 C CA . PRO A 1 329 ? 6.524 3.622 3.242 1.00 19.65 329 PRO A CA 1
ATOM 2467 C C . PRO A 1 329 ? 6.955 3.674 4.687 1.00 18.21 329 PRO A C 1
ATOM 2468 O O . PRO A 1 329 ? 6.869 2.653 5.386 1.00 18.14 329 PRO A O 1
ATOM 2472 N N . ASP A 1 330 ? 7.415 4.818 5.167 1.00 17.53 330 ASP A N 1
ATOM 2473 C CA . ASP A 1 330 ? 7.884 4.924 6.538 1.00 18.35 330 ASP A CA 1
ATOM 2474 C C . ASP A 1 330 ? 6.797 5.419 7.492 1.00 20.65 330 ASP A C 1
ATOM 2475 O O . ASP A 1 330 ? 7.096 5.785 8.636 1.00 22.38 330 ASP A O 1
ATOM 2480 N N . VAL A 1 331 ? 5.543 5.414 7.047 1.00 19.34 331 VAL A N 1
ATOM 2481 C CA . VAL A 1 331 ? 4.399 5.747 7.886 1.00 20.94 331 VAL A CA 1
ATOM 2482 C C . VAL A 1 331 ? 3.673 4.465 8.286 1.00 18.15 331 VAL A C 1
ATOM 2483 O O . VAL A 1 331 ? 3.350 3.621 7.436 1.00 17.86 331 VAL A O 1
ATOM 2487 N N . PHE A 1 332 ? 3.400 4.328 9.579 1.00 17.23 332 PHE A N 1
ATOM 2488 C CA . PHE A 1 332 ? 2.590 3.224 10.086 1.00 16.03 332 PHE A CA 1
ATOM 2489 C C . PHE A 1 332 ? 1.124 3.547 9.825 1.00 18.41 332 PHE A C 1
ATOM 2490 O O . PHE A 1 332 ? 0.546 4.411 10.491 1.00 21.32 332 PHE A O 1
ATOM 2498 N N . ARG A 1 333 ? 0.523 2.851 8.864 1.00 17.39 333 ARG A N 1
ATOM 2499 C CA . ARG A 1 333 ? -0.816 3.174 8.376 1.00 20.00 333 ARG A CA 1
ATOM 2500 C C . ARG A 1 333 ? -1.645 1.896 8.369 1.00 19.07 333 ARG A C 1
ATOM 2501 O O . ARG A 1 333 ? -1.705 1.195 7.356 1.00 19.50 333 ARG A O 1
ATOM 2509 N N . PRO A 1 334 ? -2.298 1.558 9.485 1.00 20.05 334 PRO A N 1
ATOM 2510 C CA . PRO A 1 334 ? -3.079 0.310 9.521 1.00 20.67 334 PRO A CA 1
ATOM 2511 C C . PRO A 1 334 ? -4.150 0.210 8.455 1.00 23.93 334 PRO A C 1
ATOM 2512 O O . PRO A 1 334 ? -4.418 -0.891 7.963 1.00 33.04 334 PRO A O 1
ATOM 2516 N N . GLY A 1 335 ? -4.766 1.320 8.065 1.00 23.17 335 GLY A N 1
ATOM 2517 C CA . GLY A 1 335 ? -5.740 1.241 6.986 1.00 29.09 335 GLY A CA 1
ATOM 2518 C C . GLY A 1 335 ? -5.169 0.947 5.614 1.00 28.51 335 GLY A C 1
ATOM 2519 O O . GLY A 1 335 ? -5.934 0.830 4.651 1.00 29.07 335 GLY A O 1
ATOM 2520 N N . ARG A 1 336 ? -3.849 0.808 5.506 1.00 25.88 336 ARG A N 1
ATOM 2521 C CA . ARG A 1 336 ? -3.185 0.687 4.216 1.00 28.35 336 ARG A CA 1
ATOM 2522 C C . ARG A 1 336 ? -3.766 -0.453 3.389 1.00 27.22 336 ARG A C 1
ATOM 2523 O O . ARG A 1 336 ? -4.117 -1.517 3.913 1.00 32.70 336 ARG A O 1
ATOM 2531 N N . GLU A 1 337 ? -3.874 -0.214 2.086 1.00 27.63 337 GLU A N 1
ATOM 2532 C CA . GLU A 1 337 ? -4.268 -1.213 1.094 1.00 27.64 337 GLU A CA 1
ATOM 2533 C C . GLU A 1 337 ? -3.230 -1.291 -0.023 1.00 35.79 337 GLU A C 1
ATOM 2534 O O . GLU A 1 337 ? -3.541 -1.154 -1.209 1.00 38.57 337 GLU A O 1
ATOM 2540 N N . GLY A 1 338 ? -1.973 -1.511 0.347 1.00 34.11 338 GLY A N 1
ATOM 2541 C CA . GLY A 1 338 ? -0.917 -1.678 -0.624 1.00 25.35 338 GLY A CA 1
ATOM 2542 C C . GLY A 1 338 ? -0.782 -3.126 -1.040 1.00 25.67 338 GLY A C 1
ATOM 2543 O O . GLY A 1 338 ? -1.601 -3.979 -0.674 1.00 27.29 338 GLY A O 1
ATOM 2544 N N . PRO A 1 339 ? 0.259 -3.438 -1.811 1.00 21.20 339 PRO A N 1
ATOM 2545 C CA . PRO A 1 339 ? 0.493 -4.828 -2.201 1.00 19.68 339 PRO A CA 1
ATOM 2546 C C . PRO A 1 339 ? 0.891 -5.652 -0.985 1.00 18.52 339 PRO A C 1
ATOM 2547 O O . PRO A 1 339 ? 1.104 -5.145 0.118 1.00 19.53 339 PRO A O 1
ATOM 2551 N N . MET A 1 340 ? 0.982 -6.953 -1.217 1.00 17.59 340 MET A N 1
ATOM 2552 C CA . MET A 1 340 ? 1.307 -7.880 -0.148 1.00 16.31 340 MET A CA 1
ATOM 2553 C C . MET A 1 340 ? 2.671 -7.544 0.445 1.00 15.33 340 MET A C 1
ATOM 2554 O O . MET A 1 340 ? 3.623 -7.243 -0.285 1.00 16.91 340 MET A O 1
ATOM 2559 N N . HIS A 1 341 ? 2.757 -7.543 1.770 1.00 14.99 341 HIS A N 1
ATOM 2560 C CA . HIS A 1 341 ? 4.038 -7.276 2.407 1.00 13.97 341 HIS A CA 1
ATOM 2561 C C . HIS A 1 341 ? 4.950 -8.502 2.311 1.00 13.33 341 HIS A C 1
ATOM 2562 O O . HIS A 1 341 ? 4.539 -9.602 1.915 1.00 14.52 341 HIS A O 1
ATOM 2569 N N . PHE A 1 342 ? 6.214 -8.293 2.674 1.00 13.51 342 PHE A N 1
ATOM 2570 C CA . PHE A 1 342 ? 7.238 -9.329 2.638 1.00 12.92 342 PHE A CA 1
ATOM 2571 C C . PHE A 1 342 ? 7.641 -9.816 4.033 1.00 12.27 342 PHE A C 1
ATOM 2572 O O . PHE A 1 342 ? 8.678 -10.472 4.172 1.00 13.69 342 PHE A O 1
ATOM 2580 N N . GLY A 1 343 ? 6.854 -9.513 5.067 1.00 12.98 343 GLY A N 1
ATOM 2581 C CA . GLY A 1 343 ? 7.247 -9.912 6.412 1.00 13.03 343 GLY A CA 1
ATOM 2582 C C . GLY A 1 343 ? 7.385 -11.411 6.612 1.00 12.96 343 GLY A C 1
ATOM 2583 O O . GLY A 1 343 ? 8.148 -11.849 7.486 1.00 13.64 343 GLY A O 1
ATOM 2584 N N . PHE A 1 344 ? 6.625 -12.209 5.854 1.00 12.59 344 PHE A N 1
ATOM 2585 C CA . PHE A 1 344 ? 6.711 -13.665 5.869 1.00 13.52 344 PHE A CA 1
ATOM 2586 C C . PHE A 1 344 ? 7.419 -14.207 4.635 1.00 13.72 344 PHE A C 1
ATOM 2587 O O . PHE A 1 344 ? 7.369 -15.416 4.381 1.00 14.63 344 PHE A O 1
ATOM 2595 N N . GLY A 1 345 ? 8.068 -13.344 3.863 1.00 13.49 345 GLY A N 1
ATOM 2596 C CA . GLY A 1 345 ? 8.710 -13.780 2.636 1.00 14.44 345 GLY A CA 1
ATOM 2597 C C . GLY A 1 345 ? 7.724 -13.837 1.481 1.00 15.40 345 GLY A C 1
ATOM 2598 O O . GLY A 1 345 ? 6.719 -13.119 1.448 1.00 15.74 345 GLY A O 1
ATOM 2599 N N . ARG A 1 346 ? 8.032 -14.703 0.512 1.00 14.68 346 ARG A N 1
ATOM 2600 C CA . ARG A 1 346 ? 7.223 -14.788 -0.700 1.00 17.66 346 ARG A CA 1
ATOM 2601 C C . ARG A 1 346 ? 7.591 -16.055 -1.454 1.00 18.51 346 ARG A C 1
ATOM 2602 O O . ARG A 1 346 ? 8.755 -16.462 -1.463 1.00 18.77 346 ARG A O 1
ATOM 2610 N N . GLY A 1 347 ? 6.593 -16.668 -2.086 1.00 18.77 347 GLY A N 1
ATOM 2611 C CA . GLY A 1 347 ? 6.861 -17.826 -2.917 1.00 18.67 347 GLY A CA 1
ATOM 2612 C C . GLY A 1 347 ? 6.925 -19.118 -2.120 1.00 18.65 347 GLY A C 1
ATOM 2613 O O . GLY A 1 347 ? 6.277 -19.279 -1.077 1.00 19.13 347 GLY A O 1
ATOM 2614 N N . ARG A 1 348 ? 7.755 -20.041 -2.613 1.00 17.79 348 ARG A N 1
ATOM 2615 C CA . ARG A 1 348 ? 7.748 -21.420 -2.136 1.00 18.97 348 ARG A CA 1
ATOM 2616 C C . ARG A 1 348 ? 8.033 -21.517 -0.647 1.00 21.18 348 ARG A C 1
ATOM 2617 O O . ARG A 1 348 ? 7.474 -22.386 0.038 1.00 20.85 348 ARG A O 1
ATOM 2625 N N . HIS A 1 349 ? 8.867 -20.621 -0.122 1.00 17.96 349 HIS A N 1
ATOM 2626 C CA . HIS A 1 349 ? 9.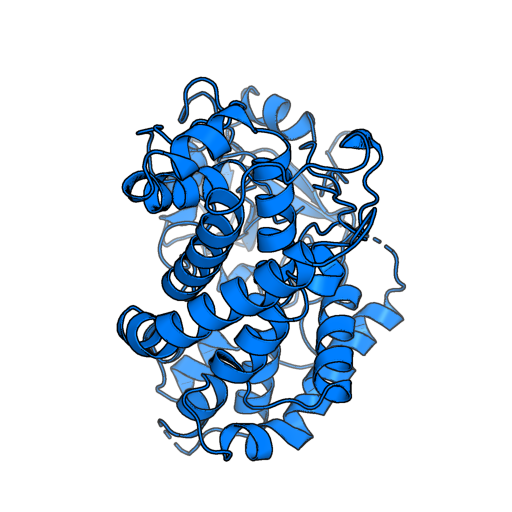324 -20.700 1.254 1.00 18.01 349 HIS A CA 1
ATOM 2627 C C . HIS A 1 349 ? 8.608 -19.732 2.171 1.00 16.45 349 HIS A C 1
ATOM 2628 O O . HIS A 1 349 ? 9.083 -19.498 3.286 1.00 17.69 349 HIS A O 1
ATOM 2635 N N . PHE A 1 350 ? 7.475 -19.185 1.731 1.00 15.34 350 PHE A N 1
ATOM 2636 C CA . PHE A 1 350 ? 6.641 -18.339 2.584 1.00 14.63 350 PHE A CA 1
ATOM 2637 C C . PHE A 1 350 ? 6.435 -19.013 3.933 1.00 16.24 350 PHE A C 1
ATOM 2638 O O . PHE A 1 350 ? 6.169 -20.213 4.002 1.00 17.37 350 PHE A O 1
ATOM 2646 N N . CYS A 1 351 ? 6.569 -18.232 5.008 1.00 13.75 351 CYS A N 1
ATOM 2647 C CA . CYS A 1 351 ? 6.596 -18.766 6.364 1.00 16.18 351 CYS A CA 1
ATOM 2648 C C . CYS A 1 351 ? 5.465 -19.767 6.592 1.00 15.23 351 CYS A C 1
ATOM 2649 O O . CYS A 1 351 ? 4.285 -19.384 6.540 1.00 16.07 351 CYS A O 1
ATOM 2652 N N . PRO A 1 352 ? 5.773 -21.033 6.892 1.00 14.97 352 PRO A N 1
ATOM 2653 C CA . PRO A 1 352 ? 4.700 -21.996 7.177 1.00 18.89 352 PRO A CA 1
ATOM 2654 C C . PRO A 1 352 ? 4.065 -21.776 8.535 1.00 16.42 352 PRO A C 1
ATOM 2655 O O . PRO A 1 352 ? 2.983 -22.318 8.794 1.00 21.18 352 PRO A O 1
ATOM 2659 N N . GLY A 1 353 ? 4.696 -20.988 9.391 1.00 16.42 353 GLY A N 1
ATOM 2660 C CA . GLY A 1 353 ? 4.097 -20.566 10.639 1.00 19.92 353 GLY A CA 1
ATOM 2661 C C . GLY A 1 353 ? 3.247 -19.315 10.546 1.00 18.32 353 GLY A C 1
ATOM 2662 O O . GLY A 1 353 ? 2.825 -18.806 11.590 1.00 17.17 353 GLY A O 1
ATOM 2663 N N . ASN A 1 354 ? 2.950 -18.821 9.340 1.00 15.71 354 ASN A N 1
ATOM 2664 C CA . ASN A 1 354 ? 2.375 -17.483 9.219 1.00 16.20 354 ASN A CA 1
ATOM 2665 C C . ASN A 1 354 ? 1.023 -17.373 9.910 1.00 16.10 354 ASN A C 1
ATOM 2666 O O . ASN A 1 354 ? 0.703 -16.317 10.470 1.00 15.45 354 ASN A O 1
ATOM 2671 N N . ARG A 1 355 ? 0.217 -18.436 9.903 1.00 15.03 355 ARG A N 1
ATOM 2672 C CA . ARG A 1 355 ? -1.110 -18.302 10.489 1.00 14.73 355 ARG A CA 1
ATOM 2673 C C . ARG A 1 355 ? -1.033 -18.283 12.010 1.00 16.98 355 ARG A C 1
ATOM 2674 O O . ARG A 1 355 ? -1.728 -17.493 12.666 1.00 15.35 355 ARG A O 1
ATOM 2682 N N . LEU A 1 356 ? -0.165 -19.118 12.585 1.00 16.23 356 LEU A N 1
ATOM 2683 C CA . LEU A 1 356 ? 0.047 -19.089 14.026 1.00 14.58 356 LEU A CA 1
ATOM 2684 C C . LEU A 1 356 ? 0.656 -17.764 14.461 1.00 16.10 356 LEU A C 1
ATOM 2685 O O . LEU A 1 356 ? 0.262 -17.197 15.491 1.00 15.23 356 LEU A O 1
ATOM 2690 N N . ALA A 1 357 ? 1.618 -17.255 13.693 1.00 14.81 357 ALA A N 1
ATOM 2691 C CA . ALA A 1 357 ? 2.223 -15.969 14.015 1.00 13.65 357 ALA A CA 1
ATOM 2692 C C . ALA A 1 357 ? 1.185 -14.856 13.964 1.00 13.96 357 ALA A C 1
ATOM 2693 O O . ALA A 1 357 ? 1.079 -14.055 14.898 1.00 13.53 357 ALA A O 1
ATOM 2695 N N . ARG A 1 358 ? 0.363 -14.834 12.916 1.00 13.25 358 ARG A N 1
ATOM 2696 C CA . ARG A 1 358 ? -0.684 -13.823 12.847 1.00 12.95 358 ARG A CA 1
ATOM 2697 C C . ARG A 1 358 ? -1.624 -13.925 14.043 1.00 14.12 358 ARG A C 1
ATOM 2698 O O . ARG A 1 358 ? -2.086 -12.906 14.574 1.00 14.42 358 ARG A O 1
ATOM 2706 N N . CYS A 1 359 ? -1.878 -15.149 14.511 1.00 13.43 359 CYS A N 1
ATOM 2707 C CA . CYS A 1 359 ? -2.782 -15.351 15.636 1.00 14.01 359 CYS A CA 1
ATOM 2708 C C . CYS A 1 359 ? -2.220 -14.721 16.906 1.00 12.06 359 CYS A C 1
ATOM 2709 O O . CYS A 1 359 ? -2.935 -14.001 17.615 1.00 12.84 359 CYS A O 1
ATOM 2712 N N . VAL A 1 360 ? -0.943 -14.952 17.192 1.00 13.12 360 VAL A N 1
ATOM 2713 C CA . VAL A 1 360 ? -0.340 -14.401 18.403 1.00 14.70 360 VAL A CA 1
ATOM 2714 C C . VAL A 1 360 ? -0.142 -12.888 18.290 1.00 13.19 360 VAL A C 1
ATOM 2715 O O . VAL A 1 360 ? -0.285 -12.157 19.280 1.00 13.38 360 VAL A O 1
ATOM 2719 N N . ILE A 1 361 ? 0.181 -12.383 17.095 1.00 12.52 361 ILE A N 1
ATOM 2720 C CA . ILE A 1 361 ? 0.268 -10.931 16.911 1.00 11.78 361 ILE A CA 1
ATOM 2721 C C . ILE A 1 361 ? -1.096 -10.287 17.141 1.00 12.55 361 ILE A C 1
ATOM 2722 O O . ILE A 1 361 ? -1.219 -9.291 17.863 1.00 12.92 361 ILE A O 1
ATOM 2727 N N . GLU A 1 362 ? -2.149 -10.873 16.572 1.00 12.17 362 GLU A N 1
ATOM 2728 C CA . GLU A 1 362 ? -3.487 -10.329 16.755 1.00 12.36 362 GLU A CA 1
ATOM 2729 C C . GLU A 1 362 ? -3.863 -10.279 18.228 1.00 12.64 362 GLU A C 1
ATOM 2730 O O . GLU A 1 362 ? -4.407 -9.278 18.715 1.00 13.13 362 GLU A O 1
ATOM 2736 N N . ALA A 1 363 ? -3.589 -11.361 18.954 1.00 12.87 363 ALA A N 1
ATOM 2737 C CA . ALA A 1 363 ? -3.911 -11.406 20.378 1.00 11.54 363 ALA A CA 1
ATOM 2738 C C . ALA A 1 363 ? -3.164 -10.318 21.144 1.00 12.42 363 ALA A C 1
ATOM 2739 O O . ALA A 1 363 ? -3.712 -9.712 22.076 1.00 15.05 363 ALA A O 1
ATOM 2741 N N . THR A 1 364 ? -1.913 -10.063 20.766 1.00 12.82 364 THR A N 1
ATOM 2742 C CA . THR A 1 364 ? -1.118 -9.008 21.386 1.00 14.21 364 THR A CA 1
ATOM 2743 C C . THR A 1 364 ? -1.691 -7.631 21.067 1.00 13.87 364 THR A C 1
ATOM 2744 O O . THR A 1 364 ? -1.840 -6.788 21.958 1.00 13.82 364 THR A O 1
ATOM 2748 N N . VAL A 1 365 ? -2.042 -7.395 19.802 1.00 13.30 365 VAL A N 1
ATOM 2749 C CA . VAL A 1 365 ? -2.625 -6.105 19.427 1.00 13.87 365 VAL A CA 1
ATOM 2750 C C . VAL A 1 365 ? -3.922 -5.855 20.183 1.00 16.25 365 VAL A C 1
ATOM 2751 O O . VAL A 1 365 ? -4.150 -4.750 20.689 1.00 14.71 365 VAL A O 1
ATOM 2755 N N . ARG A 1 366 ? -4.793 -6.864 20.271 1.00 14.28 366 ARG A N 1
ATOM 2756 C CA . ARG A 1 366 ? -6.058 -6.675 20.981 1.00 15.48 366 ARG A CA 1
ATOM 2757 C C . ARG A 1 366 ? -5.840 -6.397 22.458 1.00 15.63 366 ARG A C 1
ATOM 2758 O O . ARG A 1 366 ? -6.552 -5.573 23.051 1.00 16.64 366 ARG A O 1
ATOM 2766 N N . ALA A 1 367 ? -4.896 -7.105 23.081 1.00 14.59 367 ALA A N 1
ATOM 2767 C CA . ALA A 1 367 ? -4.624 -6.878 24.498 1.00 16.70 367 ALA A CA 1
ATOM 2768 C C . ALA A 1 367 ? -4.183 -5.441 24.743 1.00 16.22 367 ALA A C 1
ATOM 2769 O O . ALA A 1 367 ? -4.571 -4.827 25.745 1.00 18.69 367 ALA A O 1
ATOM 2771 N N . VAL A 1 368 ? -3.381 -4.883 23.829 1.00 16.58 368 VAL A N 1
ATOM 2772 C CA . VAL A 1 368 ? -2.968 -3.481 23.929 1.00 15.93 368 VAL A CA 1
ATOM 2773 C C . VAL A 1 368 ? -4.143 -2.550 23.666 1.00 15.30 368 VAL A C 1
ATOM 2774 O O . VAL A 1 368 ? -4.400 -1.606 24.429 1.00 16.57 368 VAL A O 1
ATOM 2778 N N . ALA A 1 369 ? -4.857 -2.777 22.565 1.00 14.90 369 ALA A N 1
ATOM 2779 C CA . ALA A 1 369 ? -5.905 -1.845 22.153 1.00 14.36 369 ALA A CA 1
ATOM 2780 C C . ALA A 1 369 ? -7.027 -1.761 23.174 1.00 17.55 369 ALA A C 1
ATOM 2781 O O . ALA A 1 369 ? -7.691 -0.726 23.278 1.00 17.45 369 ALA A O 1
ATOM 2783 N N . ARG A 1 370 ? -7.253 -2.829 23.933 1.00 17.39 370 ARG A N 1
ATOM 2784 C CA . ARG A 1 370 ? -8.333 -2.828 24.907 1.00 19.41 370 ARG A CA 1
ATOM 2785 C C . ARG A 1 370 ? -8.045 -1.966 26.128 1.00 23.85 370 ARG A C 1
ATOM 2786 O O . ARG A 1 370 ? -8.982 -1.674 26.885 1.00 25.26 370 ARG A O 1
ATOM 2794 N N . ARG A 1 371 ? -6.804 -1.522 26.340 1.00 17.92 371 ARG A N 1
ATOM 2795 C CA A ARG A 1 371 ? -6.421 -0.846 27.581 0.49 19.51 371 ARG A CA 1
ATOM 2796 C CA B ARG A 1 371 ? -6.430 -0.844 27.580 0.51 19.51 371 ARG A CA 1
ATOM 2797 C C . ARG A 1 371 ? -5.819 0.526 27.312 1.00 16.74 371 ARG A C 1
ATOM 2798 O O . ARG A 1 371 ? -4.586 0.672 27.242 1.00 16.73 371 ARG A O 1
ATOM 2813 N N . PRO A 1 372 ? -6.648 1.562 27.201 1.00 20.91 372 PRO A N 1
ATOM 2814 C CA . PRO A 1 372 ? -6.123 2.912 26.982 1.00 21.11 372 PRO A CA 1
ATOM 2815 C C . PRO A 1 372 ? -5.177 3.340 28.094 1.00 16.29 372 PRO A C 1
ATOM 2816 O O . PRO A 1 372 ? -5.345 2.967 29.258 1.00 18.06 372 PRO A O 1
ATOM 2820 N N . GLY A 1 373 ? -4.154 4.098 27.709 1.00 16.06 373 GLY A N 1
ATOM 2821 C CA . GLY A 1 373 ? -3.218 4.706 28.633 1.00 16.26 373 GLY A CA 1
ATOM 2822 C C . GLY A 1 373 ? -1.839 4.086 28.647 1.00 15.64 373 GLY A C 1
ATOM 2823 O O . GLY A 1 373 ? -0.912 4.691 29.196 1.00 16.65 373 GLY A O 1
ATOM 2824 N N . LEU A 1 374 ? -1.670 2.901 28.058 1.00 14.99 374 LEU A N 1
ATOM 2825 C CA . LEU A 1 374 ? -0.370 2.245 28.044 1.00 14.34 374 LEU A CA 1
ATOM 2826 C C . LEU A 1 374 ? 0.602 3.065 27.200 1.00 14.42 374 LEU A C 1
ATOM 2827 O O . LEU A 1 374 ? 0.273 3.481 26.085 1.00 15.15 374 LEU A O 1
ATOM 2832 N N . ARG A 1 375 ? 1.801 3.303 27.722 1.00 13.50 375 ARG A N 1
ATOM 2833 C CA . ARG A 1 375 ? 2.760 4.141 27.005 1.00 16.11 375 ARG A CA 1
ATOM 2834 C C . ARG A 1 375 ? 4.189 3.724 27.329 1.00 14.31 375 ARG A C 1
ATOM 2835 O O . ARG A 1 375 ? 4.462 3.123 28.371 1.00 15.04 375 ARG A O 1
ATOM 2843 N N . LEU A 1 376 ? 5.107 4.051 26.428 1.00 15.83 376 LEU A N 1
ATOM 2844 C CA . LEU A 1 376 ? 6.515 3.830 26.717 1.00 14.94 376 LEU A CA 1
ATOM 2845 C C . LEU A 1 376 ? 6.947 4.779 27.832 1.00 17.40 376 LEU A C 1
ATOM 2846 O O . LEU A 1 376 ? 6.558 5.951 27.857 1.00 19.81 376 LEU A O 1
ATOM 2851 N N . ALA A 1 377 ? 7.741 4.265 28.769 1.00 16.64 377 ALA A N 1
ATOM 2852 C CA . ALA A 1 377 ? 8.162 5.055 29.920 1.00 17.78 377 ALA A CA 1
ATOM 2853 C C . ALA A 1 377 ? 9.278 6.039 29.598 1.00 20.11 377 ALA A C 1
ATOM 2854 O O . ALA A 1 377 ? 9.500 6.975 30.375 1.00 21.30 377 ALA A O 1
ATOM 2856 N N . VAL A 1 378 ? 10.003 5.832 28.501 1.00 17.96 378 VAL A N 1
ATOM 2857 C CA . VAL A 1 378 ? 11.121 6.673 28.101 1.00 22.92 378 VAL A CA 1
ATOM 2858 C C . VAL A 1 378 ? 11.027 6.872 26.594 1.00 20.39 378 VAL A C 1
ATOM 2859 O O . VAL A 1 378 ? 10.218 6.238 25.911 1.00 20.33 378 VAL A O 1
ATOM 2863 N N . ALA A 1 379 ? 11.857 7.775 26.078 1.00 21.82 379 ALA A N 1
ATOM 2864 C CA . ALA A 1 379 ? 11.895 8.035 24.649 1.00 22.45 379 ALA A CA 1
ATOM 2865 C C . ALA A 1 379 ? 12.375 6.789 23.901 1.00 20.28 379 ALA A C 1
ATOM 2866 O O . ALA A 1 379 ? 13.228 6.048 24.401 1.00 20.76 379 ALA A O 1
ATOM 2868 N N . PRO A 1 380 ? 11.857 6.550 22.685 1.00 20.23 380 PRO A N 1
ATOM 2869 C CA . PRO A 1 380 ? 12.290 5.370 21.909 1.00 22.65 380 PRO A CA 1
ATOM 2870 C C . PRO A 1 380 ? 13.793 5.231 21.748 1.00 21.92 380 PRO A C 1
ATOM 2871 O O . PRO A 1 380 ? 14.312 4.107 21.751 1.00 21.34 380 PRO A O 1
ATOM 2875 N N . GLU A 1 381 ? 14.514 6.346 21.599 1.00 24.93 381 GLU A N 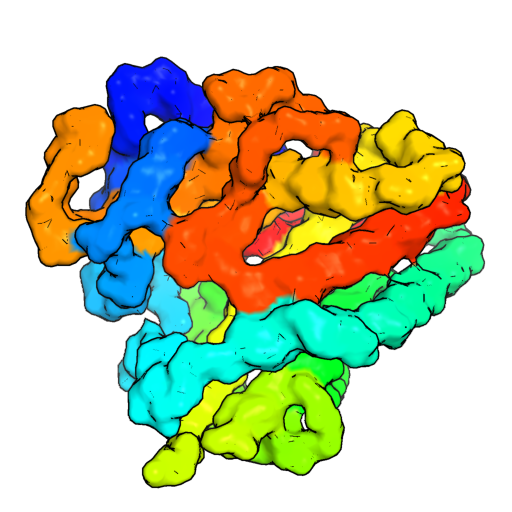1
ATOM 2876 C CA . GLU A 1 381 ? 15.959 6.303 21.415 1.00 25.61 381 GLU A CA 1
ATOM 2877 C C . GLU A 1 381 ? 16.695 5.830 22.658 1.00 24.96 381 GLU A C 1
ATOM 2878 O O . GLU A 1 381 ? 17.885 5.503 22.568 1.00 27.76 381 GLU A O 1
ATOM 2884 N N . GLU A 1 382 ? 16.022 5.774 23.805 1.00 20.42 382 GLU A N 1
ATOM 2885 C CA . GLU A 1 382 ? 16.625 5.282 25.038 1.00 24.02 382 GLU A CA 1
ATOM 2886 C C . GLU A 1 382 ? 16.428 3.786 25.242 1.00 18.61 382 GLU A C 1
ATOM 2887 O O . GLU A 1 382 ? 16.956 3.236 26.211 1.00 22.33 382 GLU A O 1
ATOM 2893 N N . ILE A 1 383 ? 15.681 3.119 24.363 1.00 20.24 383 ILE A N 1
ATOM 2894 C CA . ILE A 1 383 ? 15.516 1.673 24.474 1.00 18.38 383 ILE A CA 1
ATOM 2895 C C . ILE A 1 383 ? 16.851 1.000 24.177 1.00 19.62 383 ILE A C 1
ATOM 2896 O O . ILE A 1 383 ? 17.550 1.370 23.230 1.00 20.21 383 ILE A O 1
ATOM 2901 N N . SER A 1 384 ? 17.226 0.023 24.995 1.00 21.04 384 SER A N 1
ATOM 2902 C CA . SER A 1 384 ? 18.447 -0.726 24.729 1.00 26.43 384 SER A CA 1
ATOM 2903 C C . SER A 1 384 ? 18.141 -1.980 23.920 1.00 21.22 384 SER A C 1
ATOM 2904 O O . SER A 1 384 ? 17.117 -2.638 24.134 1.00 20.36 384 SER A O 1
ATOM 2907 N N . TRP A 1 385 ? 19.046 -2.301 23.002 1.00 22.64 385 TRP A N 1
ATOM 2908 C CA . TRP A 1 385 ? 18.865 -3.371 22.030 1.00 19.37 385 TRP A CA 1
ATOM 2909 C C . TRP A 1 385 ? 19.974 -4.398 22.201 1.00 27.87 385 TRP A C 1
ATOM 2910 O O . TRP A 1 385 ? 21.116 -4.043 22.502 1.00 29.57 385 TRP A O 1
ATOM 2921 N N . HIS A 1 386 ? 19.625 -5.673 22.050 1.00 20.71 386 HIS A N 1
ATOM 2922 C CA . HIS A 1 386 ? 20.629 -6.732 21.999 1.00 21.86 386 HIS A CA 1
ATOM 2923 C C . HIS A 1 386 ? 21.408 -6.575 20.704 1.00 18.39 386 HIS A C 1
ATOM 2924 O O . HIS A 1 386 ? 20.888 -6.868 19.620 1.00 25.99 386 HIS A O 1
ATOM 2931 N N . GLU A 1 387 ? 22.649 -6.111 20.783 1.00 22.11 387 GLU A N 1
ATOM 2932 C CA . GLU A 1 387 ? 23.393 -5.826 19.565 1.00 21.62 387 GLU A CA 1
ATOM 2933 C C . GLU A 1 387 ? 23.852 -7.125 18.927 1.00 19.34 387 GLU A C 1
ATOM 2934 O O . GLU A 1 387 ? 24.378 -8.008 19.612 1.00 25.12 387 GLU A O 1
ATOM 2940 N N . GLY A 1 388 ? 23.635 -7.251 17.615 1.00 20.69 388 GLY A N 1
ATOM 2941 C CA . GLY A 1 388 ? 24.185 -8.344 16.840 1.00 22.00 388 GLY A CA 1
ATOM 2942 C C . GLY A 1 388 ? 23.257 -9.512 16.578 1.00 21.07 388 GLY A C 1
ATOM 2943 O O . GLY A 1 388 ? 23.649 -10.425 15.834 1.00 22.72 388 GLY A O 1
ATOM 2944 N N . LEU A 1 389 ? 22.058 -9.528 17.155 1.00 16.69 389 LEU A N 1
ATOM 2945 C CA . LEU A 1 389 ? 21.133 -10.626 16.882 1.00 16.57 389 LEU A CA 1
ATOM 2946 C C . LEU A 1 389 ? 20.685 -10.596 15.426 1.00 15.85 389 LEU A C 1
ATOM 2947 O O . LEU A 1 389 ? 20.475 -9.525 14.848 1.00 16.62 389 LEU A O 1
ATOM 2952 N N . PHE A 1 390 ? 20.525 -11.786 14.843 1.00 15.60 390 PHE A N 1
ATOM 2953 C CA . PHE A 1 390 ? 19.834 -11.902 13.560 1.00 17.92 390 PHE A CA 1
ATOM 2954 C C . PHE A 1 390 ? 18.438 -11.302 13.652 1.00 14.35 390 PHE A C 1
ATOM 2955 O O . PHE A 1 390 ? 17.983 -10.636 12.711 1.00 15.06 390 PHE A O 1
ATOM 2963 N N . PHE A 1 391 ? 17.738 -11.561 14.752 1.00 14.74 391 PHE A N 1
ATOM 2964 C CA . PHE A 1 391 ? 16.348 -11.150 14.921 1.00 13.52 391 PHE A CA 1
ATOM 2965 C C . PHE A 1 391 ? 16.321 -10.097 16.020 1.00 15.72 391 PHE A C 1
ATOM 2966 O O . PHE A 1 391 ? 16.469 -10.415 17.202 1.00 15.16 391 PHE A O 1
ATOM 2974 N N . ARG A 1 392 ? 16.181 -8.838 15.609 1.00 14.32 392 ARG A N 1
ATOM 2975 C CA . ARG A 1 392 ? 16.227 -7.696 16.518 1.00 14.37 392 ARG A CA 1
ATOM 2976 C C . ARG A 1 392 ? 15.359 -7.924 17.732 1.00 14.83 392 ARG A C 1
ATOM 2977 O O . ARG A 1 392 ? 14.223 -8.373 17.610 1.00 13.92 392 ARG A O 1
ATOM 2985 N N . ARG A 1 393 ? 15.867 -7.529 18.895 1.00 14.72 393 ARG A N 1
ATOM 2986 C CA . ARG A 1 393 ? 15.042 -7.588 20.094 1.00 15.04 393 ARG A CA 1
ATOM 2987 C C . ARG A 1 393 ? 15.563 -6.597 21.124 1.00 13.87 393 ARG A C 1
ATOM 2988 O O . ARG A 1 393 ? 16.772 -6.542 21.383 1.00 15.48 393 ARG A O 1
ATOM 2996 N N . PRO A 1 394 ? 14.685 -5.799 21.723 1.00 14.38 394 PRO A N 1
ATOM 2997 C CA . PRO A 1 394 ? 15.130 -4.890 22.784 1.00 15.44 394 PRO A CA 1
ATOM 2998 C C . PRO A 1 394 ? 15.395 -5.664 24.067 1.00 15.69 394 PRO A C 1
ATOM 2999 O O . PRO A 1 394 ? 14.816 -6.726 24.309 1.00 16.84 394 PRO A O 1
ATOM 3003 N N . ARG A 1 395 ? 16.287 -5.109 24.896 1.00 17.02 395 ARG A N 1
ATOM 3004 C CA . ARG A 1 395 ? 16.596 -5.750 26.173 1.00 17.86 395 ARG A CA 1
ATOM 3005 C C . ARG A 1 395 ? 15.418 -5.675 27.131 1.00 18.41 395 ARG A C 1
ATOM 3006 O O . ARG A 1 395 ? 15.204 -6.594 27.934 1.00 19.42 395 ARG A O 1
ATOM 3014 N N . ALA A 1 396 ? 14.641 -4.599 27.051 1.00 16.99 396 ALA A N 1
ATOM 3015 C CA . ALA A 1 396 ? 13.484 -4.386 27.904 1.00 17.27 396 ALA A CA 1
ATOM 3016 C C . ALA A 1 396 ? 12.594 -3.372 27.209 1.00 14.09 396 ALA A C 1
ATOM 3017 O O . ALA A 1 396 ? 13.058 -2.594 26.374 1.00 15.97 396 ALA A O 1
ATOM 3019 N N . ILE A 1 397 ? 11.310 -3.411 27.540 1.00 14.44 397 ILE A N 1
ATOM 3020 C CA . ILE A 1 397 ? 10.360 -2.408 27.060 1.00 15.58 397 ILE A CA 1
ATOM 3021 C C . ILE A 1 397 ? 9.711 -1.761 28.279 1.00 14.79 397 ILE A C 1
ATOM 3022 O O . ILE A 1 397 ? 8.643 -2.203 28.719 1.00 14.62 397 ILE A O 1
ATOM 3027 N N . PRO A 1 398 ? 10.334 -0.742 28.875 1.00 16.24 398 PRO A N 1
ATOM 3028 C CA . PRO A 1 398 ? 9.735 -0.099 30.056 1.00 16.56 398 PRO A CA 1
ATOM 3029 C C . PRO A 1 398 ? 8.498 0.697 29.671 1.00 14.75 398 PRO A C 1
ATOM 3030 O O . PRO A 1 398 ? 8.531 1.508 28.744 1.00 14.63 398 PRO A O 1
ATOM 3034 N N . ALA A 1 399 ? 7.409 0.455 30.390 1.00 15.15 399 ALA A N 1
ATOM 3035 C CA . ALA A 1 399 ? 6.115 1.024 30.064 1.00 14.21 399 ALA A CA 1
ATOM 3036 C C . ALA A 1 399 ? 5.408 1.459 31.341 1.00 15.05 399 ALA A C 1
ATOM 3037 O O . ALA A 1 399 ? 5.703 0.974 32.439 1.00 16.52 399 ALA A O 1
ATOM 3039 N N . THR A 1 400 ? 4.461 2.382 31.192 1.00 15.80 400 THR A N 1
ATOM 3040 C CA . THR A 1 400 ? 3.585 2.776 32.289 1.00 16.28 400 THR A CA 1
ATOM 3041 C C . THR A 1 400 ? 2.159 2.895 31.775 1.00 15.86 400 THR A C 1
ATOM 3042 O O . THR A 1 400 ? 1.899 2.827 30.570 1.00 15.49 400 THR A O 1
ATOM 3046 N N . TRP A 1 401 ? 1.231 3.096 32.704 1.00 15.85 401 TRP A N 1
ATOM 3047 C CA . TRP A 1 401 ? -0.117 3.510 32.361 1.00 16.10 401 TRP A CA 1
ATOM 3048 C C . TRP A 1 401 ? -0.184 5.037 32.250 1.00 16.61 401 TRP A C 1
ATOM 3049 O O . TRP A 1 401 ? -1.268 5.606 32.294 1.00 19.50 401 TRP A O 1
#

Sequence (393 aa):
TATLTYPFHDWSQELSPRYAQLRASDAPVCCPVVSEGTGDPLWLVTRYATAVKLLEDSRFSSEAAQASSGAPRQEPVELRAPGTRGDAIAMLREAGLRSVLADGLGPRAVRRHQGWINDLAETLMSELASREGTFDLAADFVEEPLSSALVSRTLLGELSADERDLLAHCADTGLRFGVTHEEQVHAFTQMHEFFLEHARRLAGTPGEHLLKLIAEAGPLSDEALAEAGSLLVVAGFFPTSSGFLCGALLTLLRHPDAVQELHAHPERVPSAVEELLRYTPLSTGSVKRMATEDLEIDGVRIKAGEVVMVVSLEAVVNHDPDAFEDPDVFRPGREGPMHFGFGRGRHFCPGNRLARCVIEATVRAVARRRPGLRLAVAPEEISWHEGLFFRRPRAIPATW

Organism: NCBI:txid1463854

Foldseek 3Di:
DPAAEDDDQPQAQPADVVLVVVQPDPDQWGWHAAPQPRFIAIEGQAQVLQQVQQADPLWALQLCLAPPFRDNANDRLAAPPDGLRQQVLLVVVVNNCLLLVLQDDVVCVVCLVVLLVLQQVQLVVVVPDPDKDWCLVRHLVVSLLCCCQAAAFHDDDPVRSVLLLVLLQQQQFSQDDPVSNNVSNVCQLVVQLPCLVVRLPDDHSYSLVSSQPVVHDDSNSSSSSRSVCSNQRRLQSSLLLQQLVVVCQVCVVVLLVCLVPVVLLLLLLQLSLLAGAWFSHFRKTFRCAWDDRPRRTDHGSHMYTYRLNSHSQHCVFFPVSNDRDSVDDTDGGQSQHDHPRRPSNVVVSSSSSSSNSVSSSNDPDKHFPDDSVPFAWDGGGRTTHTPTGIIDD

Nearest PDB structures (foldseek):
  6xal-assembly1_A  TM=1.003E+00  e=5.215E-73  Streptomyces sp. NRRL F-5053
  6xam-assembly1_A  TM=1.002E+00  e=2.212E-70  Streptomyces sp. NRRL F-5053
  6xaj-assembly1_A  TM=9.990E-01  e=3.017E-70  Streptomyces sp. NRRL F-5053
  8hnz-assembly1_A  TM=9.903E-01  e=3.074E-65  Streptomyces sp. NRRL F-5053
  8hny-assembly1_A  TM=9.909E-01  e=5.564E-64  Streptomyces sp. NRRL F-5053

Solvent-accessible surface area: 16917 Å² total

Radius of gyration: 20.6 Å; Cα contacts (8 Å, |Δi|>4): 705; chains: 1; bounding box: 50×55×56 Å